Protein 9HY4 (pdb70)

Solvent-accessible surface area: 23303 Å² total; per-residue (Å²): 108,105,99,19,0,56,27,0,9,55,0,0,87,22,0,45,179,7,32,0,70,52,0,0,131,18,0,1,85,32,0,87,78,20,0,109,170,54,56,12,122,68,0,48,120,52,0,85,86,17,74,180,106,66,67,113,39,18,0,36,1,1,2,0,1,3,24,46,98,72,76,169,87,23,49,2,0,0,0,0,8,13,57,124,141,44,0,2,60,0,14,26,88,46,181,94,31,123,8,55,45,99,9,111,54,1,118,171,18,35,110,136,17,42,115,94,3,23,96,9,1,92,43,5,25,85,15,1,62,54,0,10,175,45,0,37,56,64,44,138,51,87,76,46,14,3,4,0,0,0,0,14,1,0,0,36,2,35,136,104,75,146,57,95,89,4,9,0,55,2,0,6,15,11,111,96,2,4,29,13,43,141,72,6,113,63,6,73,24,54,48,82,3,0,50,79,0,70,114,74,1,92,155,54,26,1,10,117,55,1,54,71,17,0,86,18,61,0,16,112,54,0,58,116,1,27,172,70,81,36,3,1,109,16,114,12,36,1,105,78,104,19,0,64,22,0,10,98,0,0,62,23,0,32,125,22,38,0,47,32,0,0,104,15,0,0,72,30,0,91,81,26,1,93,172,74,40,24,91,136,0,93,160,86,2,102,120,18,61,122,88,26,115,135,142,62,118,36,20,0,32,2,1,2,0,1,2,25,71,72,90,173,87,28,59,2,0,0,0,0,12,13,55,126,146,44,0,2,53,1,12,26,94,54,182,104,29,91,3,84,36,122,12,116,53,0,134,112,19,34,117,142,15,19,119,98,2,24,106,10,1,91,43,6,22,82,16,0,75,49,0,10,127,50,0,41,46,49,58,134,57,71,77,57,8,1,5,0,0,0,0,12,0,1,0,35,3,43,103,102,65,139,58,89,53,1,45,0,55,3,0,0,2,12,55,98,1,3,29,4,45,115,73,10,152,70,7,77,17,56,43,28,3,0,45,56,0,73,124,78,0,86,151,57,20,1,10,124,54,0,65,67,9,0,83,20,61,0,14,112,60,0,62,117,1,13,151,40,35,127,134,37,4,1,102,17,106,15,28,2

Secondary structure (DSSP, 8-state):
-HHHHHHHHHHHHHHHHHT-HHHHHHHHHHHHHHHHHHT-HHHHHHHHHHHHH---EEEEEEEEEEE-TT-SS-EEEEEEEETTEEEEEEETTSSS---EE-SGGGGGS-HHHHHHHHHHHHHHHHHHHHHHHHHHHHHT--TTS-EEEEEEEEEEE-TTS-EEEEEEEEEETTEEEEEE-TTSS-EEE-SHHHHHHHHHHHHTTHHHHHHHHHHTHHHHHHHHHHHH-/------S--/-HHHHHHHHHHHHHHHHHT-HHHHHHHHHHHHHHHHHH--HHHHHHHHHHHHHHHT---EEEEEEEEEEE----PPEEEEEEEETTEEEEEEETTSSS---EE-SGGGTTS-HHHHHHHHHHHHHHHHHHHHHHHHHHHHTT--TTS-EEEEEEEEEEE-TTS-EEEEEEEEEETTEEEEEE-TTSS-EEE-SHHHHHHHHHHHHTTHHHHHHHHIIIIIHHHHHHHHHHHH-/------S--

Foldseek 3Di:
DVLLLLLLLLQLVLCVVLQHVPVSVVSLVVSCVVCVVVVDVVSNVSSVVSVVVVLKKKKKKKWKWKDALVPPATKIKIFIDIRSHTFWIFTPPDPDTWIDTPDPLPVPDDDVVGVVRRVVRVVVSVVQRVVQVVVCVLVVHDRNGMKMKMWMWAFMAHPVLHTDATWIWMDISSHTAKIQDRVLQAMDGDDDSSVVVRVVCNVVVVSVVRVCCRRPVRSVVSVVVVVSD/DDDDDDDDD/DLVLLLLLLLQLVLCVVLQHLVSNVVSLVVSCVVCVVVVDVVSNVSSVVSVVVSVPDLKKKKKKKKKWKQAAPHQTKIKIFMDIPSHTAWIFIPPDPDTWIDGPDPLPVPDDPVVGVVVRVVSVVVSVVVRVVQVVVCVLVVHDSNGMKMKMWMWIFMAHDVLATPFTWIFMAISSHGAKIQDRVLQAMDGDDVSSVVVRVVCNVVVVSVVRVCCRRPPRSVVSVVVCVSVVD/DDDDDDDDD

Sequence (480 aa):
DREDVERLLRSVEWAIKAGDPYSARILVELAREDAEKIGDERLRREVEELLRELGPHSMKYIETAISRPGLEEPRYISVGYVDNKEFVRFDSDAENPRYEPRAPWMEQEGPEYWERETQKAKGQEQWFRVSLRNLLGYYNQSAGGSHTLQQMSGCDLDENWRLVRGYLQFAYEGRDYIALNEDLKTWTAADMAAQITRRKWEQSGAAEHYKAYLEGECVEWLHRYLKNGKAVYNFATMDREDVERLLRSVEWAIKAGDPYSARILVELAREDAEKIGDERLRREVEELLRELEELGPHSMKYIETAISRPGEEPRYISVGYVDNKEFVRFDSDAENPRYEPRAPWMEQEGPEYWERETQKAKGQEQWFRVSLRNLLGYYNQSAGGSHTLQQMSGCDLDENWRLVRGYLQFAYEGRDYIALNEDLKTWTAADMAAQITRRKWEQSGAAEHYKAYLEGECVEWLHRYLKNGNAKAVYNFATM

Nearest PDB structures (foldseek):
  3ch1-assembly3_G  TM=9.894E-01  e=4.599E-32  Mus musculus
  2zok-assembly6_E  TM=9.976E-01  e=3.629E-31  Mus musculus
  6l9m-assembly3_G  TM=9.758E-01  e=2.535E-29  Homo sapiens
  2bvo-assembly1_A  TM=9.938E-01  e=3.897E-25  Homo sapiens
  2hjl-assembly1_A  TM=9.939E-01  e=9.216E-25  Homo sapiens

GO terms:
  GO:0098553 lumenal side of endoplasmic reticulum membrane (C, TAS)
  GO:0030670 phagocytic vesicle membrane (C, TAS)

Radius of gyration: 26.22 Å; Cα contacts (8 Å, |Δi|>4): 864; chains: 4; bounding box: 47×79×68 Å

Organism: Mus musculus (NCBI:txid10090)

B-factor: mean 27.24, std 11.0, range [8.08, 76.85]

Structure (mmCIF, N/CA/C/O backbone):
data_9HY4
#
_entry.id   9HY4
#
_cell.length_a   65.954
_cell.length_b   93.237
_cell.length_c   75.856
_cell.angle_alpha   90.000
_cell.angle_beta   94.080
_cell.angle_gamma   90.000
#
_symmetry.space_group_name_H-M   'C 1 2 1'
#
loop_
_entity.id
_entity.type
_entity.pdbx_description
1 polymer 'H-2 class I histocompatibility antigen, D-B alpha chain'
2 polymer LYS-ALA-VAL-TYR-ASN-PHE-ALA-THR-MET
3 water water
#
loop_
_atom_site.group_PDB
_atom_site.id
_atom_site.type_symbol
_atom_site.label_atom_id
_atom_site.label_alt_id
_atom_site.label_comp_id
_atom_site.label_asym_id
_atom_site.label_entity_id
_atom_site.label_seq_id
_atom_site.pdbx_PDB_ins_code
_atom_site.Cartn_x
_atom_site.Cartn_y
_atom_site.Cartn_z
_atom_site.occupancy
_atom_site.B_iso_or_equiv
_atom_site.auth_seq_id
_atom_site.auth_comp_id
_atom_site.auth_asym_id
_atom_site.auth_atom_id
_atom_site.pdbx_PDB_model_num
ATOM 1 N N . ASP A 1 3 ? 16.90913 -25.65448 31.14430 1.000 31.13703 3 ASP A N 1
ATOM 2 C CA . ASP A 1 3 ? 17.46405 -26.25451 29.93570 1.000 36.65194 3 ASP A CA 1
ATOM 3 C C . ASP A 1 3 ? 18.12035 -25.18480 29.06154 1.000 33.96192 3 ASP A C 1
ATOM 4 O O . ASP A 1 3 ? 18.29167 -24.04576 29.49523 1.000 26.71015 3 ASP A O 1
ATOM 9 N N . ARG A 1 4 ? 18.51627 -25.57005 27.84350 1.000 37.84181 4 ARG A N 1
ATOM 10 C CA . ARG A 1 4 ? 19.11924 -24.61179 26.92065 1.000 34.41070 4 ARG A CA 1
ATOM 11 C C . ARG A 1 4 ? 18.15657 -23.48594 26.58098 1.000 31.94619 4 ARG A C 1
ATOM 12 O O . ARG A 1 4 ? 18.58202 -22.34346 26.38956 1.000 33.15829 4 ARG A O 1
ATOM 20 N N . GLU A 1 5 ? 16.86381 -23.79718 26.47045 1.000 33.35361 5 GLU A N 1
ATOM 21 C CA . GLU A 1 5 ? 15.87898 -22.78358 26.11185 1.000 36.96174 5 GLU A CA 1
ATOM 22 C C . GLU A 1 5 ? 15.77739 -21.71137 27.19548 1.000 34.96275 5 GLU A C 1
ATOM 23 O O . GLU A 1 5 ? 15.64317 -20.52020 26.88575 1.000 33.64342 5 GLU A O 1
ATOM 29 N N . ASP A 1 6 ? 15.87526 -22.10892 28.47040 1.000 30.36123 6 ASP A N 1
ATOM 30 C CA . ASP A 1 6 ? 15.91873 -21.12114 29.54454 1.000 29.09783 6 ASP A CA 1
ATOM 31 C C . ASP A 1 6 ? 17.11609 -20.19984 29.39100 1.000 29.69406 6 ASP A C 1
ATOM 32 O O . ASP A 1 6 ? 16.99251 -18.98900 29.55967 1.000 23.00378 6 ASP A O 1
ATOM 37 N N . VAL A 1 7 ? 18.28499 -20.76492 29.08179 1.000 27.78275 7 VAL A N 1
ATOM 38 C CA . VAL A 1 7 ? 19.51099 -19.97930 29.00420 1.000 24.33154 7 VAL A CA 1
ATOM 39 C C . VAL A 1 7 ? 19.46507 -19.03158 27.82124 1.000 25.79122 7 VAL A C 1
ATOM 40 O O . VAL A 1 7 ? 19.93552 -17.89134 27.90663 1.000 28.10386 7 VAL A O 1
ATOM 44 N N . GLU A 1 8 ? 18.89160 -19.47410 26.70433 1.000 26.17519 8 GLU A N 1
ATOM 45 C CA . GLU A 1 8 ? 18.77317 -18.58048 25.56074 1.000 32.51217 8 GLU A CA 1
ATOM 46 C C . GLU A 1 8 ? 17.86576 -17.39498 25.87875 1.000 28.29657 8 GLU A C 1
ATOM 47 O O . GLU A 1 8 ? 18.15961 -16.26539 25.47440 1.000 25.01300 8 GLU A O 1
ATOM 53 N N . ARG A 1 9 ? 16.78509 -17.62085 26.63290 1.000 25.44355 9 ARG A N 1
ATOM 54 C CA . ARG A 1 9 ? 15.95825 -16.49975 27.07660 1.000 29.23883 9 ARG A CA 1
ATOM 55 C C . ARG A 1 9 ? 16.76690 -15.54121 27.94213 1.000 30.04862 9 ARG A C 1
ATOM 56 O O . ARG A 1 9 ? 16.63332 -14.30745 27.82696 1.000 26.66411 9 ARG A O 1
ATOM 64 N N . LEU A 1 10 ? 17.61315 -16.08596 28.81934 1.000 24.40930 10 LEU A N 1
ATOM 65 C CA . LEU A 1 10 ? 18.43905 -15.21443 29.64325 1.000 22.09207 10 LEU A CA 1
ATOM 66 C C . LEU A 1 10 ? 19.45055 -14.45925 28.78893 1.000 25.87918 10 LEU A C 1
ATOM 67 O O . LEU A 1 10 ? 19.72594 -13.27987 29.04116 1.000 25.99152 10 LEU A O 1
ATOM 72 N N . LEU A 1 11 ? 20.00257 -15.11863 27.76769 1.000 25.40341 11 LEU A N 1
ATOM 73 C CA . LEU A 1 11 ? 20.97517 -14.47220 26.89501 1.000 30.41230 11 LEU A CA 1
ATOM 74 C C . LEU A 1 11 ? 20.33291 -13.36420 26.06517 1.000 28.57317 11 LEU A C 1
ATOM 75 O O . LEU A 1 11 ? 20.95215 -12.31690 25.83690 1.000 24.72542 11 LEU A O 1
ATOM 80 N N . ARG A 1 12 ? 19.09473 -13.57775 25.60678 1.000 27.39191 12 ARG A N 1
ATOM 81 C CA . ARG A 1 12 ? 18.37092 -12.53690 24.87304 1.000 27.65995 12 ARG A CA 1
ATOM 82 C C . ARG A 1 12 ? 18.14970 -11.29988 25.73680 1.000 23.00662 12 ARG A C 1
ATOM 83 O O . ARG A 1 12 ? 18.17517 -10.16761 25.23818 1.000 23.03559 12 ARG A O 1
ATOM 91 N N . SER A 1 13 ? 17.91091 -11.50189 27.02960 1.000 23.89716 13 SER A N 1
ATOM 92 C CA . SER A 1 13 ? 17.65780 -10.38790 27.93193 1.000 18.66761 13 SER A CA 1
ATOM 93 C C . SER A 1 13 ? 18.93376 -9.61663 28.21924 1.000 22.81830 13 SER A C 1
ATOM 94 O O . SER A 1 13 ? 18.88790 -8.40463 28.45993 1.000 22.15312 13 SER A O 1
ATOM 97 N N . VAL A 1 14 ? 20.07151 -10.30787 28.22106 1.000 28.02010 14 VAL A N 1
ATOM 98 C CA . VAL A 1 14 ? 21.35576 -9.62967 28.33961 1.000 25.05330 14 VAL A CA 1
ATOM 99 C C . VAL A 1 14 ? 21.53784 -8.64903 27.18773 1.000 25.24480 14 VAL A C 1
ATOM 100 O O . VAL A 1 14 ? 21.81927 -7.46204 27.39898 1.000 25.01352 14 VAL A O 1
ATOM 104 N N . GLU A 1 15 ? 21.35743 -9.12592 25.95026 1.000 22.98509 15 GLU A N 1
ATOM 105 C CA . GLU A 1 15 ? 21.49055 -8.24292 24.79935 1.000 23.50563 15 GLU A CA 1
ATOM 106 C C . GLU A 1 15 ? 20.53881 -7.05682 24.90017 1.000 26.33233 15 GLU A C 1
ATOM 107 O O . GLU A 1 15 ? 20.92505 -5.92122 24.60298 1.000 24.27850 15 GLU A O 1
ATOM 113 N N . TRP A 1 16 ? 19.29219 -7.29232 25.32366 1.000 22.49029 16 TRP A N 1
ATOM 114 C CA . TRP A 1 16 ? 18.36792 -6.17271 25.47974 1.000 24.70221 16 TRP A CA 1
ATOM 115 C C . TRP A 1 16 ? 18.87986 -5.20265 26.53700 1.000 25.28672 16 TRP A C 1
ATOM 116 O O . TRP A 1 16 ? 18.95765 -3.99423 26.29412 1.000 23.63370 16 TRP A O 1
ATOM 127 N N . ALA A 1 17 ? 19.26819 -5.72820 27.70574 1.000 23.21255 17 ALA A N 1
ATOM 128 C CA . ALA A 1 17 ? 19.81519 -4.89586 28.77235 1.000 20.48878 17 ALA A CA 1
ATOM 129 C C . ALA A 1 17 ? 21.04216 -4.12787 28.30812 1.000 26.63312 17 ALA A C 1
ATOM 130 O O . ALA A 1 17 ? 21.21902 -2.95742 28.66909 1.000 23.20938 17 ALA A O 1
ATOM 132 N N . ILE A 1 18 ? 21.91276 -4.77111 27.52429 1.000 24.98339 18 ILE A N 1
ATOM 133 C CA . ILE A 1 18 ? 23.09459 -4.07579 27.02367 1.000 28.23419 18 ILE A CA 1
ATOM 134 C C . ILE A 1 18 ? 22.67576 -2.96154 26.07423 1.000 30.74353 18 ILE A C 1
ATOM 135 O O . ILE A 1 18 ? 23.12958 -1.81921 26.19388 1.000 29.60505 18 ILE A O 1
ATOM 140 N N . LYS A 1 19 ? 21.76629 -3.27226 25.14645 1.000 30.97706 19 LYS A N 1
ATOM 141 C CA . LYS A 1 19 ? 21.33559 -2.29878 24.14924 1.000 31.41462 19 LYS A CA 1
ATOM 142 C C . LYS A 1 19 ? 20.55082 -1.14201 24.76804 1.000 34.02358 19 LYS A C 1
ATOM 143 O O . LYS A 1 19 ? 20.60663 -0.01711 24.25852 1.000 30.43824 19 LYS A O 1
ATOM 149 N N . ALA A 1 20 ? 19.84023 -1.38131 25.86978 1.000 31.69386 20 ALA A N 1
ATOM 150 C CA . ALA A 1 20 ? 19.10718 -0.31186 26.53190 1.000 27.47726 20 ALA A CA 1
ATOM 151 C C . ALA A 1 20 ? 19.98133 0.53205 27.44513 1.000 30.20463 20 ALA A C 1
ATOM 152 O O . ALA A 1 20 ? 19.53408 1.59885 27.88049 1.000 26.73682 20 ALA A O 1
ATOM 154 N N . GLY A 1 21 ? 21.19199 0.07774 27.76599 1.000 28.94193 21 GLY A N 1
ATOM 155 C CA . GLY A 1 21 ? 22.13046 0.89040 28.51999 1.000 28.95543 21 GLY A CA 1
ATOM 156 C C . GLY A 1 21 ? 22.16821 0.64097 30.01527 1.000 28.79282 21 GLY A C 1
ATOM 157 O O . GLY A 1 21 ? 22.38436 1.58168 30.78566 1.000 23.72543 21 GLY A O 1
ATOM 158 N N . ASP A 1 22 ? 21.98807 -0.61198 30.45187 1.000 22.82723 22 ASP A N 1
ATOM 159 C CA . ASP A 1 22 ? 21.99345 -0.94825 31.87869 1.000 21.54666 22 ASP A CA 1
ATOM 160 C C . ASP A 1 22 ? 22.91551 -2.13474 32.12361 1.000 20.61771 22 ASP A C 1
ATOM 161 O O . ASP A 1 22 ? 22.48931 -3.29701 32.04486 1.000 23.92347 22 ASP A O 1
ATOM 166 N N . PRO A 1 23 ? 24.18541 -1.88830 32.43336 1.000 20.39204 23 PRO A N 1
ATOM 167 C CA . PRO A 1 23 ? 25.08332 -3.00997 32.73671 1.000 23.94001 23 PRO A CA 1
ATOM 168 C C . PRO A 1 23 ? 24.79686 -3.64746 34.08131 1.000 24.05657 23 PRO A C 1
ATOM 169 O O . PRO A 1 23 ? 25.25751 -4.76935 34.32064 1.000 23.21159 23 PRO A O 1
ATOM 173 N N . TYR A 1 24 ? 24.05982 -2.97278 34.97376 1.000 21.33225 24 TYR A N 1
ATOM 174 C CA . TYR A 1 24 ? 23.79167 -3.56927 36.27982 1.000 23.69969 24 TYR A CA 1
ATOM 175 C C . TYR A 1 24 ? 22.91368 -4.81128 36.13978 1.000 20.54025 24 TYR A C 1
ATOM 176 O O . TYR A 1 24 ? 23.21850 -5.86643 36.70767 1.000 22.46952 24 TYR A O 1
ATOM 185 N N . SER A 1 25 ? 21.82477 -4.69993 35.37558 1.000 21.99926 25 SER A N 1
ATOM 186 C CA . SER A 1 25 ? 20.94783 -5.84269 35.14501 1.000 23.90110 25 SER A CA 1
ATOM 187 C C . SER A 1 25 ? 21.52433 -6.78400 34.09523 1.000 24.68792 25 SER A C 1
ATOM 188 O O . SER A 1 25 ? 21.29136 -7.99248 34.16535 1.000 23.48999 25 SER A O 1
ATOM 191 N N . ALA A 1 26 ? 22.27488 -6.25861 33.12192 1.000 23.08350 26 ALA A N 1
ATOM 192 C CA . ALA A 1 26 ? 22.94376 -7.14059 32.17188 1.000 26.02191 26 ALA A CA 1
ATOM 193 C C . ALA A 1 26 ? 23.88102 -8.09834 32.88728 1.000 29.57189 26 ALA A C 1
ATOM 194 O O . ALA A 1 26 ? 23.97091 -9.27161 32.51247 1.000 24.09591 26 ALA A O 1
ATOM 196 N N . ARG A 1 27 ? 24.54827 -7.62800 33.93912 1.000 26.35668 27 ARG A N 1
ATOM 197 C CA . ARG A 1 27 ? 25.52206 -8.45373 34.63653 1.000 27.60897 27 ARG A CA 1
ATOM 198 C C . ARG A 1 27 ? 24.85637 -9.49969 35.52250 1.000 31.59398 27 ARG A C 1
ATOM 199 O O . ARG A 1 27 ? 25.32827 -10.64203 35.58573 1.000 30.75473 27 ARG A O 1
ATOM 207 N N . ILE A 1 28 ? 23.76780 -9.14324 36.21079 1.000 24.22127 28 ILE A N 1
ATOM 208 C CA . ILE A 1 28 ? 23.05834 -10.13702 37.01436 1.000 25.58607 28 ILE A CA 1
ATOM 209 C C . ILE A 1 28 ? 22.52804 -11.24252 36.11531 1.000 23.48475 28 ILE A C 1
ATOM 210 O O . ILE A 1 28 ? 22.62111 -12.42731 36.44491 1.000 24.53002 28 ILE A O 1
ATOM 215 N N . LEU A 1 29 ? 22.01033 -10.86377 34.94336 1.000 24.72087 29 LEU A N 1
ATOM 216 C CA . LEU A 1 29 ? 21.42249 -11.82229 34.01109 1.000 26.65213 29 LEU A CA 1
ATOM 217 C C . LEU A 1 29 ? 22.47475 -12.77538 33.45609 1.000 27.98146 29 LEU A C 1
ATOM 218 O O . LEU A 1 29 ? 22.24025 -13.99336 33.35533 1.000 23.18565 29 LEU A O 1
ATOM 223 N N . VAL A 1 30 ? 23.64081 -12.24336 33.08342 1.000 24.38006 30 VAL A N 1
ATOM 224 C CA . VAL A 1 30 ? 24.62553 -13.11126 32.45452 1.000 28.63486 30 VAL A CA 1
ATOM 225 C C . VAL A 1 30 ? 25.24210 -14.04212 33.49018 1.000 29.96416 30 VAL A C 1
ATOM 226 O O . VAL A 1 30 ? 25.66480 -15.15563 33.15845 1.000 26.57387 30 VAL A O 1
ATOM 230 N N . GLU A 1 31 ? 25.28216 -13.61972 34.75798 1.000 29.62443 31 GLU A N 1
ATOM 231 C CA . GLU A 1 31 ? 25.75728 -14.50616 35.81441 1.000 24.35119 31 GLU A CA 1
ATOM 232 C C . GLU A 1 31 ? 24.77330 -15.64795 36.04923 1.000 27.35519 31 GLU A C 1
ATOM 233 O O . GLU A 1 31 ? 25.19032 -16.78119 36.31895 1.000 26.06642 31 GLU A O 1
ATOM 239 N N . LEU A 1 32 ? 23.46741 -15.38240 35.89976 1.000 22.53202 32 LEU A N 1
ATOM 240 C CA . LEU A 1 32 ? 22.47704 -16.45567 35.94635 1.000 27.27800 32 LEU A CA 1
ATOM 241 C C . LEU A 1 32 ? 22.68112 -17.42594 34.79284 1.000 26.32289 32 LEU A C 1
ATOM 242 O O . LEU A 1 32 ? 22.72244 -18.64816 34.98723 1.000 26.84987 32 LEU A O 1
ATOM 247 N N . ALA A 1 33 ? 22.82161 -16.88589 33.57830 1.000 20.65068 33 ALA A N 1
ATOM 248 C CA . ALA A 1 33 ? 22.98603 -17.72542 32.40138 1.000 26.85899 33 ALA A CA 1
ATOM 249 C C . ALA A 1 33 ? 24.27018 -18.53892 32.49031 1.000 30.53384 33 ALA A C 1
ATOM 250 O O . ALA A 1 33 ? 24.34611 -19.64611 31.95743 1.000 27.34342 33 ALA A O 1
ATOM 252 N N . ARG A 1 34 ? 25.28498 -18.01712 33.17750 1.000 29.13000 34 ARG A N 1
ATOM 253 C CA . ARG A 1 34 ? 26.57459 -18.69064 33.18129 1.000 34.66816 34 ARG A CA 1
ATOM 254 C C . ARG A 1 34 ? 26.54073 -19.89652 34.13413 1.000 36.48406 34 ARG A C 1
ATOM 255 O O . ARG A 1 34 ? 27.01146 -20.98484 33.77757 1.000 30.90916 34 ARG A O 1
ATOM 263 N N . GLU A 1 35 ? 25.88127 -19.75166 35.30446 1.000 35.19640 35 GLU A N 1
ATOM 264 C CA . GLU A 1 35 ? 25.67940 -20.89669 36.20501 1.000 34.76858 35 GLU A CA 1
ATOM 265 C C . GLU A 1 35 ? 24.88985 -21.99728 35.51803 1.000 35.13486 35 GLU A C 1
ATOM 266 O O . GLU A 1 35 ? 25.24427 -23.18048 35.61923 1.000 36.55808 35 GLU A O 1
ATOM 272 N N . ASP A 1 36 ? 23.82487 -21.62235 34.80580 1.000 27.48064 36 ASP A N 1
ATOM 273 C CA . ASP A 1 36 ? 22.97216 -22.60682 34.14998 1.000 35.57530 36 ASP A CA 1
ATOM 274 C C . ASP A 1 36 ? 23.73625 -23.35235 33.06260 1.000 36.85339 36 ASP A C 1
ATOM 275 O O . ASP A 1 36 ? 23.64625 -24.58120 32.95868 1.000 32.96115 36 ASP A O 1
ATOM 280 N N . ALA A 1 37 ? 24.51813 -22.61837 32.26094 1.000 34.18395 37 ALA A N 1
ATOM 281 C CA . ALA A 1 37 ? 25.26606 -23.22618 31.16055 1.000 35.09356 37 ALA A CA 1
ATOM 282 C C . ALA A 1 37 ? 26.29860 -24.23013 31.65414 1.000 36.62227 37 ALA A C 1
ATOM 283 O O . ALA A 1 37 ? 26.57192 -25.22468 30.97093 1.000 38.59886 37 ALA A O 1
ATOM 285 N N . GLU A 1 38 ? 26.89429 -23.97632 32.81931 1.000 35.56569 38 GLU A N 1
ATOM 286 C CA . GLU A 1 38 ? 27.95699 -24.82695 33.34086 1.000 42.25936 38 GLU A CA 1
ATOM 287 C C . GLU A 1 38 ? 27.42670 -26.11538 33.95005 1.000 40.81105 38 GLU A C 1
ATOM 288 O O . GLU A 1 38 ? 28.17366 -27.09686 34.04523 1.000 45.86025 38 GLU A O 1
ATOM 294 N N . LYS A 1 39 ? 26.15574 -26.13775 34.35208 1.000 40.41555 39 LYS A N 1
ATOM 295 C CA . LYS A 1 39 ? 25.53479 -27.38683 34.77839 1.000 40.99718 39 LYS A CA 1
ATOM 296 C C . LYS A 1 39 ? 25.06444 -28.19761 33.57806 1.000 42.83334 39 LYS A C 1
ATOM 297 O O . LYS A 1 39 ? 25.16169 -29.43067 33.57729 1.000 40.81162 39 LYS A O 1
ATOM 303 N N . ILE A 1 40 ? 24.56574 -27.509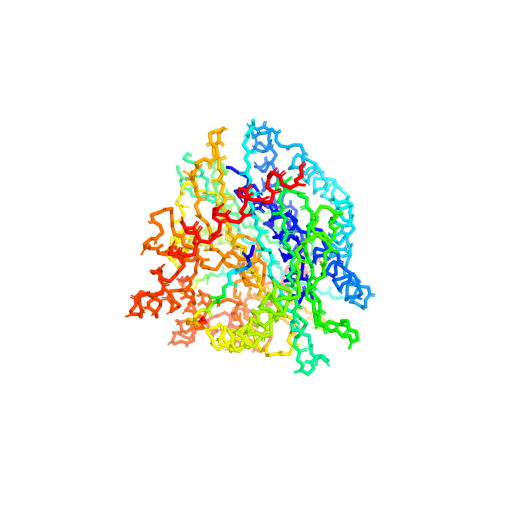11 32.54922 1.000 44.27159 40 ILE A N 1
ATOM 304 C CA . ILE A 1 40 ? 24.06466 -28.17172 31.34722 1.000 44.54872 40 ILE A CA 1
ATOM 305 C C . ILE A 1 40 ? 25.21384 -28.79565 30.56161 1.000 45.98907 40 ILE A C 1
ATOM 306 O O . ILE A 1 40 ? 25.18589 -29.98539 30.22403 1.000 47.73776 40 ILE A O 1
ATOM 311 N N . GLY A 1 41 ? 26.23840 -28.00231 30.25740 1.000 45.17516 41 GLY A N 1
ATOM 312 C CA . GLY A 1 41 ? 27.36474 -28.48010 29.48260 1.000 49.29973 41 GLY A CA 1
ATOM 313 C C . GLY A 1 41 ? 27.16766 -28.34184 27.98461 1.000 56.48617 41 GLY A C 1
ATOM 314 O O . GLY A 1 41 ? 27.45016 -29.27566 27.23148 1.000 61.51523 41 GLY A O 1
ATOM 315 N N . ASP A 1 42 ? 26.65917 -27.19545 27.54117 1.000 55.88311 42 ASP A N 1
ATOM 316 C CA . ASP A 1 42 ? 26.49280 -26.88689 26.12594 1.000 58.65103 42 ASP A CA 1
ATOM 317 C C . ASP A 1 42 ? 27.62705 -25.94745 25.73685 1.000 62.58035 42 ASP A C 1
ATOM 318 O O . ASP A 1 42 ? 27.77093 -24.87473 26.33113 1.000 64.57922 42 ASP A O 1
ATOM 323 N N . GLU A 1 43 ? 28.43651 -26.34587 24.75245 1.000 64.23700 43 GLU A N 1
ATOM 324 C CA . GLU A 1 43 ? 29.62033 -25.54827 24.44410 1.000 68.34153 43 GLU A CA 1
ATOM 325 C C . GLU A 1 43 ? 29.26286 -24.26049 23.70461 1.000 63.52906 43 GLU A C 1
ATOM 326 O O . GLU A 1 43 ? 29.84509 -23.20933 23.99420 1.000 65.67682 43 GLU A O 1
ATOM 332 N N . ARG A 1 44 ? 28.28803 -24.29349 22.78208 1.000 64.62463 44 ARG A N 1
ATOM 333 C CA . ARG A 1 44 ? 27.95469 -23.05124 22.07974 1.000 66.48287 44 ARG A CA 1
ATOM 334 C C . ARG A 1 44 ? 27.33866 -22.03579 23.03630 1.000 62.18739 44 ARG A C 1
ATOM 335 O O . ARG A 1 44 ? 27.69159 -20.85121 22.99927 1.000 60.22756 44 ARG A O 1
ATOM 343 N N . LEU A 1 45 ? 26.45884 -22.49491 23.93153 1.000 62.73924 45 LEU A N 1
ATOM 344 C CA . LEU A 1 45 ? 25.87097 -21.61811 24.94291 1.000 61.61167 45 LEU A CA 1
ATOM 345 C C . LEU A 1 45 ? 26.93818 -21.06489 25.87629 1.000 60.44984 45 LEU A C 1
ATOM 346 O O . LEU A 1 45 ? 26.99039 -19.85682 26.13828 1.000 57.86232 45 LEU A O 1
ATOM 351 N N . ARG A 1 46 ? 27.79228 -21.94745 26.39652 1.000 58.61198 46 ARG A N 1
ATOM 352 C CA . ARG A 1 46 ? 28.89217 -21.51892 27.25171 1.000 58.24719 46 ARG A CA 1
ATOM 353 C C . ARG A 1 46 ? 29.72625 -20.45042 26.56077 1.000 55.53000 46 ARG A C 1
ATOM 354 O O . ARG A 1 46 ? 30.16693 -19.48236 27.19172 1.000 56.97889 46 ARG A O 1
ATOM 362 N N . ARG A 1 47 ? 29.91275 -20.59621 25.24977 1.000 57.88384 47 ARG A N 1
ATOM 363 C CA . ARG A 1 47 ? 30.69342 -19.63395 24.48598 1.000 63.79553 47 ARG A CA 1
ATOM 364 C C . ARG A 1 47 ? 29.93783 -18.31851 24.33104 1.000 60.06564 47 ARG A C 1
ATOM 365 O O . ARG A 1 47 ? 30.53269 -17.23640 24.42928 1.000 59.96795 47 ARG A O 1
ATOM 373 N N . GLU A 1 48 ? 28.62052 -18.39608 24.11752 1.000 59.69102 48 GLU A N 1
ATOM 374 C CA . GLU A 1 48 ? 27.80540 -17.19328 23.98115 1.000 58.58867 48 GLU A CA 1
ATOM 375 C C . GLU A 1 48 ? 27.76798 -16.39248 25.27680 1.000 54.46351 48 GLU A C 1
ATOM 376 O O . GLU A 1 48 ? 27.65569 -15.16197 25.23756 1.000 55.44502 48 GLU A O 1
ATOM 382 N N . VAL A 1 49 ? 27.87548 -17.06434 26.42672 1.000 51.94541 49 VAL A N 1
ATOM 383 C CA . VAL A 1 49 ? 27.95568 -16.35665 27.70295 1.000 54.90043 49 VAL A CA 1
ATOM 384 C C . VAL A 1 49 ? 29.24796 -15.55400 27.79100 1.000 50.84314 49 VAL A C 1
ATOM 385 O O . VAL A 1 49 ? 29.24757 -14.39642 28.22597 1.000 45.41522 49 VAL A O 1
ATOM 389 N N . GLU A 1 50 ? 30.36405 -16.15602 27.37024 1.000 55.04763 50 GLU A N 1
ATOM 390 C CA . GLU A 1 50 ? 31.66192 -15.49572 27.45112 1.000 51.11773 50 GLU A CA 1
ATOM 391 C C . GLU A 1 50 ? 31.70651 -14.24098 26.58930 1.000 55.02401 50 GLU A C 1
ATOM 392 O O . GLU A 1 50 ? 32.25576 -13.21291 27.00325 1.000 49.87959 50 GLU A O 1
ATOM 398 N N . GLU A 1 51 ? 31.13622 -14.30584 25.38531 1.000 56.96774 51 GLU A N 1
ATOM 399 C CA . GLU A 1 51 ? 31.19512 -13.16496 24.47626 1.000 55.34088 51 GLU A CA 1
ATOM 400 C C . GLU A 1 51 ? 30.36609 -11.99155 24.99276 1.000 53.47680 51 GLU A C 1
ATOM 401 O O . GLU A 1 51 ? 30.79954 -10.83536 24.90252 1.000 47.94596 51 GLU A O 1
ATOM 407 N N . LEU A 1 52 ? 29.17228 -12.26409 25.53673 1.000 51.85637 52 LEU A N 1
ATOM 408 C CA . LEU A 1 52 ? 28.40934 -11.20361 26.19805 1.000 48.86051 52 LEU A CA 1
ATOM 409 C C . LEU A 1 52 ? 29.13005 -10.72055 27.45243 1.000 46.89859 52 LEU A C 1
ATOM 410 O O . LEU A 1 52 ? 29.10689 -9.52523 27.77481 1.000 44.69195 52 LEU A O 1
ATOM 415 N N . LEU A 1 53 ? 29.77004 -11.64363 28.17597 1.000 52.31979 53 LEU A N 1
ATOM 416 C CA . LEU A 1 53 ? 30.64534 -11.25531 29.27658 1.000 53.52669 53 LEU A CA 1
ATOM 417 C C . LEU A 1 53 ? 31.77117 -10.35714 28.77873 1.000 50.28573 53 LEU A C 1
ATOM 418 O O . LEU A 1 53 ? 32.19143 -9.42477 29.47710 1.000 47.57742 53 LEU A O 1
ATOM 423 N N . ARG A 1 54 ? 32.26541 -10.61965 27.56573 1.000 46.21717 54 ARG A N 1
ATOM 424 C CA . ARG A 1 54 ? 33.29938 -9.76845 26.98349 1.000 57.39782 54 ARG A CA 1
ATOM 425 C C . ARG A 1 54 ? 32.75847 -8.37596 26.67478 1.000 53.33609 54 ARG A C 1
ATOM 426 O O . ARG A 1 54 ? 33.41490 -7.36679 26.96076 1.000 45.94767 54 ARG A O 1
ATOM 434 N N . GLU A 1 55 ? 31.56320 -8.30675 26.07673 1.000 54.34446 55 GLU A N 1
ATOM 435 C CA . GLU A 1 55 ? 30.96212 -7.01783 25.74069 1.000 49.40163 55 GLU A CA 1
ATOM 436 C C . GLU A 1 55 ? 30.85010 -6.11939 26.96455 1.000 47.81894 55 GLU A C 1
ATOM 437 O O . GLU A 1 55 ? 31.08542 -4.90918 26.88262 1.000 54.02053 55 GLU A O 1
ATOM 443 N N . LEU A 1 56 ? 30.49022 -6.68792 28.10589 1.000 46.96034 56 LEU A N 1
ATOM 444 C CA . LEU A 1 56 ? 30.56838 -5.95111 29.35582 1.000 49.16588 56 LEU A CA 1
ATOM 445 C C . LEU A 1 56 ? 32.02673 -5.90403 29.80582 1.000 49.49132 56 LEU A C 1
ATOM 446 O O . LEU A 1 56 ? 32.35381 -5.32148 30.83943 1.000 55.65325 56 LEU A O 1
ATOM 451 N N . GLY A 1 77 ? 25.23034 19.69394 23.44971 1.000 47.68084 77 GLY A N 1
ATOM 452 C CA . GLY A 1 77 ? 24.98602 18.30722 23.09219 1.000 42.97316 77 GLY A CA 1
ATOM 453 C C . GLY A 1 77 ? 23.57853 17.84342 23.41880 1.000 45.07527 77 GLY A C 1
ATOM 454 O O . GLY A 1 77 ? 22.81312 18.58757 24.03430 1.000 47.96609 77 GLY A O 1
ATOM 455 N N . PRO A 1 78 ? 23.23519 16.61882 23.01235 1.000 52.99013 78 PRO A N 1
ATOM 456 C CA . PRO A 1 78 ? 21.90860 16.06889 23.30970 1.000 44.86159 78 PRO A CA 1
ATOM 457 C C . PRO A 1 78 ? 21.90929 15.29692 24.61899 1.000 38.97857 78 PRO A C 1
ATOM 458 O O . PRO A 1 78 ? 22.90590 14.69087 25.01787 1.000 37.72162 78 PRO A O 1
ATOM 462 N N . HIS A 1 79 ? 20.76542 15.33859 25.29652 1.000 34.54283 79 HIS A N 1
ATOM 463 C CA . HIS A 1 79 ? 20.63081 14.80034 26.64195 1.000 32.52095 79 HIS A CA 1
ATOM 464 C C . HIS A 1 79 ? 19.51109 13.76268 26.68968 1.000 31.28821 79 HIS A C 1
ATOM 465 O O . HIS A 1 79 ? 18.70182 13.63862 25.76841 1.000 32.81076 79 HIS A O 1
ATOM 472 N N . SER A 1 80 ? 19.46521 13.01429 27.78635 1.000 27.16224 80 SER A N 1
ATOM 473 C CA . SER A 1 80 ? 18.49208 11.93488 27.87955 1.000 29.16972 80 SER A CA 1
ATOM 474 C C . SER A 1 80 ? 18.38657 11.46335 29.31806 1.000 27.86747 80 SER A C 1
ATOM 475 O O . SER A 1 80 ? 19.35412 11.53157 30.08503 1.000 26.42699 80 SER A O 1
ATOM 478 N N . MET A 1 81 ? 17.19738 10.98232 29.66934 1.000 25.75568 81 MET A N 1
ATOM 479 C CA . MET A 1 81 ? 16.99697 10.24246 30.90083 1.000 21.93461 81 MET A CA 1
ATOM 480 C C . MET A 1 81 ? 16.22580 8.97492 30.56282 1.000 24.58470 81 MET A C 1
ATOM 481 O O . MET A 1 81 ? 15.28759 9.00976 29.76155 1.000 20.54246 81 MET A O 1
ATOM 486 N N . LYS A 1 82 ? 16.65998 7.84968 31.13343 1.000 27.95827 82 LYS A N 1
ATOM 487 C CA . LYS A 1 82 ? 15.95095 6.58706 30.97635 1.000 24.27253 82 LYS A CA 1
ATOM 488 C C . LYS A 1 82 ? 15.97611 5.82414 32.29153 1.000 20.68455 82 LYS A C 1
ATOM 489 O O . LYS A 1 82 ? 16.92798 5.91331 33.06270 1.000 22.37049 82 LYS A O 1
ATOM 495 N N . TYR A 1 83 ? 14.90406 5.08195 32.54857 1.000 23.00771 83 TYR A N 1
ATOM 496 C CA . TYR A 1 83 ? 14.84042 4.14648 33.66129 1.000 16.75199 83 TYR A CA 1
ATOM 497 C C . TYR A 1 83 ? 14.64909 2.75389 33.06822 1.000 20.41620 83 TYR A C 1
ATOM 498 O O . TYR A 1 83 ? 13.68280 2.52871 32.33796 1.000 18.36831 83 TYR A O 1
ATOM 507 N N . ILE A 1 84 ? 15.56119 1.82618 33.36217 1.000 19.98069 84 ILE A N 1
ATOM 508 C CA . ILE A 1 84 ? 15.45994 0.45564 32.86843 1.000 15.86680 84 ILE A CA 1
ATOM 509 C C . ILE A 1 84 ? 15.04336 -0.41737 34.04404 1.000 20.98658 84 ILE A C 1
ATOM 510 O O . ILE A 1 84 ? 15.68678 -0.40093 35.10104 1.000 21.76362 84 ILE A O 1
ATOM 515 N N . GLU A 1 85 ? 13.94936 -1.16295 33.86928 1.000 17.66920 85 GLU A N 1
ATOM 516 C CA . GLU A 1 85 ? 13.36909 -1.96937 34.92887 1.000 16.11423 85 GLU A CA 1
ATOM 517 C C . GLU A 1 85 ? 13.33255 -3.43166 34.48893 1.000 13.37883 85 GLU A C 1
ATOM 518 O O . GLU A 1 85 ? 13.08083 -3.72293 33.31857 1.000 16.46405 85 GLU A O 1
ATOM 524 N N . THR A 1 86 ? 13.62258 -4.33665 35.41982 1.000 13.06397 86 THR A N 1
ATOM 525 C CA . THR A 1 86 ? 13.81105 -5.76149 35.12465 1.000 14.20229 86 THR A CA 1
ATOM 526 C C . THR A 1 86 ? 13.14357 -6.59002 36.20074 1.000 13.18127 86 THR A C 1
ATOM 527 O O . THR A 1 86 ? 13.36329 -6.35530 37.39234 1.000 18.21591 86 THR A O 1
ATOM 531 N N . ALA A 1 87 ? 12.39829 -7.60320 35.78617 1.000 12.29189 87 ALA A N 1
ATOM 532 C CA . ALA A 1 87 ? 11.86493 -8.57927 36.72149 1.000 15.06078 87 ALA A CA 1
ATOM 533 C C . ALA A 1 87 ? 12.24368 -9.96458 36.21155 1.000 13.80382 87 ALA A C 1
ATOM 534 O O . ALA A 1 87 ? 12.08598 -10.23507 35.02073 1.000 11.89004 87 ALA A O 1
ATOM 536 N N . ILE A 1 88 ? 12.78851 -10.80485 37.09884 1.000 12.33654 88 ILE A N 1
ATOM 537 C CA . ILE A 1 88 ? 13.39222 -12.09204 36.74796 1.000 17.69697 88 ILE A CA 1
ATOM 538 C C . ILE A 1 88 ? 12.71812 -13.16415 37.58342 1.000 14.13657 88 ILE A C 1
ATOM 539 O O . ILE A 1 88 ? 12.82853 -13.14513 38.81370 1.000 15.52334 88 ILE A O 1
ATOM 544 N N . SER A 1 89 ? 12.05431 -14.10740 36.92764 1.000 20.72670 89 SER A N 1
ATOM 545 C CA . SER A 1 89 ? 11.43913 -15.23812 37.61057 1.000 23.35772 89 SER A CA 1
ATOM 546 C C . SER A 1 89 ? 12.27877 -16.49296 37.40407 1.000 31.14800 89 SER A C 1
ATOM 547 O O . SER A 1 89 ? 12.56222 -16.87155 36.26074 1.000 29.27899 89 SER A O 1
ATOM 550 N N . ARG A 1 90 ? 12.64573 -17.15132 38.50262 1.000 39.28592 90 ARG A N 1
ATOM 551 C CA . ARG A 1 90 ? 13.35173 -18.42562 38.45001 1.000 40.87765 90 ARG A CA 1
ATOM 552 C C . ARG A 1 90 ? 12.60612 -19.48292 39.25797 1.000 38.72458 90 ARG A C 1
ATOM 553 O O . ARG A 1 90 ? 11.90213 -19.15129 40.21890 1.000 31.80000 90 ARG A O 1
ATOM 561 N N . PRO A 1 91 ? 12.74337 -20.76679 38.89190 1.000 45.94000 91 PRO A N 1
ATOM 562 C CA . PRO A 1 91 ? 11.91675 -21.82046 39.52840 1.000 43.14068 91 PRO A CA 1
ATOM 563 C C . PRO A 1 91 ? 12.11459 -21.97498 41.03307 1.000 41.38000 91 PRO A C 1
ATOM 564 O O . PRO A 1 91 ? 11.29429 -22.64434 41.67532 1.000 36.93427 91 PRO A O 1
ATOM 568 N N . GLY A 1 92 ? 13.16829 -21.40476 41.60998 1.000 47.05000 92 GLY A N 1
ATOM 569 C CA . GLY A 1 92 ? 13.36334 -21.47684 43.04415 1.000 47.49000 92 GLY A CA 1
ATOM 570 C C . GLY A 1 92 ? 12.95484 -20.18228 43.70791 1.000 52.33000 92 GLY A C 1
ATOM 571 O O . GLY A 1 92 ? 12.84851 -20.09435 44.93543 1.000 58.56000 92 GLY A O 1
ATOM 572 N N . LEU A 1 93 ? 12.72745 -19.16495 42.88370 1.000 47.82172 93 LEU A N 1
ATOM 573 C CA . LEU A 1 93 ? 12.24224 -17.87480 43.35197 1.000 51.15494 93 LEU A CA 1
ATOM 574 C C . LEU A 1 93 ? 10.74213 -17.99592 43.59406 1.000 51.78072 93 LEU A C 1
ATOM 575 O O . LEU A 1 93 ? 9.96268 -18.11174 42.64038 1.000 50.17874 93 LEU A O 1
ATOM 580 N N . GLU A 1 94 ? 10.33307 -18.01161 44.86811 1.000 49.25871 94 GLU A N 1
ATOM 581 C CA . GLU A 1 94 ? 8.90825 -17.89734 45.16107 1.000 50.60345 94 GLU A CA 1
ATOM 582 C C . GLU A 1 94 ? 8.34168 -16.62137 44.53931 1.000 43.96946 94 GLU A C 1
ATOM 583 O O . GLU A 1 94 ? 7.20228 -16.61259 44.05775 1.000 43.83558 94 GLU A O 1
ATOM 589 N N . GLU A 1 95 ? 9.13072 -15.53191 44.54124 1.000 42.69345 95 GLU A N 1
ATOM 590 C CA . GLU A 1 95 ? 8.80134 -14.25782 43.90784 1.000 26.11979 95 GLU A CA 1
ATOM 591 C C . GLU A 1 95 ? 9.98343 -13.72581 43.10520 1.000 28.93354 95 GLU A C 1
ATOM 592 O O . GLU A 1 95 ? 11.13808 -13.87673 43.51049 1.000 25.53366 95 GLU A O 1
ATOM 598 N N . PRO A 1 96 ? 9.72489 -13.08632 41.97151 1.000 24.00331 96 PRO A N 1
ATOM 599 C CA . PRO A 1 96 ? 10.82153 -12.61201 41.12571 1.000 22.08533 96 PRO A CA 1
ATOM 600 C C . PRO A 1 96 ? 11.64634 -11.49859 41.77494 1.000 20.90232 96 PRO A C 1
ATOM 601 O O . PRO A 1 96 ? 11.21429 -10.79924 42.69519 1.000 18.36906 96 PRO A O 1
ATOM 605 N N . ARG A 1 97 ? 12.86992 -11.35111 41.28362 1.000 20.41842 97 ARG A N 1
ATOM 606 C CA . ARG A 1 97 ? 13.66626 -10.16656 41.61158 1.000 18.60752 97 ARG A CA 1
ATOM 607 C C . ARG A 1 97 ? 13.23283 -8.99785 40.74083 1.000 17.43173 97 ARG A C 1
ATOM 608 O O . ARG A 1 97 ? 12.99564 -9.16328 39.54573 1.000 17.81963 97 ARG A O 1
ATOM 616 N N . TYR A 1 98 ? 13.15824 -7.80543 41.32705 1.000 21.91810 98 TYR A N 1
ATOM 617 C CA . TYR A 1 98 ? 12.80804 -6.60108 40.58391 1.000 15.55118 98 TYR A CA 1
ATOM 618 C C . TYR A 1 98 ? 13.92885 -5.57554 40.73885 1.000 16.48172 98 TYR A C 1
ATOM 619 O O . TYR A 1 98 ? 14.29468 -5.21702 41.86595 1.000 15.41648 98 TYR A O 1
ATOM 628 N N . ILE A 1 99 ? 14.44148 -5.09702 39.60713 1.000 13.72597 99 ILE A N 1
ATOM 629 C CA . ILE A 1 99 ? 15.53783 -4.13166 39.53306 1.000 15.75221 99 ILE A CA 1
ATOM 630 C C . ILE A 1 99 ? 15.09894 -2.90528 38.73451 1.000 16.30183 99 ILE A C 1
ATOM 631 O O . ILE A 1 99 ? 14.42577 -3.02831 37.70866 1.000 14.63014 99 ILE A O 1
ATOM 636 N N . SER A 1 100 ? 15.50913 -1.71855 39.19573 1.000 16.92631 100 SER A N 1
ATOM 637 C CA . SER A 1 100 ? 15.28289 -0.47251 38.47594 1.000 18.23419 100 SER A CA 1
ATOM 638 C C . SER A 1 100 ? 16.54144 0.37557 38.58765 1.000 14.92160 100 SER A C 1
ATOM 639 O O . SER A 1 100 ? 17.04275 0.60122 39.69141 1.000 15.66712 100 SER A O 1
ATOM 642 N N . VAL A 1 101 ? 17.06723 0.81325 37.44810 1.000 19.28866 101 VAL A N 1
ATOM 643 C CA . VAL A 1 101 ? 18.24844 1.67345 37.41561 1.000 21.34127 101 VAL A CA 1
ATOM 644 C C . VAL A 1 101 ? 17.96102 2.84740 36.49160 1.000 22.15901 101 VAL A C 1
ATOM 645 O O . VAL A 1 101 ? 17.55795 2.65037 35.33864 1.000 22.14098 101 VAL A O 1
ATOM 649 N N . GLY A 1 102 ? 18.16966 4.06483 36.99541 1.000 19.50278 102 GLY A N 1
ATOM 650 C CA . GLY A 1 102 ? 17.98427 5.27101 36.21244 1.000 22.20439 102 GLY A CA 1
ATOM 651 C C . GLY A 1 102 ? 19.30187 5.86770 35.75012 1.000 22.06379 102 GLY A C 1
ATOM 652 O O . GLY A 1 102 ? 20.31517 5.78600 36.43524 1.000 21.01447 102 GLY A O 1
ATOM 653 N N . TYR A 1 103 ? 19.27236 6.45642 34.56280 1.000 25.24276 103 TYR A N 1
ATOM 654 C CA . TYR A 1 103 ? 20.45792 6.99197 33.91321 1.000 27.13125 103 TYR A CA 1
ATOM 655 C C . TYR A 1 103 ? 20.16545 8.38311 33.37954 1.000 24.02347 103 TYR A C 1
ATOM 656 O O . TYR A 1 103 ? 19.10673 8.61529 32.79677 1.000 27.88556 103 TYR A O 1
ATOM 665 N N . VAL A 1 104 ? 21.10551 9.30182 33.58054 1.000 28.51253 104 VAL A N 1
ATOM 666 C CA . VAL A 1 104 ? 21.06845 10.63337 32.96952 1.000 25.32087 104 VAL A CA 1
ATOM 667 C C . VAL A 1 104 ? 22.29251 10.75833 32.07589 1.000 26.34800 104 VAL A C 1
ATOM 668 O O . VAL A 1 104 ? 23.42534 10.64131 32.55810 1.000 32.06151 104 VAL A O 1
ATOM 672 N N . ASP A 1 105 ? 22.06985 10.97017 30.77774 1.000 31.41699 105 ASP A N 1
ATOM 673 C CA . ASP A 1 105 ? 23.15266 11.03496 29.78524 1.000 33.46056 105 ASP A CA 1
ATOM 674 C C . ASP A 1 105 ? 24.06840 9.81141 29.87472 1.000 39.49721 105 ASP A C 1
ATOM 675 O O . ASP A 1 105 ? 25.29800 9.92079 29.90255 1.000 40.81308 105 ASP A O 1
ATOM 680 N N . ASN A 1 106 ? 23.44295 8.63304 29.92048 1.000 32.83519 106 ASN A N 1
ATOM 681 C CA . ASN A 1 106 ? 24.09689 7.32403 29.98448 1.000 37.76331 106 ASN A CA 1
ATOM 682 C C . ASN A 1 106 ? 24.87995 7.09301 31.27370 1.000 34.22548 106 ASN A C 1
ATOM 683 O O . ASN A 1 106 ? 25.74077 6.21097 31.31888 1.000 35.39176 106 ASN A O 1
ATOM 688 N N . LYS A 1 107 ? 24.59268 7.81979 32.35092 1.000 31.09307 107 LYS A N 1
ATOM 689 C CA . LYS A 1 107 ? 25.29986 7.61710 33.61143 1.000 30.29988 107 LYS A CA 1
ATOM 690 C C . LYS A 1 107 ? 24.32205 7.31559 34.74016 1.000 28.17506 107 LYS A C 1
ATOM 691 O O . LYS A 1 107 ? 23.35935 8.06004 34.95411 1.000 26.12447 107 LYS A O 1
ATOM 697 N N . GLU A 1 108 ? 24.59390 6.23644 35.46988 1.000 27.83009 108 GLU A N 1
ATOM 698 C CA . GLU A 1 108 ? 23.74297 5.80077 36.57535 1.000 28.93319 108 GLU A CA 1
ATOM 699 C C . GLU A 1 108 ? 23.62519 6.87683 37.65016 1.000 29.45647 108 GLU A C 1
ATOM 700 O O . GLU A 1 108 ? 24.63659 7.42943 38.09433 1.000 25.93233 108 GLU A O 1
ATOM 706 N N . PHE A 1 109 ? 22.38723 7.16053 38.09059 1.000 24.21366 109 PHE A N 1
ATOM 707 C CA . PHE A 1 109 ? 22.18082 8.11348 39.17932 1.000 24.45932 109 PHE A CA 1
ATOM 708 C C . PHE A 1 109 ? 21.29059 7.62581 40.31648 1.000 27.00929 109 PHE A C 1
ATOM 709 O O . PHE A 1 109 ? 21.41693 8.16161 41.42658 1.000 28.10234 109 PHE A O 1
ATOM 717 N N . VAL A 1 110 ? 20.42564 6.62460 40.10446 1.000 24.81044 110 VAL A N 1
ATOM 718 C CA . VAL A 1 110 ? 19.58662 6.05315 41.15647 1.000 25.07270 110 VAL A CA 1
ATOM 719 C C . VAL A 1 110 ? 19.44601 4.55729 40.90770 1.000 20.02382 110 VAL A C 1
ATOM 720 O O . VAL A 1 110 ? 19.53406 4.09665 39.76683 1.000 21.30131 110 VAL A O 1
ATOM 724 N N . ARG A 1 111 ? 19.21255 3.79962 41.97855 1.000 20.49996 111 ARG A N 1
ATOM 725 C CA . ARG A 1 111 ? 19.12932 2.34348 41.83788 1.000 25.39542 111 ARG A CA 1
ATOM 726 C C . ARG A 1 111 ? 18.28925 1.72535 42.95347 1.000 19.58059 111 ARG A C 1
ATOM 727 O O . ARG A 1 111 ? 18.40948 2.10294 44.12282 1.000 22.03641 111 ARG A O 1
ATOM 735 N N . PHE A 1 112 ? 17.45311 0.75482 42.57423 1.000 16.68963 112 PHE A N 1
ATOM 736 C CA . PHE A 1 112 ? 16.63344 -0.03420 43.47657 1.000 16.55232 112 PHE A CA 1
ATOM 737 C C . PHE A 1 112 ? 16.84037 -1.51198 43.13322 1.000 15.23750 112 PHE A C 1
ATOM 738 O O . PHE A 1 112 ? 16.85106 -1.86537 41.95484 1.000 12.26706 112 PHE A O 1
ATOM 746 N N . ASP A 1 113 ? 17.00710 -2.36134 44.15335 1.000 16.93957 113 ASP A N 1
ATOM 747 C CA . ASP A 1 113 ? 17.11590 -3.81733 43.97575 1.000 20.75896 113 ASP A CA 1
ATOM 748 C C . ASP A 1 113 ? 16.29796 -4.51334 45.04976 1.000 20.72380 113 ASP A C 1
ATOM 749 O O . ASP A 1 113 ? 16.57008 -4.35963 46.24765 1.000 23.00690 113 ASP A O 1
ATOM 754 N N . SER A 1 114 ? 15.32982 -5.32028 44.61845 1.000 20.91102 114 SER A N 1
ATOM 755 C CA . SER A 1 114 ? 14.50983 -6.05418 45.57181 1.000 18.65534 114 SER A CA 1
ATOM 756 C C . SER A 1 114 ? 15.33445 -7.00500 46.43972 1.000 24.76118 114 SER A C 1
ATOM 757 O O . SER A 1 114 ? 14.85905 -7.43598 47.49832 1.000 22.43269 114 SER A O 1
ATOM 760 N N . ASP A 1 115 ? 16.57738 -7.29393 46.05366 1.000 21.88834 115 ASP A N 1
ATOM 761 C CA . ASP A 1 115 ? 17.39526 -8.21757 46.83149 1.000 29.17873 115 ASP A CA 1
ATOM 762 C C . ASP A 1 115 ? 18.08779 -7.59138 48.03931 1.000 26.83862 115 ASP A C 1
ATOM 763 O O . ASP A 1 115 ? 18.58707 -8.33625 48.88814 1.000 29.22524 115 ASP A O 1
ATOM 768 N N . ALA A 1 116 ? 18.15253 -6.26678 48.13527 1.000 27.22100 116 ALA A N 1
ATOM 769 C CA . ALA A 1 116 ? 18.82113 -5.63366 49.26688 1.000 30.18321 116 ALA A CA 1
ATOM 770 C C . ALA A 1 116 ? 18.09831 -5.96052 50.57063 1.000 29.31759 116 ALA A C 1
ATOM 771 O O . ALA A 1 116 ? 16.89516 -6.22771 50.58670 1.000 35.75270 116 ALA A O 1
ATOM 773 N N . GLU A 1 117 ? 18.84663 -5.95967 51.68043 1.000 34.97933 117 GLU A N 1
ATOM 774 C CA . GLU A 1 117 ? 18.20571 -6.21883 52.96919 1.000 40.70036 117 GLU A CA 1
ATOM 775 C C . GLU A 1 117 ? 17.11768 -5.20213 53.25758 1.000 38.01589 117 GLU A C 1
ATOM 776 O O . GLU A 1 117 ? 16.08017 -5.54907 53.83601 1.000 46.61637 117 GLU A O 1
ATOM 782 N N . ASN A 1 118 ? 17.32140 -3.95306 52.84313 1.000 43.19560 118 ASN A N 1
ATOM 783 C CA . ASN A 1 118 ? 16.28957 -2.92292 52.91183 1.000 37.18542 118 ASN A CA 1
ATOM 784 C C . ASN A 1 118 ? 16.14815 -2.30413 51.52661 1.000 38.68474 118 ASN A C 1
ATOM 785 O O . ASN A 1 118 ? 16.82875 -1.31963 51.19408 1.000 31.90060 118 ASN A O 1
ATOM 790 N N . PRO A 1 119 ? 15.26898 -2.86373 50.68983 1.000 31.34570 119 PRO A N 1
ATOM 791 C CA . PRO A 1 119 ? 15.08649 -2.32414 49.32886 1.000 30.99923 119 PRO A CA 1
ATOM 792 C C . PRO A 1 119 ? 14.54767 -0.89998 49.36336 1.000 22.12528 119 PRO A C 1
ATOM 793 O O . PRO A 1 119 ? 13.51719 -0.63121 49.97768 1.000 29.51431 119 PRO A O 1
ATOM 797 N N . ARG A 1 120 ? 15.25695 0.00554 48.69975 1.000 20.97348 120 ARG A N 1
ATOM 798 C CA . ARG A 1 120 ? 14.82153 1.37678 48.49180 1.000 25.59956 120 ARG A CA 1
ATOM 799 C C . ARG A 1 120 ? 15.67405 1.98642 47.38945 1.000 25.73897 120 ARG A C 1
ATOM 800 O O . ARG A 1 120 ? 16.79049 1.52012 47.11981 1.000 21.08322 120 ARG A O 1
ATOM 808 N N . TYR A 1 121 ? 15.13572 3.01180 46.73713 1.000 17.88648 121 TYR A N 1
ATOM 809 C CA . TYR A 1 121 ? 15.96567 3.75563 45.81366 1.000 21.13155 121 TYR A CA 1
ATOM 810 C C . TYR A 1 121 ? 17.08529 4.42946 46.58889 1.000 23.38806 121 TYR A C 1
ATOM 811 O O . TYR A 1 121 ? 16.89941 4.86469 47.72814 1.000 26.71482 121 TYR A O 1
ATOM 820 N N . GLU A 1 122 ? 18.26696 4.47662 45.98107 1.000 26.89055 122 GLU A N 1
ATOM 821 C CA . GLU A 1 122 ? 19.43568 5.05870 46.62558 1.000 29.36829 122 GLU A CA 1
ATOM 822 C C . GLU A 1 122 ? 20.19867 5.84894 45.57425 1.000 27.32227 122 GLU A C 1
ATOM 823 O O . GLU A 1 122 ? 20.23114 5.44336 44.40384 1.000 24.71795 122 GLU A O 1
ATOM 829 N N . PRO A 1 123 ? 20.79361 6.98894 45.93876 1.000 30.20210 123 PRO A N 1
ATOM 830 C CA . PRO A 1 123 ? 21.53475 7.76267 44.93572 1.000 27.63489 123 PRO A CA 1
ATOM 831 C C . PRO A 1 123 ? 22.80737 7.03295 44.53432 1.000 26.68544 123 PRO A C 1
ATOM 832 O O . PRO A 1 123 ? 23.47153 6.41126 45.36293 1.000 25.41972 123 PRO A O 1
ATOM 836 N N . ARG A 1 124 ? 23.13357 7.09967 43.24442 1.000 24.03486 124 ARG A N 1
ATOM 837 C CA . ARG A 1 124 ? 24.38273 6.54897 42.74298 1.000 26.57785 124 ARG A CA 1
ATOM 838 C C . ARG A 1 124 ? 25.34998 7.61834 42.25865 1.000 28.73952 124 ARG A C 1
ATOM 839 O O . ARG A 1 124 ? 26.51122 7.30002 41.98325 1.000 23.93966 124 ARG A O 1
ATOM 847 N N . ALA A 1 125 ? 24.90843 8.87444 42.16394 1.000 28.00372 125 ALA A N 1
ATOM 848 C CA . ALA A 1 125 ? 25.76233 9.98378 41.79125 1.000 23.82754 125 ALA A CA 1
ATOM 849 C C . ALA A 1 125 ? 25.85119 10.98781 42.93577 1.000 34.20961 125 ALA A C 1
ATOM 850 O O . ALA A 1 125 ? 24.89395 11.15130 43.70201 1.000 33.36298 125 ALA A O 1
ATOM 852 N N . PRO A 1 126 ? 26.99229 11.67464 43.08066 1.000 35.24681 126 PRO A N 1
ATOM 853 C CA . PRO A 1 126 ? 27.11687 12.64443 44.18153 1.000 36.00905 126 PRO A CA 1
ATOM 854 C C . PRO A 1 126 ? 26.13185 13.79271 44.07969 1.000 35.80689 126 PRO A C 1
ATOM 855 O O . PRO A 1 126 ? 25.62581 14.25897 45.10644 1.000 33.28900 126 PRO A O 1
ATOM 859 N N . TRP A 1 127 ? 25.83506 14.25869 42.86581 1.000 32.66796 127 TRP A N 1
ATOM 860 C CA . TRP A 1 127 ? 24.92448 15.38432 42.72097 1.000 33.23446 127 TRP A CA 1
ATOM 861 C C . TRP A 1 127 ? 23.49797 15.04717 43.14199 1.000 37.02722 127 TRP A C 1
ATOM 862 O O . TRP A 1 127 ? 22.71480 15.96930 43.40581 1.000 33.42103 127 TRP A O 1
ATOM 873 N N . MET A 1 128 ? 23.14935 13.75395 43.24468 1.000 35.44818 128 MET A N 1
ATOM 874 C CA . MET A 1 128 ? 21.80802 13.36364 43.66482 1.000 34.49740 128 MET A CA 1
ATOM 875 C C . MET A 1 128 ? 21.59323 13.42746 45.17389 1.000 34.03572 128 MET A C 1
ATOM 876 O O . MET A 1 128 ? 20.44537 13.35533 45.62361 1.000 32.02308 128 MET A O 1
ATOM 881 N N . GLU A 1 129 ? 22.64371 13.58640 45.96547 1.000 33.88313 129 GLU A N 1
ATOM 882 C CA . GLU A 1 129 ? 22.50421 13.52204 47.41331 1.000 29.92077 129 GLU A CA 1
ATOM 883 C C . GLU A 1 129 ? 21.91678 14.79786 48.03777 1.000 36.28154 129 GLU A C 1
ATOM 884 O O . GLU A 1 129 ? 21.85775 14.88410 49.26671 1.000 36.86000 129 GLU A O 1
ATOM 890 N N . GLN A 1 130 ? 21.45189 15.77175 47.25270 1.000 28.93800 130 GLN A N 1
ATOM 891 C CA . GLN A 1 130 ? 20.75733 16.91973 47.82693 1.000 34.83523 130 GLN A CA 1
ATOM 892 C C . GLN A 1 130 ? 19.24057 16.87609 47.65026 1.000 35.29376 130 GLN A C 1
ATOM 893 O O . GLN A 1 130 ? 18.55954 17.81776 48.06293 1.000 34.33681 130 GLN A O 1
ATOM 899 N N . GLU A 1 131 ? 18.68562 15.81717 47.06638 1.000 34.10366 131 GLU A N 1
ATOM 900 C CA . GLU A 1 131 ? 17.24647 15.61688 47.16093 1.000 31.82121 131 GLU A CA 1
ATOM 901 C C . GLU A 1 131 ? 16.92302 15.01163 48.51775 1.000 30.38456 131 GLU A C 1
ATOM 902 O O . GLU A 1 131 ? 17.62177 14.11275 48.99799 1.000 35.34318 131 GLU A O 1
ATOM 908 N N . GLY A 1 132 ? 15.86160 15.51349 49.13339 1.000 27.29306 132 GLY A N 1
ATOM 909 C CA . GLY A 1 132 ? 15.58151 15.22755 50.51475 1.000 28.63748 132 GLY A CA 1
ATOM 910 C C . GLY A 1 132 ? 14.63769 14.06257 50.70746 1.000 29.32710 132 GLY A C 1
ATOM 911 O O . GLY A 1 132 ? 14.31204 13.32378 49.77345 1.000 28.49023 132 GLY A O 1
ATOM 912 N N . PRO A 1 133 ? 14.16236 13.90063 51.94268 1.000 29.89921 133 PRO A N 1
ATOM 913 C CA . PRO A 1 133 ? 13.47278 12.64908 52.30714 1.000 32.31300 133 PRO A CA 1
ATOM 914 C C . PRO A 1 133 ? 12.22681 12.34920 51.48493 1.000 35.47941 133 PRO A C 1
ATOM 915 O O . PRO A 1 133 ? 12.07487 11.21107 51.01314 1.000 31.74549 133 PRO A O 1
ATOM 919 N N . GLU A 1 134 ? 11.33645 13.33457 51.28807 1.000 26.22925 134 GLU A N 1
ATOM 920 C CA . GLU A 1 134 ? 10.10082 13.09502 50.54374 1.000 32.86319 134 GLU A CA 1
ATOM 921 C C . GLU A 1 134 ? 10.36886 12.59527 49.13183 1.000 29.09383 134 GLU A C 1
ATOM 922 O O . GLU A 1 134 ? 9.57089 11.82901 48.58409 1.000 26.06002 134 GLU A O 1
ATOM 928 N N . TYR A 1 135 ? 11.46244 13.04102 48.51801 1.000 25.70679 135 TYR A N 1
ATOM 929 C CA . TYR A 1 135 ? 11.80020 12.56251 47.18754 1.000 27.45130 135 TYR A CA 1
ATOM 930 C C . TYR A 1 135 ? 12.04914 11.06275 47.20581 1.000 26.18790 135 TYR A C 1
ATOM 931 O O . TYR A 1 135 ? 11.57224 10.33495 46.33039 1.000 19.27692 135 TYR A O 1
ATOM 940 N N . TRP A 1 136 ? 12.78121 10.58691 48.21159 1.000 27.66805 136 TRP A N 1
ATOM 941 C CA . TRP A 1 136 ? 13.22223 9.19794 48.21831 1.000 26.17444 136 TRP A CA 1
ATOM 942 C C . TRP A 1 136 ? 12.09723 8.25832 48.61505 1.000 22.93713 136 TRP A C 1
ATOM 943 O O . TRP A 1 136 ? 11.98349 7.16584 48.05151 1.000 28.38307 136 TRP A O 1
ATOM 954 N N . GLU A 1 137 ? 11.24677 8.66084 49.56265 1.000 26.11422 137 GLU A N 1
ATOM 955 C CA . GLU A 1 137 ? 10.13086 7.79591 49.94075 1.000 30.39353 137 GLU A CA 1
ATOM 956 C C . GLU A 1 137 ? 9.15798 7.60055 48.78047 1.000 26.85202 137 GLU A C 1
ATOM 957 O O . GLU A 1 137 ? 8.62904 6.49751 48.57933 1.000 22.31199 137 GLU A O 1
ATOM 963 N N . ARG A 1 138 ? 8.89150 8.66337 48.01195 1.000 28.23295 138 ARG A N 1
ATOM 964 C CA . ARG A 1 138 ? 7.95141 8.52975 46.90232 1.000 26.36929 138 ARG A CA 1
ATOM 965 C C . ARG A 1 138 ? 8.54509 7.71404 45.75651 1.000 19.78629 138 ARG A C 1
ATOM 966 O O . ARG A 1 138 ? 7.84547 6.88950 45.15499 1.000 17.20498 138 ARG A O 1
ATOM 974 N N . GLU A 1 139 ? 9.82136 7.93744 45.42357 1.000 16.95740 139 GLU A N 1
ATOM 975 C CA . GLU A 1 139 ? 10.47104 7.08199 44.43336 1.000 20.93681 139 GLU A CA 1
ATOM 976 C C . GLU A 1 139 ? 10.42503 5.62027 44.86796 1.000 18.07520 139 GLU A C 1
ATOM 977 O O . GLU A 1 139 ? 10.16504 4.73432 44.04612 1.000 19.55940 139 GLU A O 1
ATOM 983 N N . THR A 1 140 ? 10.65755 5.35475 46.16063 1.000 17.09322 140 THR A N 1
ATOM 984 C CA . THR A 1 140 ? 10.60608 3.98640 46.67413 1.000 18.42239 140 THR A CA 1
ATOM 985 C C . THR A 1 140 ? 9.18833 3.42672 46.64200 1.000 17.70069 140 THR A C 1
ATOM 986 O O . THR A 1 140 ? 8.98386 2.23424 46.38455 1.000 17.40396 140 THR A O 1
ATOM 990 N N . GLN A 1 141 ? 8.19964 4.26368 46.94240 1.000 20.29859 141 GLN A N 1
ATOM 991 C CA . GLN A 1 141 ? 6.81092 3.85103 46.79001 1.000 17.23243 141 GLN A CA 1
ATOM 992 C C . GLN A 1 141 ? 6.52056 3.42345 45.36016 1.000 16.89928 141 GLN A C 1
ATOM 993 O O . GLN A 1 141 ? 5.80153 2.44079 45.12585 1.000 17.46717 141 GLN A O 1
ATOM 999 N N . LYS A 1 142 ? 7.03976 4.17212 44.39003 1.000 15.41086 142 LYS A N 1
ATOM 1000 C CA . LYS A 1 142 ? 6.81335 3.82016 42.99612 1.000 18.47689 142 LYS A CA 1
ATOM 1001 C C . LYS A 1 142 ? 7.41857 2.46406 42.68242 1.000 19.03103 142 LYS A C 1
ATOM 1002 O O . LYS A 1 142 ? 6.77876 1.62900 42.03571 1.000 18.86592 142 LYS A O 1
ATOM 1008 N N . ALA A 1 143 ? 8.63231 2.20777 43.18610 1.000 22.32052 143 ALA A N 1
ATOM 1009 C CA . ALA A 1 143 ? 9.29740 0.92412 42.95196 1.000 17.01932 143 ALA A CA 1
ATOM 1010 C C . ALA A 1 143 ? 8.53523 -0.24462 43.57308 1.000 19.92711 143 ALA A C 1
ATOM 1011 O O . ALA A 1 143 ? 8.48216 -1.34234 42.99322 1.000 20.90554 143 ALA A O 1
ATOM 1013 N N . LYS A 1 144 ? 7.97790 -0.05732 44.76840 1.000 17.39814 144 LYS A N 1
ATOM 1014 C CA . LYS A 1 144 ? 7.22136 -1.15386 45.37093 1.000 18.67679 144 LYS A CA 1
ATOM 1015 C C . LYS A 1 144 ? 5.95630 -1.46209 44.58057 1.000 19.18540 144 LYS A C 1
ATOM 1016 O O . LYS A 1 144 ? 5.54763 -2.62689 44.51153 1.000 19.05041 144 LYS A O 1
ATOM 1022 N N . GLY A 1 145 ? 5.31773 -0.44025 43.98642 1.000 16.52651 145 GLY A N 1
ATOM 1023 C CA . GLY A 1 145 ? 4.17953 -0.69817 43.11384 1.000 18.50673 145 GLY A CA 1
ATOM 1024 C C . GLY A 1 145 ? 4.59281 -1.34552 41.80285 1.000 19.37886 145 GLY A C 1
ATOM 1025 O O . GLY A 1 145 ? 3.90097 -2.23673 41.29086 1.000 14.13550 145 GLY A O 1
ATOM 1026 N N . GLN A 1 146 ? 5.73585 -0.92011 41.25345 1.000 15.90160 146 GLN A N 1
ATOM 1027 C CA . GLN A 1 146 ? 6.24537 -1.50501 40.01718 1.000 14.80644 146 GLN A CA 1
ATOM 1028 C C . GLN A 1 146 ? 6.55597 -2.98346 40.20139 1.000 16.09771 146 GLN A C 1
ATOM 1029 O O . GLN A 1 146 ? 6.34532 -3.78525 39.28438 1.000 13.17503 146 GLN A O 1
ATOM 1035 N N . GLU A 1 147 ? 7.09736 -3.34444 41.36739 1.000 13.97304 147 GLU A N 1
ATOM 1036 C CA . GLU A 1 147 ? 7.39483 -4.74323 41.65628 1.000 20.60516 147 GLU A CA 1
ATOM 1037 C C . GLU A 1 147 ? 6.14383 -5.59000 41.51018 1.000 18.19521 147 GLU A C 1
ATOM 1038 O O . GLU A 1 147 ? 6.15985 -6.63424 40.85512 1.000 16.13449 147 GLU A O 1
ATOM 1044 N N . GLN A 1 148 ? 5.03313 -5.11579 42.06496 1.000 14.36173 148 GLN A N 1
ATOM 1045 C CA . GLN A 1 148 ? 3.79881 -5.88120 42.01186 1.000 18.31843 148 GLN A CA 1
ATOM 1046 C C . GLN A 1 148 ? 3.19008 -5.86233 40.61888 1.000 16.64737 148 GLN A C 1
ATOM 1047 O O . GLN A 1 148 ? 2.54566 -6.83174 40.20340 1.000 15.37513 148 GLN A O 1
ATOM 1053 N N . TRP A 1 149 ? 3.39216 -4.77963 39.88249 1.000 14.68518 149 TRP A N 1
ATOM 1054 C CA . TRP A 1 149 ? 2.93377 -4.72152 38.50085 1.000 15.43367 149 TRP A CA 1
ATOM 1055 C C . TRP A 1 149 ? 3.68305 -5.73047 37.63579 1.000 14.11769 149 TRP A C 1
ATOM 1056 O O . TRP A 1 149 ? 3.08508 -6.38246 36.77504 1.000 17.93388 149 TRP A O 1
ATOM 1067 N N . PHE A 1 150 ? 4.99428 -5.87017 37.85074 1.000 15.60729 150 PHE A N 1
ATOM 1068 C CA . PHE A 1 150 ? 5.78269 -6.78975 37.03897 1.000 14.17487 150 PHE A CA 1
ATOM 1069 C C . PHE A 1 150 ? 5.42677 -8.23652 37.34337 1.000 15.85919 150 PHE A C 1
ATOM 1070 O O . PHE A 1 150 ? 5.38339 -9.08028 36.43123 1.000 13.13412 150 PHE A O 1
ATOM 1078 N N . ARG A 1 151 ? 5.13793 -8.54292 38.60556 1.000 14.26658 151 ARG A N 1
ATOM 1079 C CA . ARG A 1 151 ? 4.80426 -9.92712 38.93041 1.000 16.46930 151 ARG A CA 1
ATOM 1080 C C . ARG A 1 151 ? 3.43272 -10.32278 38.37986 1.000 17.10070 151 ARG A C 1
ATOM 1081 O O . ARG A 1 151 ? 3.24727 -11.45843 37.91967 1.000 14.29380 151 ARG A O 1
ATOM 1089 N N . VAL A 1 152 ? 2.46968 -9.40292 38.39065 1.000 12.25946 152 VAL A N 1
ATOM 1090 C CA . VAL A 1 152 ? 1.16230 -9.65668 37.78551 1.000 11.29191 152 VAL A CA 1
ATOM 1091 C C . VAL A 1 152 ? 1.28421 -9.81782 36.27551 1.000 15.62345 152 VAL A C 1
ATOM 1092 O O . VAL A 1 152 ? 0.65303 -10.69817 35.66975 1.000 12.24512 152 VAL A O 1
ATOM 1096 N N . SER A 1 153 ? 2.07215 -8.95210 35.63746 1.000 12.90199 153 SER A N 1
ATOM 1097 C CA . SER A 1 153 ? 2.17513 -8.98697 34.18270 1.000 12.40137 153 SER A CA 1
ATOM 1098 C C . SER A 1 153 ? 2.92747 -10.23378 33.73018 1.000 16.10718 153 SER A C 1
ATOM 1099 O O . SER A 1 153 ? 2.62552 -10.79345 32.67164 1.000 17.71496 153 SER A O 1
ATOM 1102 N N . LEU A 1 154 ? 3.90416 -10.68099 34.52645 1.000 14.12624 154 LEU A N 1
ATOM 1103 C CA . LEU A 1 154 ? 4.59568 -11.93676 34.23280 1.000 16.34328 154 LEU A CA 1
ATOM 1104 C C . LEU A 1 154 ? 3.61479 -13.11072 34.22974 1.000 16.18427 154 LEU A C 1
ATOM 1105 O O . LEU A 1 154 ? 3.65935 -13.97643 33.34239 1.000 20.13097 154 LEU A O 1
ATOM 1110 N N . ARG A 1 155 ? 2.72264 -13.15097 35.22408 1.000 16.22335 155 ARG A N 1
ATOM 1111 C CA . ARG A 1 155 ? 1.70507 -14.20336 35.28913 1.000 20.55087 155 ARG A CA 1
ATOM 1112 C C . ARG A 1 155 ? 0.74401 -14.12326 34.10546 1.000 23.11517 155 ARG A C 1
ATOM 1113 O O . ARG A 1 155 ? 0.28003 -15.15256 33.59359 1.000 20.41228 155 ARG A O 1
ATOM 1121 N N . ASN A 1 156 ? 0.45278 -12.91084 33.64205 1.000 19.30353 156 ASN A N 1
ATOM 1122 C CA . ASN A 1 156 ? -0.41543 -12.73426 32.47963 1.000 24.39028 156 ASN A CA 1
ATOM 1123 C C . ASN A 1 156 ? 0.24460 -13.27173 31.21487 1.000 19.23761 156 ASN A C 1
ATOM 1124 O O . ASN A 1 156 ? -0.37513 -14.02566 30.45036 1.000 17.55284 156 ASN A O 1
ATOM 1129 N N . LEU A 1 157 ? 1.50313 -12.87689 30.97294 1.000 13.62246 157 LEU A N 1
ATOM 1130 C CA . LEU A 1 157 ? 2.20942 -13.29736 29.76519 1.000 19.67751 157 LEU A CA 1
ATOM 1131 C C . LEU A 1 157 ? 2.27538 -14.81848 29.67093 1.000 22.25235 157 LEU A C 1
ATOM 1132 O O . LEU A 1 157 ? 2.14989 -15.39012 28.57803 1.000 21.05831 157 LEU A O 1
ATOM 1137 N N . LEU A 1 158 ? 2.44947 -15.48821 30.81313 1.000 17.72841 158 LEU A N 1
ATOM 1138 C CA . LEU A 1 158 ? 2.54057 -16.94640 30.80934 1.000 25.60811 158 LEU A CA 1
ATOM 1139 C C . LEU A 1 158 ? 1.29885 -17.56246 30.18069 1.000 22.66351 158 LEU A C 1
ATOM 1140 O O . LEU A 1 158 ? 1.40033 -18.50808 29.39185 1.000 25.81671 158 LEU A O 1
ATOM 1145 N N . GLY A 1 159 ? 0.12716 -16.99062 30.47117 1.000 19.84631 159 GLY A N 1
ATOM 1146 C CA . GLY A 1 159 ? -1.10543 -17.48574 29.87860 1.000 20.97291 159 GLY A CA 1
ATOM 1147 C C . GLY A 1 159 ? -1.19462 -17.18113 28.39762 1.000 27.06011 159 GLY A C 1
ATOM 1148 O O . GLY A 1 159 ? -1.61238 -18.02988 27.60146 1.000 22.87716 159 GLY A O 1
ATOM 1149 N N . TYR A 1 160 ? -0.78701 -15.96682 28.00855 1.000 26.87491 160 TYR A N 1
ATOM 1150 C CA . TYR A 1 160 ? -0.83936 -15.56156 26.60454 1.000 26.38747 160 TYR A CA 1
ATOM 1151 C C . TYR A 1 160 ? -0.10758 -16.56572 25.71602 1.000 28.03531 160 TYR A C 1
ATOM 1152 O O . TYR A 1 160 ? -0.64610 -17.02152 24.69762 1.000 26.69124 160 TYR A O 1
ATOM 1161 N N . TYR A 1 161 ? 1.11181 -16.93733 26.10179 1.000 28.48523 161 TYR A N 1
ATOM 1162 C CA . TYR A 1 161 ? 1.95711 -17.81466 25.30129 1.000 26.53581 161 TYR A CA 1
ATOM 1163 C C . TYR A 1 161 ? 1.72688 -19.28806 25.57994 1.000 30.52029 161 TYR A C 1
ATOM 1164 O O . TYR A 1 161 ? 2.25909 -20.12360 24.84075 1.000 38.12428 161 TYR A O 1
ATOM 1173 N N . ASN A 1 162 ? 0.97789 -19.62294 26.62964 1.000 30.70040 162 ASN A N 1
ATOM 1174 C CA . ASN A 1 162 ? 0.80392 -21.00483 27.07100 1.000 35.12156 162 ASN A CA 1
ATOM 1175 C C . ASN A 1 162 ? 2.16018 -21.68359 27.26391 1.000 39.94544 162 ASN A C 1
ATOM 1176 O O . ASN A 1 162 ? 2.43091 -22.76858 26.73815 1.000 33.55119 162 ASN A O 1
ATOM 1181 N N . GLN A 1 163 ? 3.02747 -21.02206 28.02679 1.000 32.71813 163 GLN A N 1
ATOM 1182 C CA . GLN A 1 163 ? 4.31188 -21.59387 28.39800 1.000 36.54803 163 GLN A CA 1
ATOM 1183 C C . GLN A 1 163 ? 4.29482 -22.04875 29.85843 1.000 35.80991 163 GLN A C 1
ATOM 1184 O O . GLN A 1 163 ? 3.41080 -21.69228 30.64147 1.000 36.80647 163 GLN A O 1
ATOM 1190 N N . SER A 1 164 ? 5.25668 -22.89799 30.19846 1.000 29.99099 164 SER A N 1
ATOM 1191 C CA . SER A 1 164 ? 5.29759 -23.50567 31.52034 1.000 32.15328 164 SER A CA 1
ATOM 1192 C C . SER A 1 164 ? 6.00787 -22.60401 32.52585 1.000 32.58216 164 SER A C 1
ATOM 1193 O O . SER A 1 164 ? 7.04583 -22.00437 32.22690 1.000 34.88381 164 SER A O 1
ATOM 1196 N N . ALA A 1 165 ? 5.42403 -22.49854 33.72490 1.000 30.54449 165 ALA A N 1
ATOM 1197 C CA . ALA A 1 165 ? 5.93673 -21.60688 34.75778 1.000 29.37542 165 ALA A CA 1
ATOM 1198 C C . ALA A 1 165 ? 7.31114 -22.00110 35.26850 1.000 34.07353 165 ALA A C 1
ATOM 1199 O O . ALA A 1 165 ? 7.98847 -21.16298 35.87671 1.000 30.66552 165 ALA A O 1
ATOM 1201 N N . GLY A 1 166 ? 7.73088 -23.25086 35.05979 1.000 27.91897 166 GLY A N 1
ATOM 1202 C CA . GLY A 1 166 ? 8.96147 -23.71714 35.67519 1.000 30.51270 166 GLY A CA 1
ATOM 1203 C C . GLY A 1 166 ? 10.21506 -23.10943 35.08458 1.000 29.74814 166 GLY A C 1
ATOM 1204 O O . GLY A 1 166 ? 11.25682 -23.05631 35.74861 1.000 32.37023 166 GLY A O 1
ATOM 1205 N N . GLY A 1 167 ? 10.14838 -22.65752 33.83973 1.000 27.36490 167 GLY A N 1
ATOM 1206 C CA . GLY A 1 167 ? 11.33268 -22.14192 33.19910 1.000 29.28794 167 GLY A CA 1
ATOM 1207 C C . GLY A 1 167 ? 11.76952 -20.81355 33.80176 1.000 29.18370 167 GLY A C 1
ATOM 1208 O O . GLY A 1 167 ? 11.25539 -20.33600 34.81719 1.000 32.37940 167 GLY A O 1
ATOM 1209 N N . SER A 1 168 ? 12.76384 -20.21773 33.15687 1.000 27.43154 168 SER A N 1
ATOM 1210 C CA . SER A 1 168 ? 13.15019 -18.85259 33.47960 1.000 26.11669 168 SER A CA 1
ATOM 1211 C C . SER A 1 168 ? 12.36956 -17.88307 32.60472 1.000 25.52545 168 SER A C 1
ATOM 1212 O O . SER A 1 168 ? 12.05825 -18.17386 31.44448 1.000 18.86972 168 SER A O 1
ATOM 1215 N N . HIS A 1 169 ? 12.03778 -16.72576 33.17616 1.000 17.18375 169 HIS A N 1
ATOM 1216 C CA . HIS A 1 169 ? 11.30690 -15.71634 32.42970 1.000 18.28197 169 HIS A CA 1
ATOM 1217 C C . HIS A 1 169 ? 11.78607 -14.34037 32.86086 1.000 15.52042 169 HIS A C 1
ATOM 1218 O O . HIS A 1 169 ? 12.07942 -14.11813 34.04101 1.000 16.44631 169 HIS A O 1
ATOM 1225 N N . THR A 1 170 ? 11.83984 -13.42240 31.90555 1.000 16.28294 170 THR A N 1
ATOM 1226 C CA . THR A 1 170 ? 12.17826 -12.03434 32.20341 1.000 16.10847 170 THR A CA 1
ATOM 1227 C C . THR A 1 170 ? 11.17703 -11.06856 31.58358 1.000 13.74892 170 THR A C 1
ATOM 1228 O O . THR A 1 170 ? 10.72281 -11.23819 30.44924 1.000 16.14646 170 THR A O 1
ATOM 1232 N N . LEU A 1 171 ? 10.93418 -9.98496 32.29717 1.000 14.43623 171 LEU A N 1
ATOM 1233 C CA . LEU A 1 171 ? 10.19361 -8.86629 31.74855 1.000 11.49024 171 LEU A CA 1
ATOM 1234 C C . LEU A 1 171 ? 11.03386 -7.60752 31.95114 1.000 10.03426 171 LEU A C 1
ATOM 1235 O O . LEU A 1 171 ? 11.42383 -7.30340 33.08192 1.000 8.75037 171 LEU A O 1
ATOM 1240 N N . GLN A 1 172 ? 11.29464 -6.87113 30.86399 1.000 14.83688 172 GLN A N 1
ATOM 1241 C CA . GLN A 1 172 ? 12.10166 -5.64950 30.92326 1.000 18.41872 172 GLN A CA 1
ATOM 1242 C C . GLN A 1 172 ? 11.36189 -4.45521 30.33533 1.000 18.45687 172 GLN A C 1
ATOM 1243 O O . GLN A 1 172 ? 10.63384 -4.58620 29.34803 1.000 18.39853 172 GLN A O 1
ATOM 1249 N N . GLN A 1 173 ? 11.60437 -3.27489 30.93306 1.000 17.20811 173 GLN A N 1
ATOM 1250 C CA . GLN A 1 173 ? 10.98041 -2.01072 30.54787 1.000 18.09985 173 GLN A CA 1
ATOM 1251 C C . GLN A 1 173 ? 12.04254 -0.92483 30.45202 1.000 15.75833 173 GLN A C 1
ATOM 1252 O O . GLN A 1 173 ? 12.91070 -0.82217 31.32357 1.000 17.44538 173 GLN A O 1
ATOM 1258 N N . MET A 1 174 ? 11.95633 -0.10652 29.40213 1.000 19.15347 174 MET A N 1
ATOM 1259 C CA . MET A 1 174 ? 12.73523 1.12324 29.28143 1.000 20.79044 174 MET A CA 1
ATOM 1260 C C . MET A 1 174 ? 11.78988 2.29317 29.04268 1.000 19.44690 174 MET A C 1
ATOM 1261 O O . MET A 1 174 ? 10.92180 2.22065 28.16720 1.000 21.31811 174 MET A O 1
ATOM 1266 N N . SER A 1 175 ? 11.96558 3.36969 29.81106 1.000 17.71151 175 SER A N 1
ATOM 1267 C CA . SER A 1 175 ? 11.16860 4.57924 29.63325 1.000 17.70272 175 SER A CA 1
ATOM 1268 C C . SER A 1 175 ? 12.02834 5.80352 29.91023 1.000 19.83060 175 SER A C 1
ATOM 1269 O O . SER A 1 175 ? 13.03597 5.72676 30.61327 1.000 20.97300 175 SER A O 1
ATOM 1272 N N . GLY A 1 176 ? 11.60782 6.93635 29.35344 1.000 16.72023 176 GLY A N 1
ATOM 1273 C CA . GLY A 1 176 ? 12.30423 8.20685 29.53100 1.000 21.24213 176 GLY A CA 1
ATOM 1274 C C . GLY A 1 176 ? 12.16016 9.07840 28.29027 1.000 16.81290 176 GLY A C 1
ATOM 1275 O O . GLY A 1 176 ? 11.19682 8.94558 27.54216 1.000 17.87287 176 GLY A O 1
ATOM 1276 N N . CYS A 1 177 ? 13.14907 9.95638 28.08753 1.000 23.66318 177 CYS A N 1
ATOM 1277 C CA . CYS A 1 177 ? 13.05189 10.99897 27.07180 1.000 27.34281 177 CYS A CA 1
ATOM 1278 C C . CYS A 1 177 ? 14.42285 11.38599 26.53685 1.000 25.48448 177 CYS A C 1
ATOM 1279 O O . CYS A 1 177 ? 15.42585 11.31465 27.24816 1.000 27.98403 177 CYS A O 1
ATOM 1282 N N . ASP A 1 178 ? 14.43959 11.83448 25.28190 1.000 28.23851 178 ASP A N 1
ATOM 1283 C CA . ASP A 1 178 ? 15.59697 12.47349 24.66589 1.000 29.22432 178 ASP A CA 1
ATOM 1284 C C . ASP A 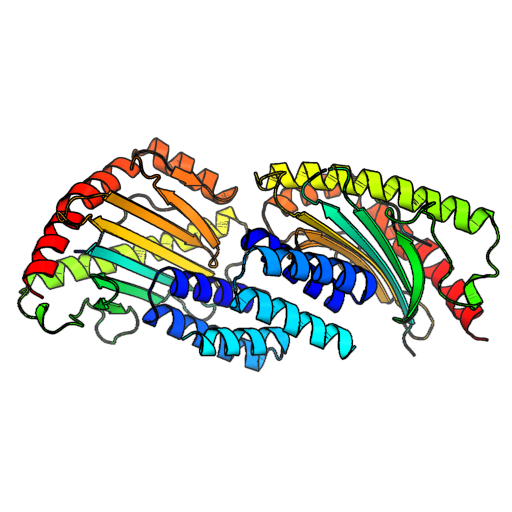1 178 ? 15.31966 13.96147 24.50029 1.000 27.99134 178 ASP A C 1
ATOM 1285 O O . ASP A 1 178 ? 14.18393 14.36557 24.23484 1.000 25.84199 178 ASP A O 1
ATOM 1290 N N . LEU A 1 179 ? 16.36350 14.77131 24.62092 1.000 27.70799 179 LEU A N 1
ATOM 1291 C CA . LEU A 1 179 ? 16.24702 16.21523 24.47325 1.000 32.88422 179 LEU A CA 1
ATOM 1292 C C . LEU A 1 179 ? 17.23078 16.70039 23.42662 1.000 32.40475 179 LEU A C 1
ATOM 1293 O O . LEU A 1 179 ? 18.32445 16.15067 23.29385 1.000 31.42078 179 LEU A O 1
ATOM 1298 N N . ASP A 1 180 ? 16.85682 17.75649 22.71031 1.000 36.95917 180 ASP A N 1
ATOM 1299 C CA . ASP A 1 180 ? 17.74099 18.31611 21.69927 1.000 39.48685 180 ASP A CA 1
ATOM 1300 C C . ASP A 1 180 ? 18.79528 19.18422 22.38513 1.000 45.19783 180 ASP A C 1
ATOM 1301 O O . ASP A 1 180 ? 18.96978 19.16543 23.60891 1.000 41.72812 180 ASP A O 1
ATOM 1306 N N . GLU A 1 181 ? 19.50234 19.97383 21.57503 1.000 44.97946 181 GLU A N 1
ATOM 1307 C CA . GLU A 1 181 ? 20.53293 20.86297 22.09301 1.000 43.26232 181 GLU A CA 1
ATOM 1308 C C . GLU A 1 181 ? 19.93328 21.91429 23.02511 1.000 40.39523 181 GLU A C 1
ATOM 1309 O O . GLU A 1 181 ? 20.57998 22.32264 23.99883 1.000 35.15859 181 GLU A O 1
ATOM 1315 N N . ASN A 1 182 ? 18.67183 22.29351 22.78309 1.000 45.86530 182 ASN A N 1
ATOM 1316 C CA . ASN A 1 182 ? 17.92104 23.29062 23.54497 1.000 46.23837 182 ASN A CA 1
ATOM 1317 C C . ASN A 1 182 ? 17.20401 22.71417 24.76344 1.000 45.87475 182 ASN A C 1
ATOM 1318 O O . ASN A 1 182 ? 16.36638 23.41334 25.35038 1.000 40.86965 182 ASN A O 1
ATOM 1323 N N . TRP A 1 183 ? 17.50721 21.46739 25.14623 1.000 39.54164 183 TRP A N 1
ATOM 1324 C CA . TRP A 1 183 ? 16.88569 20.77906 26.28799 1.000 37.41153 183 TRP A CA 1
ATOM 1325 C C . TRP A 1 183 ? 15.38374 20.56482 26.07948 1.0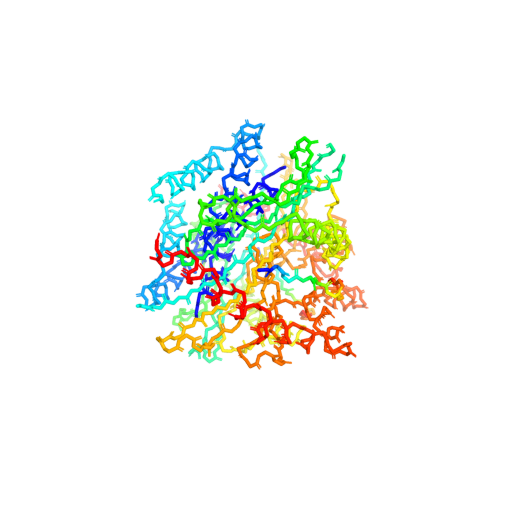00 34.37472 183 TRP A C 1
ATOM 1326 O O . TRP A 1 183 ? 14.62892 20.37148 27.03558 1.000 31.37822 183 TRP A O 1
ATOM 1337 N N . ARG A 1 184 ? 14.94290 20.56503 24.82643 1.000 37.48377 184 ARG A N 1
ATOM 1338 C CA . ARG A 1 184 ? 13.54308 20.39041 24.45829 1.000 40.55919 184 ARG A CA 1
ATOM 1339 C C . ARG A 1 184 ? 13.27749 18.93950 24.07011 1.000 38.06987 184 ARG A C 1
ATOM 1340 O O . ARG A 1 184 ? 14.16865 18.25147 23.57050 1.000 37.78930 184 ARG A O 1
ATOM 1348 N N . LEU A 1 185 ? 12.03485 18.48911 24.25932 1.000 35.64691 185 LEU A N 1
ATOM 1349 C CA . LEU A 1 185 ? 11.70167 17.09559 23.97059 1.000 34.91732 185 LEU A CA 1
ATOM 1350 C C . LEU A 1 185 ? 11.83064 16.80474 22.48138 1.000 37.21383 185 LEU A C 1
ATOM 1351 O O . LEU A 1 185 ? 11.33716 17.56504 21.63931 1.000 38.76089 185 LEU A O 1
ATOM 1356 N N . VAL A 1 186 ? 12.54019 15.72273 22.16074 1.000 36.03136 186 VAL A N 1
ATOM 1357 C CA . VAL A 1 186 ? 12.54618 15.17995 20.81641 1.000 28.66515 186 VAL A CA 1
ATOM 1358 C C . VAL A 1 186 ? 11.80115 13.85739 20.73881 1.000 30.28593 186 VAL A C 1
ATOM 1359 O O . VAL A 1 186 ? 11.19405 13.55684 19.70564 1.000 37.21102 186 VAL A O 1
ATOM 1363 N N . ARG A 1 187 ? 11.83270 13.05906 21.79761 1.000 32.45116 187 ARG A N 1
ATOM 1364 C CA . ARG A 1 187 ? 11.26095 11.72332 21.73006 1.000 29.76851 187 ARG A CA 1
ATOM 1365 C C . ARG A 1 187 ? 11.01646 11.21418 23.14005 1.000 26.49460 187 ARG A C 1
ATOM 1366 O O . ARG A 1 187 ? 11.91715 11.23665 23.98130 1.000 26.99055 187 ARG A O 1
ATOM 1374 N N . GLY A 1 188 ? 9.79749 10.74942 23.38432 1.000 26.85490 188 GLY A N 1
ATOM 1375 C CA . GLY A 1 188 ? 9.46917 10.01396 24.58753 1.000 26.33882 188 GLY A CA 1
ATOM 1376 C C . GLY A 1 188 ? 9.37052 8.54887 24.21783 1.000 26.60375 188 GLY A C 1
ATOM 1377 O O . GLY A 1 188 ? 9.00619 8.20953 23.08812 1.000 27.77591 188 GLY A O 1
ATOM 1378 N N . TYR A 1 189 ? 9.71802 7.67648 25.16156 1.000 28.87950 189 TYR A N 1
ATOM 1379 C CA . TYR A 1 189 ? 9.73822 6.24887 24.86354 1.000 22.00453 189 TYR A CA 1
ATOM 1380 C C . TYR A 1 189 ? 9.26920 5.42225 26.05563 1.000 24.09722 189 TYR A C 1
ATOM 1381 O O . TYR A 1 189 ? 9.41035 5.81074 27.22053 1.000 23.83524 189 TYR A O 1
ATOM 1390 N N . LEU A 1 190 ? 8.66636 4.28277 25.73124 1.000 19.43367 190 LEU A N 1
ATOM 1391 C CA . LEU A 1 190 ? 8.09054 3.39585 26.72297 1.000 18.86634 190 LEU A CA 1
ATOM 1392 C C . LEU A 1 190 ? 7.82068 2.09482 25.98924 1.000 21.49972 190 LEU A C 1
ATOM 1393 O O . LEU A 1 190 ? 6.84427 1.97550 25.24119 1.000 19.13526 190 LEU A O 1
ATOM 1398 N N . GLN A 1 191 ? 8.75007 1.15498 26.13610 1.000 21.84152 191 GLN A N 1
ATOM 1399 C CA . GLN A 1 191 ? 8.77243 -0.08120 25.37334 1.000 22.59372 191 GLN A CA 1
ATOM 1400 C C . GLN A 1 191 ? 9.11629 -1.22039 26.32019 1.000 18.36356 191 GLN A C 1
ATOM 1401 O O . GLN A 1 191 ? 9.81369 -1.02706 27.32346 1.000 17.79058 191 GLN A O 1
ATOM 1407 N N . PHE A 1 192 ? 8.59547 -2.40650 26.01052 1.000 20.64688 192 PHE A N 1
ATOM 1408 C CA . PHE A 1 192 ? 8.73556 -3.55637 26.88860 1.000 16.49925 192 PHE A CA 1
ATOM 1409 C C . PHE A 1 192 ? 9.34804 -4.72655 26.13482 1.000 18.87238 192 PHE A C 1
ATOM 1410 O O . PHE A 1 192 ? 9.13566 -4.89189 24.93383 1.000 15.86930 192 PHE A O 1
ATOM 1418 N N . ALA A 1 193 ? 10.09210 -5.54804 26.86458 1.000 13.38761 193 ALA A N 1
ATOM 1419 C CA . ALA A 1 193 ? 10.62694 -6.79369 26.33928 1.000 22.66424 193 ALA A CA 1
ATOM 1420 C C . ALA A 1 193 ? 10.17057 -7.94949 27.22609 1.000 17.89343 193 ALA A C 1
ATOM 1421 O O . ALA A 1 193 ? 10.04299 -7.79888 28.45148 1.000 16.29818 193 ALA A O 1
ATOM 1423 N N . TYR A 1 194 ? 9.88980 -9.08957 26.59886 1.000 18.36336 194 TYR A N 1
ATOM 1424 C CA . TYR A 1 194 ? 9.57117 -10.31849 27.31852 1.000 16.66087 194 TYR A CA 1
ATOM 1425 C C . TYR A 1 194 ? 10.43592 -11.43231 26.74810 1.000 19.45257 194 TYR A C 1
ATOM 1426 O O . TYR A 1 194 ? 10.52575 -11.58644 25.52467 1.000 17.36074 194 TYR A O 1
ATOM 1435 N N . GLU A 1 195 ? 11.08500 -12.18868 27.63589 1.000 18.50923 195 GLU A N 1
ATOM 1436 C CA . GLU A 1 195 ? 12.12667 -13.13395 27.24222 1.000 21.82922 195 GLU A CA 1
ATOM 1437 C C . GLU A 1 195 ? 13.22478 -12.45229 26.43137 1.000 23.50971 195 GLU A C 1
ATOM 1438 O O . GLU A 1 195 ? 13.79302 -13.03904 25.51367 1.000 20.34214 195 GLU A O 1
ATOM 1444 N N . GLY A 1 196 ? 13.50936 -11.18361 26.72436 1.000 23.69452 196 GLY A N 1
ATOM 1445 C CA . GLY A 1 196 ? 14.50493 -10.46337 25.96086 1.000 21.13734 196 GLY A CA 1
ATOM 1446 C C . GLY A 1 196 ? 14.11091 -10.07601 24.54929 1.000 23.74135 196 GLY A C 1
ATOM 1447 O O . GLY A 1 196 ? 14.95326 -9.52634 23.82766 1.000 27.81993 196 GLY A O 1
ATOM 1448 N N . ARG A 1 197 ? 12.87041 -10.32549 24.12379 1.000 20.01944 197 ARG A N 1
ATOM 1449 C CA . ARG A 1 197 ? 12.40413 -9.94865 22.79400 1.000 18.76737 197 ARG A CA 1
ATOM 1450 C C . ARG A 1 197 ? 11.41095 -8.79188 22.89195 1.000 24.85666 197 ARG A C 1
ATOM 1451 O O . ARG A 1 197 ? 10.65700 -8.68407 23.86143 1.000 18.89290 197 ARG A O 1
ATOM 1459 N N . ASP A 1 198 ? 11.42221 -7.92422 21.87458 1.000 28.84101 198 ASP A N 1
ATOM 1460 C CA . ASP A 1 198 ? 10.49058 -6.80507 21.81824 1.000 25.35872 198 ASP A CA 1
ATOM 1461 C C . ASP A 1 198 ? 9.06192 -7.29680 21.93418 1.000 22.70161 198 ASP A C 1
ATOM 1462 O O . ASP A 1 198 ? 8.65320 -8.22118 21.23061 1.000 16.64871 198 ASP A O 1
ATOM 1467 N N . TYR A 1 199 ? 8.28010 -6.63511 22.78614 1.000 22.12878 199 TYR A N 1
ATOM 1468 C CA . TYR A 1 199 ? 6.90407 -7.05508 23.03362 1.000 20.52199 199 TYR A CA 1
ATOM 1469 C C . TYR A 1 199 ? 5.90771 -5.97331 22.62921 1.000 18.61551 199 TYR A C 1
ATOM 1470 O O . TYR A 1 199 ? 5.11037 -6.19384 21.71278 1.000 19.88155 199 TYR A O 1
ATOM 1479 N N . ILE A 1 200 ? 5.90439 -4.82148 23.30095 1.000 18.86287 200 ILE A N 1
ATOM 1480 C CA . ILE A 1 200 ? 5.04989 -3.70324 22.92697 1.000 20.06102 200 ILE A CA 1
ATOM 1481 C C . ILE A 1 200 ? 5.83564 -2.42031 23.16909 1.000 20.30704 200 ILE A C 1
ATOM 1482 O O . ILE A 1 200 ? 6.76560 -2.37188 23.97869 1.000 17.13888 200 ILE A O 1
ATOM 1487 N N . ALA A 1 201 ? 5.46593 -1.37367 22.43020 1.000 23.28412 201 ALA A N 1
ATOM 1488 C CA . ALA A 1 201 ? 6.20550 -0.12445 22.48459 1.000 19.30643 201 ALA A CA 1
ATOM 1489 C C . ALA A 1 201 ? 5.26169 1.01949 22.16185 1.000 22.81002 201 ALA A C 1
ATOM 1490 O O . ALA A 1 201 ? 4.46456 0.91886 21.22965 1.000 22.20300 201 ALA A O 1
ATOM 1492 N N . LEU A 1 202 ? 5.37029 2.09934 22.93819 1.000 20.71718 202 LEU A N 1
ATOM 1493 C CA . LEU A 1 202 ? 4.61188 3.31621 22.66708 1.000 22.04004 202 LEU A CA 1
ATOM 1494 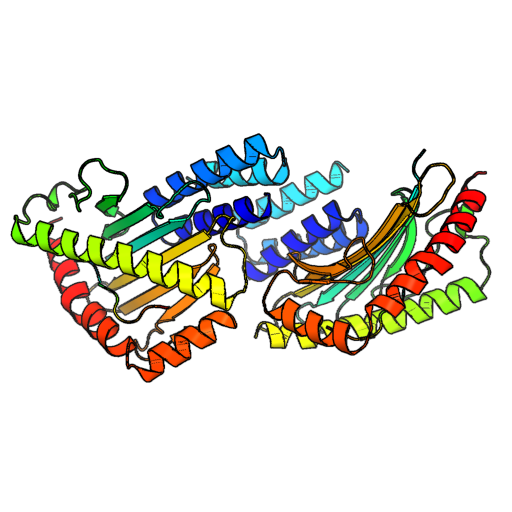C C . LEU A 1 202 ? 5.19703 4.02443 21.44919 1.000 19.81732 202 LEU A C 1
ATOM 1495 O O . LEU A 1 202 ? 6.41591 4.11193 21.30241 1.000 22.57265 202 LEU A O 1
ATOM 1500 N N . ASN A 1 203 ? 4.33884 4.47580 20.54603 1.000 22.13455 203 ASN A N 1
ATOM 1501 C CA . ASN A 1 203 ? 4.84726 5.10229 19.33283 1.000 28.89008 203 ASN A CA 1
ATOM 1502 C C . ASN A 1 203 ? 5.26831 6.54192 19.61089 1.000 26.68253 203 ASN A C 1
ATOM 1503 O O . ASN A 1 203 ? 4.99125 7.11186 20.67259 1.000 24.28479 203 ASN A O 1
ATOM 1508 N N . GLU A 1 204 ? 5.95166 7.13835 18.63350 1.000 29.19350 204 GLU A N 1
ATOM 1509 C CA . GLU A 1 204 ? 6.46881 8.48338 18.85024 1.000 28.25441 204 GLU A CA 1
ATOM 1510 C C . GLU A 1 204 ? 5.34156 9.49556 19.02711 1.000 26.29934 204 GLU A C 1
ATOM 1511 O O . GLU A 1 204 ? 5.52943 10.50749 19.70907 1.000 32.40911 204 GLU A O 1
ATOM 1517 N N . ASP A 1 205 ? 4.15516 9.22845 18.47158 1.000 26.32922 205 ASP A N 1
ATOM 1518 C CA . ASP A 1 205 ? 3.01595 10.10103 18.73687 1.000 27.46677 205 ASP A CA 1
ATOM 1519 C C . ASP A 1 205 ? 2.61782 10.09677 20.20388 1.000 29.11563 205 ASP A C 1
ATOM 1520 O O . ASP A 1 205 ? 1.85692 10.98164 20.62453 1.000 22.61598 205 ASP A O 1
ATOM 1525 N N . LEU A 1 206 ? 3.13997 9.14750 20.98908 1.000 20.79646 206 LEU A N 1
ATOM 1526 C CA . LEU A 1 206 ? 2.72744 8.93207 22.37616 1.000 26.05414 206 LEU A CA 1
ATOM 1527 C C . LEU A 1 206 ? 1.22038 8.70363 22.47610 1.000 21.97628 206 LEU A C 1
ATOM 1528 O O . LEU A 1 206 ? 0.61338 8.94885 23.51485 1.000 23.79796 206 LEU A O 1
ATOM 1533 N N . LYS A 1 207 ? 0.61887 8.22080 21.39129 1.000 22.77323 207 LYS A N 1
ATOM 1534 C CA . LYS A 1 207 ? -0.81266 7.98212 21.28011 1.000 23.86266 207 LYS A CA 1
ATOM 1535 C C . LYS A 1 207 ? -1.17839 6.55515 20.90430 1.000 24.68767 207 LYS A C 1
ATOM 1536 O O . LYS A 1 207 ? -2.29073 6.13012 21.22061 1.000 30.64359 207 LYS A O 1
ATOM 1542 N N . THR A 1 208 ? -0.30590 5.82439 20.20162 1.000 25.69547 208 THR A N 1
ATOM 1543 C CA . THR A 1 208 ? -0.60794 4.47775 19.71492 1.000 27.84213 208 THR A CA 1
ATOM 1544 C C . THR A 1 208 ? 0.54095 3.53403 20.04624 1.000 26.68823 208 THR A C 1
ATOM 1545 O O . THR A 1 208 ? 1.64729 3.96283 20.38328 1.000 26.63716 208 THR A O 1
ATOM 1549 N N . TRP A 1 209 ? 0.26384 2.23284 19.93392 1.000 27.28373 209 TRP A N 1
ATOM 1550 C CA . TRP A 1 209 ? 1.18341 1.18221 20.33972 1.000 26.15856 209 TRP A CA 1
ATOM 1551 C C . TRP A 1 209 ? 1.58381 0.32562 19.14730 1.000 27.76255 209 TRP A C 1
ATOM 1552 O O . TRP A 1 209 ? 0.76323 0.03358 18.27499 1.000 29.12590 209 TRP A O 1
ATOM 1563 N N . THR A 1 210 ? 2.84502 -0.09317 19.13097 1.000 28.16099 210 THR A N 1
ATOM 1564 C CA . THR A 1 210 ? 3.32902 -1.11760 18.21573 1.000 26.74886 210 THR A CA 1
ATOM 1565 C C . THR A 1 210 ? 3.43526 -2.44466 18.96205 1.000 27.28018 210 THR A C 1
ATOM 1566 O O . THR A 1 210 ? 4.09231 -2.52778 20.00105 1.000 23.38610 210 THR A O 1
ATOM 1570 N N . ALA A 1 211 ? 2.79053 -3.47636 18.43257 1.000 23.89757 211 ALA A N 1
ATOM 1571 C CA . ALA A 1 211 ? 2.74005 -4.78307 19.07048 1.000 24.79924 211 ALA A CA 1
ATOM 1572 C C . ALA A 1 211 ? 3.56550 -5.74140 18.22367 1.000 24.27813 211 ALA A C 1
ATOM 1573 O O . ALA A 1 211 ? 3.30538 -5.89949 17.02521 1.000 28.06989 211 ALA A O 1
ATOM 1575 N N . ALA A 1 212 ? 4.55628 -6.36765 18.84196 1.000 19.46886 212 ALA A N 1
ATOM 1576 C CA . ALA A 1 212 ? 5.56686 -7.09995 18.09267 1.000 23.25134 212 ALA A CA 1
ATOM 1577 C C . ALA A 1 212 ? 5.21251 -8.55830 17.83260 1.000 27.64221 212 ALA A C 1
ATOM 1578 O O . ALA A 1 212 ? 5.89306 -9.19957 17.02008 1.000 33.06735 212 ALA A O 1
ATOM 1580 N N . ASP A 1 213 ? 4.17946 -9.10346 18.47358 1.000 25.72925 213 ASP A N 1
ATOM 1581 C CA . ASP A 1 213 ? 3.80986 -10.50008 18.23520 1.000 27.71064 213 ASP A CA 1
ATOM 1582 C C . ASP A 1 213 ? 2.33007 -10.66943 18.55225 1.000 26.71209 213 ASP A C 1
ATOM 1583 O O . ASP A 1 213 ? 1.61738 -9.69599 18.82513 1.000 26.71675 213 ASP A O 1
ATOM 1588 N N . MET A 1 214 ? 1.86728 -11.92280 18.54632 1.000 27.58372 214 MET A N 1
ATOM 1589 C CA . MET A 1 214 ? 0.43518 -12.16428 18.68091 1.000 22.41884 214 MET A CA 1
ATOM 1590 C C . MET A 1 214 ? -0.04753 -11.93019 20.10709 1.000 26.08341 214 MET A C 1
ATOM 1591 O O . MET A 1 214 ? -1.14324 -11.39546 20.31596 1.000 28.86011 214 MET A O 1
ATOM 1596 N N . ALA A 1 215 ? 0.73787 -12.34617 21.09951 1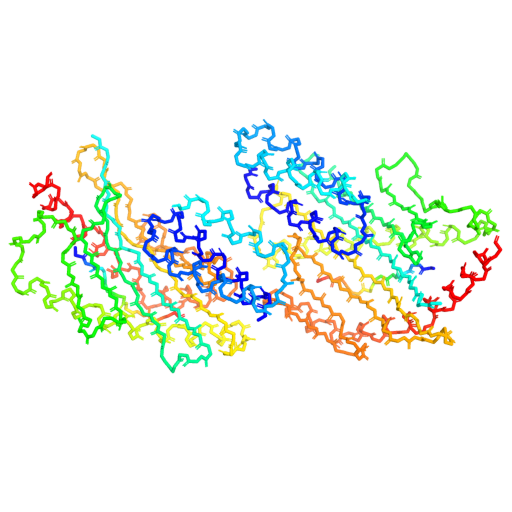.000 25.92094 215 ALA A N 1
ATOM 1597 C CA . ALA A 1 215 ? 0.38135 -12.07130 22.48879 1.000 24.38985 215 ALA A CA 1
ATOM 1598 C C . ALA A 1 215 ? 0.24581 -10.57683 22.72918 1.000 21.60516 215 ALA A C 1
ATOM 1599 O O . ALA A 1 215 ? -0.74645 -10.11435 23.30463 1.000 26.14597 215 ALA A O 1
ATOM 1601 N N . ALA A 1 216 ? 1.23866 -9.80171 22.27368 1.000 25.26513 216 ALA A N 1
ATOM 1602 C CA . ALA A 1 216 ? 1.24658 -8.35490 22.47124 1.000 23.24301 216 ALA A CA 1
ATOM 1603 C C . ALA A 1 216 ? 0.03514 -7.67808 21.84855 1.000 24.30926 216 ALA A C 1
ATOM 1604 O O . ALA A 1 216 ? -0.32540 -6.57462 22.25844 1.000 22.18219 216 ALA A O 1
ATOM 1606 N N . GLN A 1 217 ? -0.59818 -8.32001 20.86970 1.000 27.60582 217 GLN A N 1
ATOM 1607 C CA . GLN A 1 217 ? -1.83197 -7.79770 20.30665 1.000 27.48350 217 GLN A CA 1
ATOM 1608 C C . GLN A 1 217 ? -2.97173 -7.82498 21.32445 1.000 26.95170 217 GLN A C 1
ATOM 1609 O O . GLN A 1 217 ? -3.86319 -6.96789 21.27777 1.000 24.67535 217 GLN A O 1
ATOM 1615 N N . ILE A 1 218 ? -2.95434 -8.78442 22.25383 1.000 24.01603 218 ILE A N 1
ATOM 1616 C CA . ILE A 1 218 ? -3.91867 -8.78467 23.35337 1.000 23.13213 218 ILE A CA 1
ATOM 1617 C C . ILE A 1 218 ? -3.67434 -7.58898 24.25764 1.000 22.41407 218 ILE A C 1
ATOM 1618 O O . ILE A 1 218 ? -4.61052 -6.90626 24.69565 1.000 18.23801 218 ILE A O 1
ATOM 1623 N N . THR A 1 219 ? -2.40345 -7.34750 24.58244 1.000 22.18037 219 THR A N 1
ATOM 1624 C CA . THR A 1 219 ? -2.03943 -6.20122 25.40117 1.000 19.76123 219 THR A CA 1
ATOM 1625 C C . THR A 1 219 ? -2.44648 -4.89240 24.73606 1.000 20.16319 219 THR A C 1
ATOM 1626 O O . THR A 1 219 ? -3.00357 -4.00597 25.39484 1.000 22.22882 219 THR A O 1
ATOM 1630 N N . ARG A 1 220 ? -2.18393 -4.75754 23.43054 1.000 19.32393 220 ARG A N 1
ATOM 1631 C CA . ARG A 1 220 ? -2.46796 -3.50498 22.73515 1.000 21.49535 220 ARG A CA 1
ATOM 1632 C C . ARG A 1 220 ? -3.95225 -3.17306 22.79228 1.000 22.45181 220 ARG A C 1
ATOM 1633 O O . ARG A 1 220 ? -4.33569 -2.05743 23.16577 1.000 18.32097 220 ARG A O 1
ATOM 1641 N N . ARG A 1 221 ? -4.79644 -4.13447 22.41130 1.000 17.01494 221 ARG A N 1
ATOM 1642 C CA . ARG A 1 221 ? -6.24533 -3.99773 22.53633 1.000 21.17006 221 ARG A CA 1
ATOM 1643 C C . ARG A 1 221 ? -6.63913 -3.49408 23.91952 1.000 18.70802 221 ARG A C 1
ATOM 1644 O O . ARG A 1 221 ? -7.36645 -2.50272 24.06133 1.000 22.57143 221 ARG A O 1
ATOM 1652 N N . LYS A 1 222 ? -6.19403 -4.20118 24.95742 1.000 18.19590 222 LYS A N 1
ATOM 1653 C CA . LYS A 1 222 ? -6.46623 -3.78832 26.33082 1.000 19.60074 222 LYS A CA 1
ATOM 1654 C C . LYS A 1 222 ? -6.07350 -2.32552 26.56885 1.000 18.95037 222 LYS A C 1
ATOM 1655 O O . LYS A 1 222 ? -6.85927 -1.51676 27.07791 1.000 17.07633 222 LYS A O 1
ATOM 1661 N N . TRP A 1 223 ? -4.84041 -1.97791 26.22109 1.000 19.38263 223 TRP A N 1
ATOM 1662 C CA . TRP A 1 223 ? -4.33363 -0.65337 26.56632 1.000 15.75216 223 TRP A CA 1
ATOM 1663 C C . TRP A 1 223 ? -4.99133 0.43395 25.72572 1.000 18.14924 223 TRP A C 1
ATOM 1664 O O . TRP A 1 223 ? -5.20804 1.54613 26.21993 1.000 15.16081 223 TRP A O 1
ATOM 1675 N N . GLU A 1 224 ? -5.34240 0.13213 24.47124 1.000 18.39567 224 GLU A N 1
ATOM 1676 C CA . GLU A 1 224 ? -6.10449 1.09573 23.68089 1.000 20.74070 224 GLU A CA 1
ATOM 1677 C C . GLU A 1 224 ? -7.47540 1.33847 24.29654 1.000 21.27457 224 GLU A C 1
ATOM 1678 O O . GLU A 1 224 ? -7.92643 2.48622 24.39400 1.000 17.22350 224 GLU A O 1
ATOM 1684 N N . GLN A 1 225 ? -8.12729 0.26836 24.77372 1.000 17.10822 225 GLN A N 1
ATOM 1685 C CA . GLN A 1 225 ? -9.49791 0.36798 25.27178 1.000 17.79827 225 GLN A CA 1
ATOM 1686 C C . GLN A 1 225 ? -9.58589 1.15150 26.57361 1.000 15.39106 225 GLN A C 1
ATOM 1687 O O . GLN A 1 225 ? -10.59143 1.83576 26.80843 1.000 17.54223 225 GLN A O 1
ATOM 1693 N N . SER A 1 226 ? -8.56626 1.07075 27.42501 1.000 13.55923 226 SER A N 1
ATOM 1694 C CA . SER A 1 226 ? -8.56498 1.78242 28.69958 1.000 17.91153 226 SER A CA 1
ATOM 1695 C C . SER A 1 226 ? -7.78995 3.10248 28.64829 1.000 13.50207 226 SER A C 1
ATOM 1696 O O . SER A 1 226 ? -7.55144 3.70274 29.69792 1.000 17.60959 226 SER A O 1
ATOM 1699 N N . GLY A 1 227 ? -7.39269 3.55994 27.46459 1.000 18.18640 227 GLY A N 1
ATOM 1700 C CA . GLY A 1 227 ? -6.70227 4.84691 27.34819 1.000 20.57067 227 GLY A CA 1
ATOM 1701 C C . GLY A 1 227 ? -5.36520 4.92180 28.05686 1.000 21.54526 227 GLY A C 1
ATOM 1702 O O . GLY A 1 227 ? -5.00226 5.98487 28.56800 1.000 20.91019 227 GLY A O 1
ATOM 1703 N N . ALA A 1 228 ? -4.61554 3.81521 28.09689 1.000 20.61964 228 ALA A N 1
ATOM 1704 C CA . ALA A 1 228 ? -3.38423 3.75816 28.88465 1.000 22.13546 228 ALA A CA 1
ATOM 1705 C C . ALA A 1 228 ? -2.30384 4.68835 28.34783 1.000 24.10609 228 ALA A C 1
ATOM 1706 O O . ALA A 1 228 ? -1.46881 5.17393 29.12026 1.000 20.58173 228 ALA A O 1
ATOM 1708 N N . ALA A 1 229 ? -2.29802 4.94479 27.03838 1.000 23.31776 229 ALA A N 1
ATOM 1709 C CA . ALA A 1 229 ? -1.28302 5.81501 26.46333 1.000 23.20599 229 ALA A CA 1
ATOM 1710 C C . ALA A 1 229 ? -1.30567 7.20137 27.10294 1.000 24.23772 229 ALA A C 1
ATOM 1711 O O . ALA A 1 229 ? -0.24879 7.80053 27.31887 1.000 21.78075 229 ALA A O 1
ATOM 1713 N N . GLU A 1 230 ? -2.49906 7.71162 27.43858 1.000 23.49412 230 GLU A N 1
ATOM 1714 C CA . GLU A 1 230 ? -2.61960 9.07660 27.94776 1.000 24.20949 230 GLU A CA 1
ATOM 1715 C C . GLU A 1 230 ? -1.82620 9.26770 29.23277 1.000 24.54464 230 GLU A C 1
ATOM 1716 O O . GLU A 1 230 ? -1.17353 10.30707 29.42665 1.000 23.28330 230 GLU A O 1
ATOM 1722 N N . HIS A 1 231 ? -1.88076 8.28039 30.12618 1.000 24.74777 231 HIS A N 1
ATOM 1723 C CA . HIS A 1 231 ? -1.14347 8.35614 31.38335 1.000 24.48043 231 HIS A CA 1
ATOM 1724 C C . HIS A 1 231 ? 0.35555 8.47065 31.13422 1.000 21.86842 231 HIS A C 1
ATOM 1725 O O . HIS A 1 231 ? 1.03635 9.32255 31.72347 1.000 21.15859 231 HIS A O 1
ATOM 1732 N N . TYR A 1 232 ? 0.88406 7.63388 30.23936 1.000 16.68599 232 TYR A N 1
ATOM 1733 C CA . TYR A 1 232 ? 2.30789 7.69100 29.92034 1.000 17.98599 232 TYR A CA 1
ATOM 1734 C C . TYR A 1 232 ? 2.68005 8.97942 29.18049 1.000 19.94450 232 TYR A C 1
ATOM 1735 O O . TYR A 1 232 ? 3.76506 9.52315 29.38700 1.000 12.60484 232 TYR A O 1
ATOM 1744 N N . LYS A 1 233 ? 1.81082 9.47455 28.30044 1.000 23.24198 233 LYS A N 1
ATOM 1745 C CA . LYS A 1 233 ? 2.12017 10.73539 27.63185 1.000 20.27527 233 LYS A CA 1
ATOM 1746 C C . LYS A 1 233 ? 2.31564 11.85128 28.65576 1.000 20.40051 233 LYS A C 1
ATOM 1747 O O . LYS A 1 233 ? 3.31117 12.59010 28.61298 1.000 21.43863 233 LYS A O 1
ATOM 1753 N N . ALA A 1 234 ? 1.39911 11.95165 29.61779 1.000 21.77276 234 ALA A N 1
ATOM 1754 C CA . ALA A 1 234 ? 1.48517 13.00926 30.62189 1.000 24.07603 234 ALA A CA 1
ATOM 1755 C C . ALA A 1 234 ? 2.80875 12.95242 31.37417 1.000 23.89311 234 ALA A C 1
ATOM 1756 O O . ALA A 1 234 ? 3.45557 13.98795 31.59795 1.000 16.71741 234 ALA A O 1
ATOM 1758 N N . TYR A 1 235 ? 3.25770 11.74472 31.73066 1.000 20.06724 235 TYR A N 1
ATOM 1759 C CA . TYR A 1 235 ? 4.53385 11.60499 32.42672 1.000 17.40919 235 TYR A CA 1
ATOM 1760 C C . TYR A 1 235 ? 5.70316 12.02577 31.53759 1.000 20.40560 235 TYR A C 1
ATOM 1761 O O . TYR A 1 235 ? 6.53611 12.85457 31.93752 1.000 22.17887 235 TYR A O 1
ATOM 1770 N N . LEU A 1 236 ? 5.75791 11.49152 30.31201 1.000 15.75324 236 LEU A N 1
ATOM 1771 C CA . LEU A 1 236 ? 6.91375 11.68740 29.44714 1.000 19.14883 236 LEU A CA 1
ATOM 1772 C C . LEU A 1 236 ? 7.08652 13.15901 29.06755 1.000 22.53929 236 LEU A C 1
ATOM 1773 O O . LEU A 1 236 ? 8.21443 13.66229 28.98651 1.000 23.72345 236 LEU A O 1
ATOM 1778 N N . GLU A 1 237 ? 5.98797 13.86384 28.84162 1.000 19.64373 237 GLU A N 1
ATOM 1779 C CA . GLU A 1 237 ? 6.04450 15.26338 28.45546 1.000 26.26872 237 GLU A CA 1
ATOM 1780 C C . GLU A 1 237 ? 6.03193 16.21266 29.65572 1.000 20.36649 237 GLU A C 1
ATOM 1781 O O . GLU A 1 237 ? 6.38281 17.38292 29.50341 1.000 24.96599 237 GLU A O 1
ATOM 1787 N N . GLY A 1 238 ? 5.70266 15.72949 30.84558 1.000 19.30214 238 GLY A N 1
ATOM 1788 C CA . GLY A 1 238 ? 5.68878 16.56398 32.02737 1.000 23.12181 238 GLY A CA 1
ATOM 1789 C C . GLY A 1 238 ? 6.81226 16.29184 33.00319 1.000 23.48506 238 GLY A C 1
ATOM 1790 O O . GLY A 1 238 ? 7.94581 16.75769 32.81816 1.000 22.83144 238 GLY A O 1
ATOM 1791 N N . GLU A 1 239 ? 6.49155 15.53670 34.05960 1.000 21.55269 239 GLU A N 1
ATOM 1792 C CA . GLU A 1 239 ? 7.44730 15.25135 35.12617 1.000 22.21715 239 GLU A CA 1
ATOM 1793 C C . GLU A 1 239 ? 8.78022 14.72394 34.59862 1.000 19.09318 239 GLU A C 1
ATOM 1794 O O . GLU A 1 239 ? 9.83091 14.98161 35.20197 1.000 22.63792 239 GLU A O 1
ATOM 1800 N N . CYS A 1 240 ? 8.77401 14.01414 33.46812 1.000 19.90657 240 CYS A N 1
ATOM 1801 C CA . CYS A 1 240 ? 9.99914 13.35652 33.01116 1.000 19.11614 240 CYS A CA 1
ATOM 1802 C C . CYS A 1 240 ? 11.00801 14.36946 32.48385 1.000 22.92857 240 CYS A C 1
ATOM 1803 O O . CYS A 1 240 ? 12.20029 14.32980 32.83676 1.000 19.45800 240 CYS A O 1
ATOM 1806 N N . VAL A 1 241 ? 10.55318 15.25429 31.59717 1.000 24.18856 241 VAL A N 1
ATOM 1807 C CA . VAL A 1 241 ? 11.40940 16.32665 31.10717 1.000 22.02687 241 VAL A CA 1
ATOM 1808 C C . VAL A 1 241 ? 11.77737 17.25592 32.25675 1.000 23.30172 241 VAL A C 1
ATOM 1809 O O . VAL A 1 241 ? 12.94211 17.64135 32.42272 1.000 27.86402 241 VAL A O 1
ATOM 1813 N N . GLU A 1 242 ? 10.79665 17.57856 33.09867 1.000 20.65730 242 GLU A N 1
ATOM 1814 C CA . GLU A 1 242 ? 10.98409 18.59510 34.12339 1.000 26.64970 242 GLU A CA 1
ATOM 1815 C C . GLU A 1 242 ? 12.06589 18.20859 35.11322 1.000 26.08029 242 GLU A C 1
ATOM 1816 O O . GLU A 1 242 ? 12.87234 19.05571 35.52082 1.000 24.12683 242 GLU A O 1
ATOM 1822 N N . TRP A 1 243 ? 12.12830 16.93413 35.48916 1.000 22.46936 243 TRP A N 1
ATOM 1823 C CA . TRP A 1 243 ? 13.12946 16.51643 36.45490 1.000 21.53848 243 TRP A CA 1
ATOM 1824 C C . TRP A 1 243 ? 14.47268 16.20246 35.81027 1.000 21.22678 243 TRP A C 1
ATOM 1825 O O . TRP A 1 243 ? 15.49522 16.26734 36.49585 1.000 22.60469 243 TRP A O 1
ATOM 1836 N N . LEU A 1 244 ? 14.49958 15.93391 34.50258 1.000 18.95586 244 LEU A N 1
ATOM 1837 C CA . LEU A 1 244 ? 15.77094 15.80936 33.79982 1.000 25.44283 244 LEU A CA 1
ATOM 1838 C C . LEU A 1 244 ? 16.48132 17.15422 33.71966 1.000 24.67029 244 LEU A C 1
ATOM 1839 O O . LEU A 1 244 ? 17.70541 17.22274 33.86869 1.000 24.82091 244 LEU A O 1
ATOM 1844 N N . HIS A 1 245 ? 15.72391 18.22451 33.46350 1.000 22.19642 245 HIS A N 1
ATOM 1845 C CA . HIS A 1 245 ? 16.27276 19.57796 33.49263 1.000 25.92270 245 HIS A CA 1
ATOM 1846 C C . HIS A 1 245 ? 16.96291 19.85752 34.82103 1.000 28.54283 245 HIS A C 1
ATOM 1847 O O . HIS A 1 245 ? 18.07887 20.38199 34.86907 1.000 35.43778 245 HIS A O 1
ATOM 1854 N N . ARG A 1 246 ? 16.29697 19.51642 35.91432 1.000 27.53717 246 ARG A N 1
ATOM 1855 C CA . ARG A 1 246 ? 16.84158 19.77790 37.23751 1.000 29.94472 246 ARG A CA 1
ATOM 1856 C C . ARG A 1 246 ? 18.06062 18.90731 37.51104 1.000 28.64038 246 ARG A C 1
ATOM 1857 O O . ARG A 1 246 ? 19.03124 19.36305 38.12974 1.000 28.37498 246 ARG A O 1
ATOM 1865 N N . TYR A 1 247 ? 18.02429 17.64995 37.05732 1.000 23.85375 247 TYR A N 1
ATOM 1866 C CA . TYR A 1 247 ? 19.19350 16.78193 37.15422 1.000 24.37591 247 TYR A CA 1
ATOM 1867 C C . TYR A 1 247 ? 20.35170 17.32669 36.33144 1.000 21.52179 247 TYR A C 1
ATOM 1868 O O . TYR A 1 247 ? 21.50817 17.26099 36.75743 1.000 23.89655 247 TYR A O 1
ATOM 1877 N N . LEU A 1 248 ? 20.06025 17.84219 35.13515 1.000 24.13782 248 LEU A N 1
ATOM 1878 C CA . LEU A 1 248 ? 21.10470 18.38902 34.27763 1.000 28.95901 248 LEU A CA 1
ATOM 1879 C C . LEU A 1 248 ? 21.77474 19.61378 34.89801 1.000 31.73800 248 LEU A C 1
ATOM 1880 O O . LEU A 1 248 ? 22.98206 19.81332 34.71905 1.000 29.84187 248 LEU A O 1
ATOM 1885 N N . LYS A 1 249 ? 21.02208 20.43742 35.63113 1.000 26.62243 249 LYS A N 1
ATOM 1886 C CA . LYS A 1 249 ? 21.61715 21.59113 36.30177 1.000 31.96807 249 LYS A CA 1
ATOM 1887 C C . LYS A 1 249 ? 22.27081 21.22611 37.62407 1.000 31.95782 249 LYS A C 1
ATOM 1888 O O . LYS A 1 249 ? 23.17477 21.94337 38.06872 1.000 33.15386 249 LYS A O 1
ATOM 1894 N N . ASN A 1 250 ? 21.84761 20.13619 38.26269 1.000 27.31161 250 ASN A N 1
ATOM 1895 C CA . ASN A 1 250 ? 22.51068 19.71469 39.48821 1.000 23.93114 250 ASN A CA 1
ATOM 1896 C C . ASN A 1 250 ? 23.84620 19.01920 39.22380 1.000 32.17324 250 ASN A C 1
ATOM 1897 O O . ASN A 1 250 ? 24.64845 18.87631 40.15398 1.000 27.98462 250 ASN A O 1
ATOM 1902 N N . GLY A 1 251 ? 24.11526 18.60790 37.98647 1.000 31.86848 251 GLY A N 1
ATOM 1903 C CA . GLY A 1 251 ? 25.40125 18.02525 37.63574 1.000 29.05780 251 GLY A CA 1
ATOM 1904 C C . GLY A 1 251 ? 26.12708 18.78005 36.53565 1.000 36.57617 251 GLY A C 1
ATOM 1905 O O . GLY A 1 251 ? 27.13189 18.31069 35.99483 1.000 38.74683 251 GLY A O 1
ATOM 1906 N N . LYS B 2 1 ? 12.92833 11.36205 38.08172 1.000 22.54367 1 LYS B N 1
ATOM 1907 C CA . LYS B 2 1 ? 11.80257 10.74783 38.77570 1.000 18.26285 1 LYS B CA 1
ATOM 1908 C C . LYS B 2 1 ? 11.22227 9.64397 37.89438 1.000 17.58611 1 LYS B C 1
ATOM 1909 O O . LYS B 2 1 ? 11.06767 9.81565 36.68458 1.000 20.08058 1 LYS B O 1
ATOM 1915 N N . ALA B 2 2 ? 10.93086 8.49265 38.49588 1.000 18.05471 2 ALA B N 1
ATOM 1916 C CA . ALA B 2 2 ? 10.55082 7.32574 37.71102 1.000 22.09936 2 ALA B CA 1
ATOM 1917 C C . ALA B 2 2 ? 9.06342 7.33946 37.33968 1.000 22.20581 2 ALA B C 1
ATOM 1918 O O . ALA B 2 2 ? 8.22658 7.98368 37.97685 1.000 16.95867 2 ALA B O 1
ATOM 1920 N N . VAL B 2 3 ? 8.75051 6.58902 36.28106 1.000 19.08973 3 VAL B N 1
ATOM 1921 C CA . VAL B 2 3 ? 7.38053 6.40992 35.84226 1.000 18.23889 3 VAL B CA 1
ATOM 1922 C C . VAL B 2 3 ? 6.70270 5.37021 36.73592 1.000 21.02638 3 VAL B C 1
ATOM 1923 O O . VAL B 2 3 ? 7.35941 4.58470 37.41141 1.000 19.58355 3 VAL B O 1
ATOM 1927 N N . TYR B 2 4 ? 5.36797 5.37953 36.77475 1.000 22.11867 4 TYR B N 1
ATOM 1928 C CA . TYR B 2 4 ? 4.65038 4.28668 37.43271 1.000 23.36579 4 TYR B CA 1
ATOM 1929 C C . TYR B 2 4 ? 3.52546 3.79375 36.52902 1.000 21.02368 4 TYR B C 1
ATOM 1930 O O . TYR B 2 4 ? 2.74408 4.58787 35.99381 1.000 23.30499 4 TYR B O 1
ATOM 1939 N N . ASN B 2 5 ? 3.50180 2.48491 36.30985 1.000 22.29686 5 ASN B N 1
ATOM 1940 C CA . ASN B 2 5 ? 2.61963 1.87637 35.32854 1.000 20.09565 5 ASN B CA 1
ATOM 1941 C C . ASN B 2 5 ? 1.21009 1.70314 35.87736 1.000 18.56350 5 ASN B C 1
ATOM 1942 O O . ASN B 2 5 ? 0.99587 1.52530 37.08138 1.000 16.10030 5 ASN B O 1
ATOM 1947 N N . PHE B 2 6 ? 0.25147 1.69400 34.94694 1.000 21.24434 6 PHE B N 1
ATOM 1948 C CA . PHE B 2 6 ? -1.16776 1.64074 35.24791 1.000 16.60918 6 PHE B CA 1
ATOM 1949 C C . PHE B 2 6 ? -1.64320 0.23847 34.88381 1.000 19.60653 6 PHE B C 1
ATOM 1950 O O . PHE B 2 6 ? -1.38572 -0.70968 35.65314 1.000 18.71965 6 PHE B O 1
ATOM 1958 N N . ALA B 2 7 ? -2.29359 0.03769 33.74244 1.000 19.61913 7 ALA B N 1
ATOM 1959 C CA . ALA B 2 7 ? -2.87279 -1.26140 33.40617 1.000 24.52514 7 ALA B CA 1
ATOM 1960 C C . ALA B 2 7 ? -1.80155 -2.32916 33.22208 1.000 22.29517 7 ALA B C 1
ATOM 1961 O O . ALA B 2 7 ? -0.75408 -2.07081 32.62211 1.000 17.22070 7 ALA B O 1
ATOM 1963 N N . THR B 2 8 ? -2.08325 -3.54725 33.70555 1.000 17.08172 8 THR B N 1
ATOM 1964 C CA . THR B 2 8 ? -1.09711 -4.60477 33.56181 1.000 15.00094 8 THR B CA 1
ATOM 1965 C C . THR B 2 8 ? -1.15199 -5.14483 32.13821 1.000 18.85898 8 THR B C 1
ATOM 1966 O O . THR B 2 8 ? -2.02826 -4.79119 31.34983 1.000 20.60219 8 THR B O 1
ATOM 1970 N N . MET B 2 9 ? -0.19124 -5.99874 31.80358 1.000 15.30314 9 MET B N 1
ATOM 1971 C CA . MET B 2 9 ? -0.10541 -6.48247 30.43945 1.000 17.89962 9 MET B CA 1
ATOM 1972 C C . MET B 2 9 ? -1.24061 -7.45698 30.10989 1.000 16.50592 9 MET B C 1
ATOM 1973 O O . MET B 2 9 ? -1.60476 -7.65754 28.94197 1.000 16.61641 9 MET B O 1
ATOM 1979 N N . ASP C 1 3 ? 20.00555 -5.71718 6.22276 1.000 25.00895 3 ASP C N 1
ATOM 1980 C CA . ASP C 1 3 ? 20.43314 -5.09520 7.46750 1.000 29.78652 3 ASP C CA 1
ATOM 1981 C C . ASP C 1 3 ? 20.97094 -6.12722 8.46614 1.000 26.74768 3 ASP C C 1
ATOM 1982 O O . ASP C 1 3 ? 21.09650 -7.30565 8.13927 1.000 26.23371 3 ASP C O 1
ATOM 1987 N N . ARG C 1 4 ? 21.30261 -5.66837 9.67610 1.000 24.87794 4 ARG C N 1
ATOM 1988 C CA . ARG C 1 4 ? 21.91059 -6.55121 10.66816 1.000 24.88038 4 ARG C CA 1
ATOM 1989 C C . ARG C 1 4 ? 20.99020 -7.70739 11.02975 1.000 25.82426 4 ARG C C 1
ATOM 1990 O O . ARG C 1 4 ? 21.44862 -8.83505 11.24983 1.000 21.76469 4 ARG C O 1
ATOM 1998 N N . GLU C 1 5 ? 19.69657 -7.42023 11.15369 1.000 20.63329 5 GLU C N 1
ATOM 1999 C CA . GLU C 1 5 ? 18.71793 -8.42837 11.52577 1.000 27.19088 5 GLU C CA 1
ATOM 2000 C C . GLU C 1 5 ? 18.67730 -9.56807 10.50031 1.000 28.15353 5 GLU C C 1
ATOM 2001 O O . GLU C 1 5 ? 18.61621 -10.74254 10.87887 1.000 23.59287 5 GLU C O 1
ATOM 2007 N N . ASP C 1 6 ? 18.76499 -9.23869 9.20097 1.000 24.94459 6 ASP C N 1
ATOM 2008 C CA . ASP C 1 6 ? 18.81080 -10.25777 8.15581 1.000 18.44802 6 ASP C CA 1
ATOM 2009 C C . ASP C 1 6 ? 20.01280 -11.17320 8.32105 1.000 26.92168 6 ASP C C 1
ATOM 2010 O O . ASP C 1 6 ? 19.90703 -12.39769 8.13244 1.000 18.60999 6 ASP C O 1
ATOM 2015 N N . VAL C 1 7 ? 21.17764 -10.59759 8.63244 1.000 19.67090 7 VAL C N 1
ATOM 2016 C CA . VAL C 1 7 ? 22.37585 -11.42149 8.75605 1.000 20.80352 7 VAL C CA 1
ATOM 2017 C C . VAL C 1 7 ? 22.27234 -12.34516 9.96577 1.000 21.14577 7 VAL C C 1
ATOM 2018 O O . VAL C 1 7 ? 22.68701 -13.50970 9.89995 1.000 16.75410 7 VAL C O 1
ATOM 2022 N N . GLU C 1 8 ? 21.71068 -11.85253 11.08034 1.000 21.63407 8 GLU C N 1
ATOM 2023 C CA . GLU C 1 8 ? 21.53940 -12.69499 12.26653 1.000 23.94095 8 GLU C CA 1
ATOM 2024 C C . GLU C 1 8 ? 20.67223 -13.91541 11.96270 1.000 25.62327 8 GLU C C 1
ATOM 2025 O O . GLU C 1 8 ? 20.96414 -15.03100 12.41813 1.000 22.61832 8 GLU C O 1
ATOM 2031 N N . ARG C 1 9 ? 19.58769 -13.71877 11.21462 1.000 26.04583 9 ARG C N 1
ATOM 2032 C CA . ARG C 1 9 ? 18.76501 -14.85628 10.81729 1.000 26.00077 9 ARG C CA 1
ATOM 2033 C C . ARG C 1 9 ? 19.57446 -15.86658 10.01624 1.000 25.48132 9 ARG C C 1
ATOM 2034 O O . ARG C 1 9 ? 19.50485 -17.07421 10.28399 1.000 19.42526 9 ARG C O 1
ATOM 2042 N N . LEU C 1 10 ? 20.37706 -15.39545 9.05354 1.000 22.50163 10 LEU C N 1
ATOM 2043 C CA . LEU C 1 10 ? 21.21249 -16.32206 8.28660 1.000 19.35922 10 LEU C CA 1
ATOM 2044 C C . LEU C 1 10 ? 22.15215 -17.10749 9.19624 1.000 21.62922 10 LEU C C 1
ATOM 2045 O O . LEU C 1 10 ? 22.29727 -18.33386 9.04340 1.000 19.15626 10 LEU C O 1
ATOM 2050 N N . LEU C 1 11 ? 22.77783 -16.43203 10.16953 1.000 19.81770 11 LEU C N 1
ATOM 2051 C CA . LEU C 1 11 ? 23.73355 -17.11286 11.04640 1.000 20.97321 11 LEU C CA 1
ATOM 2052 C C . LEU C 1 11 ? 23.04482 -18.12919 11.95510 1.000 21.20861 11 LEU C C 1
ATOM 2053 O O . LEU C 1 11 ? 23.61878 -19.18455 12.24456 1.000 17.70505 11 LEU C O 1
ATOM 2058 N N . ARG C 1 12 ? 21.84914 -17.80204 12.46153 1.000 17.72400 12 ARG C N 1
ATOM 2059 C CA . ARG C 1 12 ? 21.04894 -18.78187 13.19848 1.000 20.57665 12 ARG C CA 1
ATOM 2060 C C . ARG C 1 12 ? 20.77213 -20.00665 12.34114 1.000 18.07044 12 ARG C C 1
ATOM 2061 O O . ARG C 1 12 ? 20.82134 -21.14797 12.82356 1.000 18.63529 12 ARG C O 1
ATOM 2069 N N . SER C 1 13 ? 20.48045 -19.78215 11.06519 1.000 13.11190 13 SER C N 1
ATOM 2070 C CA . SER C 1 13 ? 20.26487 -20.87122 10.12521 1.000 17.23728 13 SER C CA 1
ATOM 2071 C C . SER C 1 13 ? 21.53493 -21.67722 9.89143 1.000 16.94376 13 SER C C 1
ATOM 2072 O O . SER C 1 13 ? 21.46940 -22.89187 9.66094 1.000 18.38417 13 SER C O 1
ATOM 2075 N N . VAL C 1 14 ? 22.69661 -21.02946 9.95096 1.000 16.43640 14 VAL C N 1
ATOM 2076 C CA . VAL C 1 14 ? 23.96152 -21.75345 9.85192 1.000 15.65547 14 VAL C CA 1
ATOM 2077 C C . VAL C 1 14 ? 24.10257 -22.73374 11.01030 1.000 14.61950 14 VAL C C 1
ATOM 2078 O O . VAL C 1 14 ? 24.42932 -23.91800 10.82030 1.000 18.99151 14 VAL C O 1
ATOM 2082 N N . GLU C 1 15 ? 23.86083 -22.25362 12.23036 1.000 14.54032 15 GLU C N 1
ATOM 2083 C CA . GLU C 1 15 ? 23.97750 -23.10306 13.41617 1.000 15.40304 15 GLU C CA 1
ATOM 2084 C C . GLU C 1 15 ? 22.99034 -24.25654 13.39021 1.000 18.46259 15 GLU C C 1
ATOM 2085 O O . GLU C 1 15 ? 23.31795 -25.37198 13.82351 1.000 17.09294 15 GLU C O 1
ATOM 2091 N N . TRP C 1 16 ? 21.75982 -23.99739 12.93849 1.000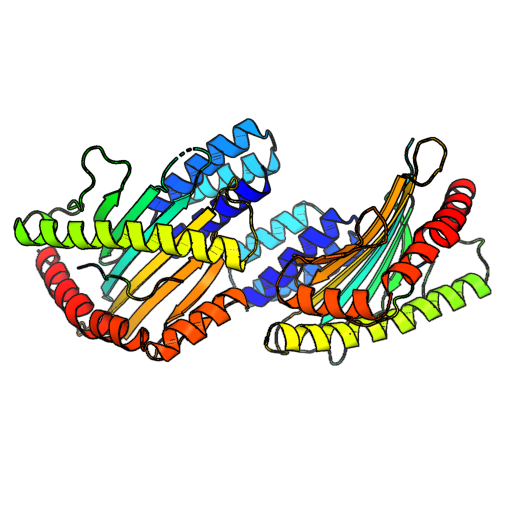 15.10263 16 TRP C N 1
ATOM 2092 C CA . TRP C 1 16 ? 20.78166 -25.07185 12.83129 1.000 17.20361 16 TRP C CA 1
ATOM 2093 C C . TRP C 1 16 ? 21.26209 -26.13738 11.85195 1.000 18.98392 16 TRP C C 1
ATOM 2094 O O . TRP C 1 16 ? 21.21468 -27.33194 12.14846 1.000 22.11026 16 TRP C O 1
ATOM 2105 N N . ALA C 1 17 ? 21.76814 -25.70458 10.69600 1.000 19.66576 17 ALA C N 1
ATOM 2106 C CA . ALA C 1 17 ? 22.31428 -26.60880 9.69168 1.000 19.32746 17 ALA C CA 1
ATOM 2107 C C . ALA C 1 17 ? 23.47448 -27.42909 10.25308 1.000 22.94585 17 ALA C C 1
ATOM 2108 O O . ALA C 1 17 ? 23.53519 -28.65612 10.06623 1.000 23.54157 17 ALA C O 1
ATOM 2110 N N . ILE C 1 18 ? 24.39095 -26.77074 10.96893 1.000 17.24229 18 ILE C N 1
ATOM 2111 C CA . ILE C 1 18 ? 25.48814 -27.47370 11.63319 1.000 27.52931 18 ILE C CA 1
ATOM 2112 C C . ILE C 1 18 ? 24.95663 -28.50284 12.63043 1.000 23.13955 18 ILE C C 1
ATOM 2113 O O . ILE C 1 18 ? 25.39558 -29.65505 12.64273 1.000 23.83108 18 ILE C O 1
ATOM 2118 N N . LYS C 1 19 ? 24.04732 -28.09032 13.51738 1.000 23.06132 19 LYS C N 1
ATOM 2119 C CA . LYS C 1 19 ? 23.52762 -29.02673 14.51127 1.000 28.30090 19 LYS C CA 1
ATOM 2120 C C . LYS C 1 19 ? 22.74326 -30.15902 13.86346 1.000 26.09283 19 LYS C C 1
ATOM 2121 O O . LYS C 1 19 ? 22.73516 -31.28167 14.38645 1.000 26.93067 19 LYS C O 1
ATOM 2127 N N . ALA C 1 20 ? 22.09324 -29.89309 12.72587 1.000 25.31667 20 ALA C N 1
ATOM 2128 C CA . ALA C 1 20 ? 21.36353 -30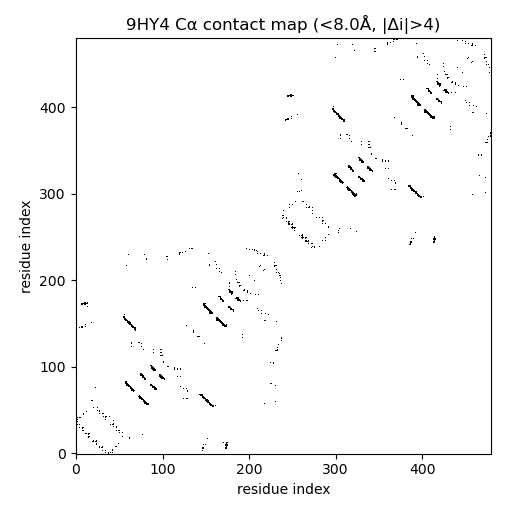.93076 11.99755 1.000 24.63679 20 ALA C CA 1
ATOM 2129 C C . ALA C 1 20 ? 22.28137 -31.87836 11.22900 1.000 20.97108 20 ALA C C 1
ATOM 2130 O O . ALA C 1 20 ? 21.86812 -33.00712 10.90753 1.000 25.40430 20 ALA C O 1
ATOM 2132 N N . GLY C 1 21 ? 23.50138 -31.45561 10.92972 1.000 24.04160 21 GLY C N 1
ATOM 2133 C CA . GLY C 1 21 ? 24.46081 -32.27558 10.22932 1.000 22.50201 21 GLY C CA 1
ATOM 2134 C C . GLY C 1 21 ? 24.55050 -32.06602 8.72892 1.000 24.38315 21 GLY C C 1
ATOM 2135 O O . GLY C 1 21 ? 24.85079 -33.02958 8.00139 1.000 18.26591 21 GLY C O 1
ATOM 2136 N N . ASP C 1 22 ? 24.31017 -30.85020 8.23433 1.000 17.23991 22 ASP C N 1
ATOM 2137 C CA . ASP C 1 22 ? 24.41214 -30.57003 6.80140 1.000 17.50212 22 ASP C CA 1
ATOM 2138 C C . ASP C 1 22 ? 25.41125 -29.45063 6.54157 1.000 18.08212 22 ASP C C 1
ATOM 2139 O O . ASP C 1 22 ? 25.03951 -28.25881 6.51568 1.000 17.33100 22 ASP C O 1
ATOM 2144 N N . PRO C 1 23 ? 26.68457 -29.78728 6.30952 1.000 14.59987 23 PRO C N 1
ATOM 2145 C CA . PRO C 1 23 ? 27.66310 -28.74846 5.95636 1.000 18.00231 23 PRO C CA 1
ATOM 2146 C C . PRO C 1 23 ? 27.36627 -28.05786 4.63657 1.000 19.60895 23 PRO C C 1
ATOM 2147 O O . PRO C 1 23 ? 27.88160 -26.96211 4.41657 1.000 22.23411 23 PRO C O 1
ATOM 2151 N N . TYR C 1 24 ? 26.53274 -28.63789 3.76465 1.000 17.18208 24 TYR C N 1
ATOM 2152 C CA . TYR C 1 24 ? 26.33925 -28.05302 2.44382 1.000 17.82930 24 TYR C CA 1
ATOM 2153 C C . TYR C 1 24 ? 25.40981 -26.84060 2.50363 1.000 21.22551 24 TYR C C 1
ATOM 2154 O O . TYR C 1 24 ? 25.74968 -25.76403 1.99515 1.000 19.74223 24 TYR C O 1
ATOM 2163 N N . SER C 1 25 ? 24.22842 -26.99326 3.10887 1.000 17.62377 25 SER C N 1
ATOM 2164 C CA . SER C 1 25 ? 23.37840 -25.82163 3.31434 1.000 20.22013 25 SER C CA 1
ATOM 2165 C C . SER C 1 25 ? 24.04464 -24.82984 4.25512 1.000 20.88092 25 SER C C 1
ATOM 2166 O O . SER C 1 25 ? 23.91524 -23.61344 4.07213 1.000 22.40697 25 SER C O 1
ATOM 2169 N N . ALA C 1 26 ? 24.79621 -25.33082 5.23834 1.000 19.34792 26 ALA C N 1
ATOM 2170 C CA . ALA C 1 26 ? 25.46568 -24.45310 6.19283 1.000 19.67337 26 ALA C CA 1
ATOM 2171 C C . ALA C 1 26 ? 26.43174 -23.49599 5.49766 1.000 22.66641 26 ALA C C 1
ATOM 2172 O O . ALA C 1 26 ? 26.42942 -22.28763 5.78261 1.000 18.80271 26 ALA C O 1
ATOM 2174 N N . ARG C 1 27 ? 27.26201 -23.99958 4.57159 1.000 18.71974 27 ARG C N 1
ATOM 2175 C CA . ARG C 1 27 ? 28.22213 -23.07965 3.96489 1.000 27.22084 27 ARG C CA 1
ATOM 2176 C C . ARG C 1 27 ? 27.58113 -22.20033 2.89702 1.000 27.12032 27 ARG C C 1
ATOM 2177 O O . ARG C 1 27 ? 28.08639 -21.10479 2.62828 1.000 23.84269 27 ARG C O 1
ATOM 2185 N N . ILE C 1 28 ? 26.48889 -22.65060 2.28353 1.000 23.54710 28 ILE C N 1
ATOM 2186 C CA . ILE C 1 28 ? 25.74912 -21.78401 1.37657 1.000 23.32790 28 ILE C CA 1
ATOM 2187 C C . ILE C 1 28 ? 25.18872 -20.59923 2.15000 1.000 20.62954 28 ILE C C 1
ATOM 2188 O O . ILE C 1 28 ? 25.37022 -19.43813 1.76576 1.000 21.74929 28 ILE C O 1
ATOM 2193 N N . LEU C 1 29 ? 24.56617 -20.87906 3.29733 1.000 20.43455 29 LEU C N 1
ATOM 2194 C CA . LEU C 1 29 ? 23.99907 -19.82142 4.12982 1.000 22.04256 29 LEU C CA 1
ATOM 2195 C C . LEU C 1 29 ? 25.06604 -18.85047 4.61627 1.000 21.64891 29 LEU C C 1
ATOM 2196 O O . LEU C 1 29 ? 24.85352 -17.62837 4.61270 1.000 16.23245 29 LEU C O 1
ATOM 2201 N N . VAL C 1 30 ? 26.20727 -19.37100 5.07306 1.000 19.03431 30 VAL C N 1
ATOM 2202 C CA . VAL C 1 30 ? 27.20780 -18.50079 5.69473 1.000 21.89683 30 VAL C CA 1
ATOM 2203 C C . VAL C 1 30 ? 27.94389 -17.65165 4.65494 1.000 21.91139 30 VAL C C 1
ATOM 2204 O O . VAL C 1 30 ? 28.44260 -16.56496 4.98867 1.000 18.90993 30 VAL C O 1
ATOM 2208 N N . GLU C 1 31 ? 28.01241 -18.11270 3.39979 1.000 23.75139 31 GLU C N 1
ATOM 2209 C CA . GLU C 1 31 ? 28.53033 -17.28291 2.31618 1.000 23.33820 31 GLU C CA 1
ATOM 2210 C C . GLU C 1 31 ? 27.59709 -16.11950 2.01539 1.000 24.52446 31 GLU C C 1
ATOM 2211 O O . GLU C 1 31 ? 28.05706 -15.01409 1.69712 1.000 22.00032 31 GLU C O 1
ATOM 2217 N N . LEU C 1 32 ? 26.27991 -16.34758 2.07736 1.000 22.34398 32 LEU C N 1
ATOM 2218 C CA . LEU C 1 32 ? 25.35821 -15.22466 1.96070 1.000 21.10854 32 LEU C CA 1
ATOM 2219 C C . LEU C 1 32 ? 25.54420 -14.24522 3.11448 1.000 24.34586 32 LEU C C 1
ATOM 2220 O O . LEU C 1 32 ? 25.52635 -13.02235 2.91013 1.000 24.49309 32 LEU C O 1
ATOM 2225 N N . ALA C 1 33 ? 25.75336 -14.76364 4.33195 1.000 19.17737 33 ALA C N 1
ATOM 2226 C CA . ALA C 1 33 ? 25.98689 -13.89178 5.48016 1.000 22.22142 33 ALA C CA 1
ATOM 2227 C C . ALA C 1 33 ? 27.25767 -13.06069 5.30941 1.000 24.66902 33 ALA C C 1
ATOM 2228 O O . ALA C 1 33 ? 27.30083 -11.89758 5.71719 1.000 21.49216 33 ALA C O 1
ATOM 2230 N N . ARG C 1 34 ? 28.30524 -13.64343 4.71716 1.000 22.92014 34 ARG C N 1
ATOM 2231 C CA . ARG C 1 34 ? 29.57397 -12.92869 4.55321 1.000 23.05406 34 ARG C CA 1
ATOM 2232 C C . ARG C 1 34 ? 29.45255 -11.79647 3.53618 1.000 25.93106 34 ARG C C 1
ATOM 2233 O O . ARG C 1 34 ? 29.96493 -10.69225 3.76325 1.000 25.83731 34 ARG C O 1
ATOM 2241 N N . GLU C 1 35 ? 28.78450 -12.05618 2.40746 1.000 25.26498 35 GLU C N 1
ATOM 2242 C CA . GLU C 1 35 ? 28.48608 -11.00164 1.43940 1.000 31.03059 35 GLU C CA 1
ATOM 2243 C C . GLU C 1 35 ? 27.70071 -9.86541 2.08426 1.000 31.02849 35 GLU C C 1
ATOM 2244 O O . GLU C 1 35 ? 28.02855 -8.68623 1.90454 1.000 32.17412 35 GLU C O 1
ATOM 2250 N N . ASP C 1 36 ? 26.64308 -10.20814 2.82328 1.000 28.54916 36 ASP C N 1
ATOM 2251 C CA . ASP C 1 36 ? 25.81122 -9.20172 3.47118 1.000 29.97213 36 ASP C CA 1
ATOM 2252 C C . ASP C 1 36 ? 26.62179 -8.35813 4.44294 1.000 36.13360 36 ASP C C 1
ATOM 2253 O O . ASP C 1 36 ? 26.54942 -7.11915 4.42126 1.000 27.38800 36 ASP C O 1
ATOM 2258 N N . ALA C 1 37 ? 27.39438 -9.01634 5.31221 1.000 25.79795 37 ALA C N 1
ATOM 2259 C CA . ALA C 1 37 ? 28.09170 -8.30568 6.37559 1.000 28.65479 37 ALA C CA 1
ATOM 2260 C C . ALA C 1 37 ? 29.23948 -7.45865 5.84870 1.000 29.30130 37 ALA C C 1
ATOM 2261 O O . ALA C 1 37 ? 29.68653 -6.54875 6.54873 1.000 34.83873 37 ALA C O 1
ATOM 2263 N N . GLU C 1 38 ? 29.72704 -7.73331 4.63688 1.000 29.83119 38 GLU C N 1
ATOM 2264 C CA . GLU C 1 38 ? 30.74177 -6.86504 4.04916 1.000 37.32678 38 GLU C CA 1
ATOM 2265 C C . GLU C 1 38 ? 30.13618 -5.54363 3.57857 1.000 33.02668 38 GLU C C 1
ATOM 2266 O O . GLU C 1 38 ? 30.80968 -4.50962 3.62007 1.000 37.88502 38 GLU C O 1
ATOM 2272 N N . LYS C 1 39 ? 28.86546 -5.55518 3.15209 1.000 35.30982 39 LYS C N 1
ATOM 2273 C CA . LYS C 1 39 ? 28.19134 -4.34934 2.66841 1.000 34.94097 39 LYS C CA 1
ATOM 2274 C C . LYS C 1 39 ? 27.71038 -3.46506 3.80835 1.000 32.05368 39 LYS C C 1
ATOM 2275 O O . LYS C 1 39 ? 27.61298 -2.24595 3.64268 1.000 33.45530 39 LYS C O 1
ATOM 2281 N N . ILE C 1 40 ? 27.38224 -4.06179 4.95069 1.000 29.79016 40 ILE C N 1
ATOM 2282 C CA . ILE C 1 40 ? 26.96015 -3.30829 6.12783 1.000 30.49577 40 ILE C CA 1
ATOM 2283 C C . ILE C 1 40 ? 28.16510 -2.67316 6.81796 1.000 35.86011 40 ILE C C 1
ATOM 2284 O O . ILE C 1 40 ? 28.11924 -1.51041 7.23841 1.000 35.74789 40 ILE C O 1
ATOM 2289 N N . GLY C 1 41 ? 29.26625 -3.41383 6.93035 1.000 37.51421 41 GLY C N 1
ATOM 2290 C CA . GLY C 1 41 ? 30.47462 -2.86497 7.50981 1.000 39.35391 41 GLY C CA 1
ATOM 2291 C C . GLY C 1 41 ? 30.55304 -2.93368 9.01456 1.000 44.25983 41 GLY C C 1
ATOM 2292 O O . GLY C 1 41 ? 31.35300 -2.20828 9.61234 1.000 53.99579 41 GLY C O 1
ATOM 2293 N N . ASP C 1 42 ? 29.74435 -3.77611 9.65009 1.000 45.43056 42 ASP C N 1
ATOM 2294 C CA . ASP C 1 42 ? 29.78203 -3.95492 11.09610 1.000 46.64203 42 ASP C CA 1
ATOM 2295 C C . ASP C 1 42 ? 30.82052 -5.01957 11.42676 1.000 50.95792 42 ASP C C 1
ATOM 2296 O O . ASP C 1 42 ? 30.68931 -6.17347 11.00245 1.000 51.57256 42 ASP C O 1
ATOM 2301 N N . GLU C 1 43 ? 31.84435 -4.63611 12.19476 1.000 56.60989 43 GLU C N 1
ATOM 2302 C CA . GLU C 1 43 ? 32.95844 -5.54879 12.43484 1.000 57.62765 43 GLU C CA 1
ATOM 2303 C C . GLU C 1 43 ? 32.58612 -6.66876 13.40210 1.000 53.63668 43 GLU C C 1
ATOM 2304 O O . GLU C 1 43 ? 33.07532 -7.79431 13.25090 1.000 55.67126 43 GLU C O 1
ATOM 2310 N N . ARG C 1 44 ? 31.74043 -6.39152 14.39911 1.000 49.06530 44 ARG C N 1
ATOM 2311 C CA . ARG C 1 44 ? 31.20412 -7.47151 15.22504 1.000 55.36598 44 ARG C CA 1
ATOM 2312 C C . ARG C 1 44 ? 30.54110 -8.53021 14.35435 1.000 52.73275 44 ARG C C 1
ATOM 2313 O O . ARG C 1 44 ? 30.77669 -9.73649 14.51411 1.000 48.90396 44 ARG C O 1
ATOM 2321 N N . LEU C 1 45 ? 29.69478 -8.08117 13.42516 1.000 49.09899 45 LEU C N 1
ATOM 2322 C CA . LEU C 1 45 ? 29.03485 -8.99403 12.50124 1.000 48.50349 45 LEU C CA 1
ATOM 2323 C C . LEU C 1 45 ? 30.05094 -9.75253 11.66015 1.000 43.06028 45 LEU C C 1
ATOM 2324 O O . LEU C 1 45 ? 29.94818 -10.97180 11.49237 1.000 39.06269 45 LEU C O 1
ATOM 2329 N N . ARG C 1 46 ? 31.03550 -9.03736 11.11031 1.000 45.26107 46 ARG C N 1
ATOM 2330 C CA . ARG C 1 46 ? 32.07886 -9.68913 10.32765 1.000 46.84027 46 ARG C CA 1
ATOM 2331 C C . ARG C 1 46 ? 32.77738 -10.77376 11.13949 1.000 39.80741 46 ARG C C 1
ATOM 2332 O O . ARG C 1 46 ? 33.04731 -11.86397 10.62590 1.000 38.34987 46 ARG C O 1
ATOM 2340 N N . ARG C 1 47 ? 33.04601 -10.50534 12.41970 1.000 41.99382 47 ARG C N 1
ATOM 2341 C CA . ARG C 1 47 ? 33.73010 -11.48538 13.26058 1.000 37.68305 47 ARG C CA 1
ATOM 2342 C C . ARG C 1 47 ? 32.85971 -12.70775 13.52887 1.000 36.79782 47 ARG C C 1
ATOM 2343 O O . ARG C 1 47 ? 33.36281 -13.83932 13.54923 1.000 37.01548 47 ARG C O 1
ATOM 2351 N N . GLU C 1 48 ? 31.55935 -12.50399 13.75662 1.000 36.69871 48 GLU C N 1
ATOM 2352 C CA . GLU C 1 48 ? 30.65900 -13.63922 13.93353 1.000 36.24738 48 GLU C CA 1
ATOM 2353 C C . GLU C 1 48 ? 30.71404 -14.55992 12.72584 1.000 30.90825 48 GLU C C 1
ATOM 2354 O O . GLU C 1 48 ? 30.94828 -15.76368 12.86323 1.000 35.81078 48 GLU C O 1
ATOM 2360 N N . VAL C 1 49 ? 30.53130 -13.99704 11.52845 1.000 27.47532 49 VAL C N 1
ATOM 2361 C CA . VAL C 1 49 ? 30.55484 -14.79045 10.30278 1.000 28.27328 49 VAL C CA 1
ATOM 2362 C C . VAL C 1 49 ? 31.86851 -15.55169 10.17609 1.000 33.77538 49 VAL C C 1
ATOM 2363 O O . VAL C 1 49 ? 31.88245 -16.74110 9.83176 1.000 24.75874 49 VAL C O 1
ATOM 2367 N N . GLU C 1 50 ? 32.99157 -14.88615 10.46390 1.000 34.51720 50 GLU C N 1
ATOM 2368 C CA . GLU C 1 50 ? 34.28614 -15.54608 10.32131 1.000 30.55153 50 GLU C CA 1
ATOM 2369 C C . GLU C 1 50 ? 34.42308 -16.71221 11.29202 1.000 31.19776 50 GLU C C 1
ATOM 2370 O O . GLU C 1 50 ? 34.96728 -17.76502 10.93358 1.000 30.38543 50 GLU C O 1
ATOM 2376 N N . GLU C 1 51 ? 33.91501 -16.56273 12.51830 1.000 28.84343 51 GLU C N 1
ATOM 2377 C CA . GLU C 1 51 ? 34.08014 -17.64927 13.48357 1.000 35.16776 51 GLU C CA 1
ATOM 2378 C C . GLU C 1 51 ? 33.17179 -18.83909 13.16944 1.000 32.85685 51 GLU C C 1
ATOM 2379 O O . GLU C 1 51 ? 33.57147 -19.99328 13.38599 1.000 31.35752 51 GLU C O 1
ATOM 2385 N N . LEU C 1 52 ? 31.95993 -18.59574 12.65001 1.000 25.25030 52 LEU C N 1
ATOM 2386 C CA . LEU C 1 52 ? 31.18749 -19.70564 12.10014 1.000 30.72052 52 LEU C CA 1
ATOM 2387 C C . LEU C 1 52 ? 31.88317 -20.32340 10.89223 1.000 29.18173 52 LEU C C 1
ATOM 2388 O O . LEU C 1 52 ? 31.80095 -21.53472 10.68933 1.000 30.40150 52 LEU C O 1
ATOM 2393 N N . LEU C 1 53 ? 32.58022 -19.51546 10.08562 1.000 33.14515 53 LEU C N 1
ATOM 2394 C CA . LEU C 1 53 ? 33.34138 -20.06930 8.96604 1.000 33.81480 53 LEU C CA 1
ATOM 2395 C C . LEU C 1 53 ? 34.43965 -21.00923 9.45016 1.000 28.98860 53 LEU C C 1
ATOM 2396 O O . LEU C 1 53 ? 34.63406 -22.08835 8.87603 1.000 31.19556 53 LEU C O 1
ATOM 2401 N N . ARG C 1 54 ? 35.17811 -20.61535 10.49493 1.000 36.80926 54 ARG C N 1
ATOM 2402 C CA . ARG C 1 54 ? 36.18518 -21.51064 11.06628 1.000 37.36373 54 ARG C CA 1
ATOM 2403 C C . ARG C 1 54 ? 35.55287 -22.82447 11.48360 1.000 36.10559 54 ARG C C 1
ATOM 2404 O O . ARG C 1 54 ? 36.06135 -23.90501 11.16187 1.000 40.60506 54 ARG C O 1
ATOM 2412 N N . GLU C 1 55 ? 34.43426 -22.74172 12.20981 1.000 33.30276 55 GLU C N 1
ATOM 2413 C CA . GLU C 1 55 ? 33.77625 -23.93621 12.71847 1.000 34.01205 55 GLU C CA 1
ATOM 2414 C C . GLU C 1 55 ? 33.41486 -24.90148 11.59848 1.000 34.66220 55 GLU C C 1
ATOM 2415 O O . GLU C 1 55 ? 33.47395 -26.11961 11.78872 1.000 38.44705 55 GLU C O 1
ATOM 2421 N N . LEU C 1 56 ? 33.03711 -24.38594 10.42915 1.000 31.39040 56 LEU C N 1
ATOM 2422 C CA . LEU C 1 56 ? 32.75487 -25.27118 9.30798 1.000 35.26511 56 LEU C CA 1
ATOM 2423 C C . LEU C 1 56 ? 34.03157 -25.81034 8.67876 1.000 36.63465 56 LEU C C 1
ATOM 2424 O O . LEU C 1 56 ? 34.04608 -26.95148 8.20265 1.000 40.60296 56 LEU C O 1
ATOM 2429 N N . GLU C 1 57 ? 35.09605 -25.00553 8.65811 1.000 36.03320 57 GLU C N 1
ATOM 2430 C CA . GLU C 1 57 ? 36.41021 -25.49926 8.25536 1.000 43.57205 57 GLU C CA 1
ATOM 2431 C C . GLU C 1 57 ? 36.85227 -26.66202 9.14085 1.000 42.36025 57 GLU C C 1
ATOM 2432 O O . GLU C 1 57 ? 37.29591 -27.70654 8.64635 1.000 47.10586 57 GLU C O 1
ATOM 2438 N N . GLU C 1 58 ? 36.71345 -26.50597 10.45840 1.000 43.64127 58 GLU C N 1
ATOM 2439 C CA . GLU C 1 58 ? 37.14628 -27.50387 11.42972 1.000 42.44528 58 GLU C CA 1
ATOM 2440 C C . GLU C 1 58 ? 36.21198 -28.70630 11.51692 1.000 41.04026 58 GLU C C 1
ATOM 2441 O O . GLU C 1 58 ? 36.39726 -29.54331 12.40674 1.000 44.09607 58 GLU C O 1
ATOM 2447 N N . LEU C 1 59 ? 35.21726 -28.80941 10.63862 1.000 44.13333 59 LEU C N 1
ATOM 2448 C CA . LEU C 1 59 ? 34.36238 -29.99107 10.58191 1.000 35.59781 59 LEU C CA 1
ATOM 2449 C C . LEU C 1 59 ? 34.93369 -31.00353 9.60556 1.000 37.43815 59 LEU C C 1
ATOM 2450 O O . LEU C 1 59 ? 35.54261 -31.98963 10.02083 1.000 42.94018 59 LEU C O 1
ATOM 2455 N N . GLY C 1 77 ? 27.63348 -51.17536 14.39995 1.000 36.58222 77 GLY C N 1
ATOM 2456 C CA . GLY C 1 77 ? 27.30993 -49.95183 15.11628 1.000 41.71042 77 GLY C CA 1
ATOM 2457 C C . GLY C 1 77 ? 25.90375 -49.43791 14.84492 1.000 36.35685 77 GLY C C 1
ATOM 2458 O O . GLY C 1 77 ? 25.09431 -50.12353 14.20681 1.000 39.18641 77 GLY C O 1
ATOM 2459 N N . PRO C 1 78 ? 25.61041 -48.23308 15.32880 1.000 40.40823 78 PRO C N 1
ATOM 2460 C CA . PRO C 1 78 ? 24.31443 -47.61017 15.04004 1.000 35.94291 78 PRO C CA 1
ATOM 2461 C C . PRO C 1 78 ? 24.28549 -47.03062 13.63457 1.000 29.91932 78 PRO C C 1
ATOM 2462 O O . PRO C 1 78 ? 25.31877 -46.69891 13.05254 1.000 33.78556 78 PRO C O 1
ATOM 2466 N N . HIS C 1 79 ? 23.07841 -46.94522 13.07713 1.000 27.77597 79 HIS C N 1
ATOM 2467 C CA . HIS C 1 79 ? 22.88890 -46.55220 11.68929 1.000 25.43729 79 HIS C CA 1
ATOM 2468 C C . HIS C 1 79 ? 21.78845 -45.50117 11.60896 1.000 27.29318 79 HIS C C 1
ATOM 2469 O O . HIS C 1 79 ? 20.87535 -45.47712 12.43911 1.000 27.24159 79 HIS C O 1
ATOM 2476 N N . SER C 1 80 ? 21.87188 -44.63532 10.60059 1.000 18.60584 80 SER C N 1
ATOM 2477 C CA . SER C 1 80 ? 20.89904 -43.55080 10.52257 1.000 24.50112 80 SER C CA 1
ATOM 2478 C C . SER C 1 80 ? 20.81057 -43.01925 9.09876 1.000 20.81581 80 SER C C 1
ATOM 2479 O O . SER C 1 80 ? 21.72384 -43.19460 8.28600 1.000 20.46046 80 SER C O 1
ATOM 2482 N N . MET C 1 81 ? 19.67407 -42.38591 8.80295 1.000 18.66486 81 MET C N 1
ATOM 2483 C CA . MET C 1 81 ? 19.44048 -41.75149 7.51396 1.000 15.16606 81 MET C CA 1
ATOM 2484 C C . MET C 1 81 ? 18.71838 -40.43284 7.76619 1.000 16.80584 81 MET C C 1
ATOM 2485 O O . MET C 1 81 ? 17.75560 -40.41224 8.53595 1.000 12.82479 81 MET C O 1
ATOM 2490 N N . LYS C 1 82 ? 19.19973 -39.35253 7.13317 1.000 17.79034 82 LYS C N 1
ATOM 2491 C CA . LYS C 1 82 ? 18.67348 -37.98766 7.25671 1.000 19.46279 82 LYS C CA 1
ATOM 2492 C C . LYS C 1 82 ? 18.58330 -37.29654 5.90097 1.000 16.38348 82 LYS C C 1
ATOM 2493 O O . LYS C 1 82 ? 19.53773 -37.33263 5.12438 1.000 19.13223 82 LYS C O 1
ATOM 2499 N N . TYR C 1 83 ? 17.46419 -36.61104 5.64679 1.000 16.05489 83 TYR C N 1
ATOM 2500 C CA . TYR C 1 83 ? 17.34725 -35.66606 4.53900 1.000 14.41889 83 TYR C CA 1
ATOM 2501 C C . TYR C 1 83 ? 17.11345 -34.28813 5.15385 1.000 17.99747 83 TYR C C 1
ATOM 2502 O O . TYR C 1 83 ? 16.13804 -34.10470 5.88219 1.000 11.65031 83 TYR C O 1
ATOM 2511 N N . ILE C 1 84 ? 18.01203 -33.33962 4.88921 1.000 17.26780 84 ILE C N 1
ATOM 2512 C CA . ILE C 1 84 ? 17.90570 -31.97979 5.42477 1.000 18.45864 84 ILE C CA 1
ATOM 2513 C C . ILE C 1 84 ? 17.58218 -31.05777 4.26168 1.000 16.61774 84 ILE C C 1
ATOM 2514 O O . ILE C 1 84 ? 18.31500 -31.03526 3.26591 1.000 17.36457 84 ILE C O 1
ATOM 2519 N N . GLU C 1 85 ? 16.45956 -30.32762 4.36878 1.000 12.34645 85 GLU C N 1
ATOM 2520 C CA . GLU C 1 85 ? 15.95226 -29.51000 3.27916 1.000 15.42791 85 GLU C CA 1
ATOM 2521 C C . GLU C 1 85 ? 15.91881 -28.04605 3.70866 1.000 13.20965 85 GLU C C 1
ATOM 2522 O O . GLU C 1 85 ? 15.63845 -27.73822 4.86394 1.000 14.54253 85 GLU C O 1
ATOM 2528 N N . THR C 1 86 ? 16.25679 -27.15504 2.78887 1.000 14.27973 86 THR C N 1
ATOM 2529 C CA . THR C 1 86 ? 16.43461 -25.74753 3.12926 1.000 12.49475 86 THR C CA 1
ATOM 2530 C C . THR C 1 86 ? 15.83320 -24.91982 2.01320 1.000 12.81570 86 THR C C 1
ATOM 2531 O O . THR C 1 86 ? 16.06285 -25.20883 0.83526 1.000 13.86890 86 THR C O 1
ATOM 2535 N N . ALA C 1 87 ? 15.05070 -23.91411 2.38589 1.000 12.45542 87 ALA C N 1
ATOM 2536 C CA . ALA C 1 87 ? 14.59115 -22.89416 1.45610 1.000 13.21289 87 ALA C CA 1
ATOM 2537 C C . ALA C 1 87 ? 15.08434 -21.54629 1.97289 1.000 12.11720 87 ALA C C 1
ATOM 2538 O O . ALA C 1 87 ? 15.00821 -21.29230 3.17945 1.000 9.42612 87 ALA C O 1
ATOM 2540 N N . ILE C 1 88 ? 15.63322 -20.71517 1.07964 1.000 16.05718 88 ILE C N 1
ATOM 2541 C CA . ILE C 1 88 ? 16.21695 -19.41870 1.45020 1.000 14.70398 88 ILE C CA 1
ATOM 2542 C C . ILE C 1 88 ? 15.61496 -18.34015 0.55564 1.000 13.62680 88 ILE C C 1
ATOM 2543 O O . ILE C 1 88 ? 15.79326 -18.36772 -0.66720 1.000 14.01726 88 ILE C O 1
ATOM 2548 N N . SER C 1 89 ? 14.91823 -17.39094 1.15258 1.000 15.50845 89 SER C N 1
ATOM 2549 C CA . SER C 1 89 ? 14.32641 -16.29493 0.39710 1.000 21.47456 89 SER C CA 1
ATOM 2550 C C . SER C 1 89 ? 15.26176 -15.09233 0.44804 1.000 22.06270 89 SER C C 1
ATOM 2551 O O . SER C 1 89 ? 15.65448 -14.65637 1.53814 1.000 22.02466 89 SER C O 1
ATOM 2554 N N . ARG C 1 90 ? 15.61001 -14.55939 -0.72155 1.000 24.75029 90 ARG C N 1
ATOM 2555 C CA . ARG C 1 90 ? 16.56825 -13.46759 -0.82459 1.000 31.39046 90 ARG C CA 1
ATOM 2556 C C . ARG C 1 90 ? 15.95895 -12.22030 -1.45914 1.000 29.77672 90 ARG C C 1
ATOM 2557 O O . ARG C 1 90 ? 14.98521 -12.30454 -2.21771 1.000 25.39136 90 ARG C O 1
ATOM 2565 N N . PRO C 1 91 ? 16.52588 -11.04360 -1.18181 1.000 34.37055 91 PRO C N 1
ATOM 2566 C CA . PRO C 1 91 ? 16.22660 -9.86642 -2.00846 1.000 39.15260 91 PRO C CA 1
ATOM 2567 C C . PRO C 1 91 ? 16.27216 -10.22507 -3.48659 1.000 35.87059 91 PRO C C 1
ATOM 2568 O O . PRO C 1 91 ? 17.03943 -11.09581 -3.90687 1.000 37.82022 91 PRO C O 1
ATOM 2572 N N . GLY C 1 92 ? 15.42116 -9.56026 -4.26405 1.000 27.21513 92 GLY C N 1
ATOM 2573 C CA . GLY C 1 92 ? 15.24133 -9.86467 -5.67649 1.000 35.75026 92 GLY C CA 1
ATOM 2574 C C . GLY C 1 92 ? 16.44222 -10.31328 -6.49698 1.000 39.94874 92 GLY C C 1
ATOM 2575 O O . GLY C 1 92 ? 16.79402 -11.49264 -6.51901 1.000 41.58721 92 GLY C O 1
ATOM 2576 N N . GLU C 1 94 ? 13.66756 -14.10439 -8.73860 1.000 39.98014 94 GLU C N 1
ATOM 2577 C CA . GLU C 1 94 ? 13.16340 -13.82302 -7.39927 1.000 38.50196 94 GLU C CA 1
ATOM 2578 C C . GLU C 1 94 ? 13.07264 -15.08768 -6.50617 1.000 30.71378 94 GLU C C 1
ATOM 2579 O O . GLU C 1 94 ? 13.46184 -15.05083 -5.33714 1.000 26.70008 94 GLU C O 1
ATOM 2585 N N . GLU C 1 95 ? 12.54998 -16.18529 -7.07297 1.000 25.66681 95 GLU C N 1
ATOM 2586 C CA . GLU C 1 95 ? 12.01759 -17.30072 -6.28640 1.000 24.69453 95 GLU C CA 1
ATOM 2587 C C . GLU C 1 95 ? 13.06194 -17.86550 -5.31208 1.000 20.00555 95 GLU C C 1
ATOM 2588 O O . GLU C 1 95 ? 14.25177 -17.89301 -5.61510 1.000 20.84807 95 GLU C O 1
ATOM 2594 N N . PRO C 1 96 ? 12.64441 -18.32570 -4.12622 1.000 23.16966 96 PRO C N 1
ATOM 2595 C CA . PRO C 1 96 ? 13.62065 -18.82675 -3.15043 1.000 18.45507 96 PRO C CA 1
ATOM 2596 C C . PRO C 1 96 ? 14.41491 -20.02048 -3.67726 1.000 20.62521 96 PRO C C 1
ATOM 2597 O O . PRO C 1 96 ? 13.96440 -20.76106 -4.55704 1.000 19.26955 96 PRO C O 1
ATOM 2601 N N . ARG C 1 97 ? 15.62007 -20.19402 -3.13127 1.000 17.65614 97 ARG C N 1
ATOM 2602 C CA . ARG C 1 97 ? 16.45894 -21.35067 -3.44574 1.000 15.08977 97 ARG C CA 1
ATOM 2603 C C . ARG C 1 97 ? 16.08443 -22.51164 -2.53039 1.000 16.91667 97 ARG C C 1
ATOM 2604 O O . ARG C 1 97 ? 15.95673 -22.33747 -1.31474 1.000 18.61206 97 ARG C O 1
ATOM 2612 N N . TYR C 1 98 ? 15.89103 -23.69121 -3.10876 1.000 15.05456 98 TYR C N 1
ATOM 2613 C CA . TYR C 1 98 ? 15.51152 -24.85936 -2.33451 1.000 12.06852 98 TYR C CA 1
ATOM 2614 C C . TYR C 1 98 ? 16.61364 -25.88376 -2.48701 1.000 13.54282 98 TYR C C 1
ATOM 2615 O O . TYR C 1 98 ? 17.01972 -26.17972 -3.61509 1.000 14.50099 98 TYR C O 1
ATOM 2624 N N . ILE C 1 99 ? 17.06346 -26.44125 -1.36135 1.000 16.59798 99 ILE C N 1
ATOM 2625 C CA . ILE C 1 99 ? 18.14608 -27.42774 -1.31820 1.000 13.16231 99 ILE C CA 1
ATOM 2626 C C . ILE C 1 99 ? 17.69540 -28.63243 -0.50388 1.000 14.41735 99 ILE C C 1
ATOM 2627 O O . ILE C 1 99 ? 16.96389 -28.48400 0.47780 1.000 16.07341 99 ILE C O 1
ATOM 2632 N N . SER C 1 100 ? 18.13712 -29.82870 -0.90466 1.000 13.03912 100 SER C N 1
ATOM 2633 C CA . SER C 1 100 ? 17.90458 -31.02893 -0.10982 1.000 15.45313 100 SER C CA 1
ATOM 2634 C C . SER C 1 100 ? 19.12332 -31.92860 -0.22750 1.000 10.72424 100 SER C C 1
ATOM 2635 O O . SER C 1 100 ? 19.59573 -32.18716 -1.33941 1.000 9.28388 100 SER C O 1
ATOM 2638 N N . VAL C 1 101 ? 19.62293 -32.39412 0.91589 1.000 12.81970 101 VAL C N 1
ATOM 2639 C CA . VAL C 1 101 ? 20.79973 -33.26612 0.97460 1.000 11.43978 101 VAL C CA 1
ATOM 2640 C C . VAL C 1 101 ? 20.49659 -34.43741 1.89780 1.000 14.23349 101 VAL C C 1
ATOM 2641 O O . VAL C 1 101 ? 20.09318 -34.23577 3.04511 1.000 17.08420 101 VAL C O 1
ATOM 2645 N N . GLY C 1 102 ? 20.74120 -35.65314 1.41798 1.000 18.30611 102 GLY C N 1
ATOM 2646 C CA . GLY C 1 102 ? 20.47190 -36.86160 2.18311 1.000 16.36406 102 GLY C CA 1
ATOM 2647 C C . GLY C 1 102 ? 21.75879 -37.45377 2.73297 1.000 16.76596 102 GLY C C 1
ATOM 2648 O O . GLY C 1 102 ? 22.78201 -37.48176 2.05038 1.000 15.67883 102 GLY C O 1
ATOM 2649 N N . TYR C 1 103 ? 21.69277 -37.91384 3.98088 1.000 16.98505 103 TYR C N 1
ATOM 2650 C CA . TYR C 1 103 ? 22.83660 -38.49602 4.66511 1.000 19.06562 103 TYR C CA 1
ATOM 2651 C C . TYR C 1 103 ? 22.51778 -39.91876 5.12432 1.000 20.50145 103 TYR C C 1
ATOM 2652 O O . TYR C 1 103 ? 21.40561 -40.20283 5.58073 1.000 20.50244 103 TYR C O 1
ATOM 2661 N N . VAL C 1 104 ? 23.48278 -40.82015 4.96034 1.000 17.11859 104 VAL C N 1
ATOM 2662 C CA . VAL C 1 104 ? 23.44979 -42.14402 5.58157 1.000 19.74812 104 VAL C CA 1
ATOM 2663 C C . VAL C 1 104 ? 24.67286 -42.24089 6.47667 1.000 18.62077 104 VAL C C 1
ATOM 2664 O O . VAL C 1 104 ? 25.79788 -42.05627 6.00495 1.000 15.29272 104 VAL C O 1
ATOM 2668 N N . ASP C 1 105 ? 24.44764 -42.50650 7.76810 1.000 20.72172 105 ASP C N 1
ATOM 2669 C CA . ASP C 1 105 ? 25.51721 -42.60909 8.75945 1.000 20.60988 105 ASP C CA 1
ATOM 2670 C C . ASP C 1 105 ? 26.41449 -41.37713 8.71584 1.000 24.65973 105 ASP C C 1
ATOM 2671 O O . ASP C 1 105 ? 27.64406 -41.48266 8.72931 1.000 22.73975 105 ASP C O 1
ATOM 2676 N N . ASN C 1 106 ? 25.77353 -40.19615 8.64734 1.000 25.28918 106 ASN C N 1
ATOM 2677 C CA . ASN C 1 106 ? 26.42182 -38.87931 8.62653 1.000 24.56663 106 ASN C CA 1
ATOM 2678 C C . ASN C 1 106 ? 27.27945 -38.64126 7.38572 1.000 23.23485 106 ASN C C 1
ATOM 2679 O O . ASN C 1 106 ? 28.16236 -37.78785 7.41033 1.000 25.82582 106 ASN C O 1
ATOM 2684 N N . LYS C 1 107 ? 27.03362 -39.34614 6.27835 1.000 21.82397 107 LYS C N 1
ATOM 2685 C CA . LYS C 1 107 ? 27.79196 -39.12269 5.05130 1.000 21.82107 107 LYS C CA 1
ATOM 2686 C C . LYS C 1 107 ? 26.84059 -38.90675 3.88153 1.000 21.90653 107 LYS C C 1
ATOM 2687 O O . LYS C 1 107 ? 25.87714 -39.66234 3.71522 1.000 19.71571 107 LYS C O 1
ATOM 2693 N N . GLU C 1 108 ? 27.13108 -37.88198 3.06865 1.000 22.70859 108 GLU C N 1
ATOM 2694 C CA . GLU C 1 108 ? 26.27769 -37.47661 1.95249 1.000 21.29434 108 GLU C CA 1
ATOM 2695 C C . GLU C 1 108 ? 26.15304 -38.60627 0.92341 1.000 23.87921 108 GLU C C 1
ATOM 2696 O O . GLU C 1 108 ? 27.16779 -39.14414 0.45913 1.000 15.95075 108 GLU C O 1
ATOM 2702 N N . PHE C 1 109 ? 24.89759 -38.99467 0.58849 1.000 15.44219 109 PHE C N 1
ATOM 2703 C CA . PHE C 1 109 ? 24.66840 -39.88889 -0.54233 1.000 16.73416 109 PHE C CA 1
ATOM 2704 C C . PHE C 1 109 ? 23.84564 -39.31684 -1.69587 1.000 19.24357 109 PHE C C 1
ATOM 2705 O O . PHE C 1 109 ? 23.99144 -39.82129 -2.81520 1.000 19.05061 109 PHE C O 1
ATOM 2713 N N . VAL C 1 110 ? 23.01401 -38.27927 -1.48575 1.000 17.92548 110 VAL C N 1
ATOM 2714 C CA . VAL C 1 110 ? 22.23709 -37.66785 -2.56695 1.000 16.60636 110 VAL C CA 1
ATOM 2715 C C . VAL C 1 110 ? 22.09104 -36.16876 -2.29053 1.000 15.33995 110 VAL C C 1
ATOM 2716 O O . VAL C 1 110 ? 22.24349 -35.71177 -1.15400 1.000 13.47914 110 VAL C O 1
ATOM 2720 N N . ARG C 1 111 ? 21.77419 -35.39932 -3.34225 1.000 15.88300 111 ARG C N 1
ATOM 2721 C CA . ARG C 1 111 ? 21.66151 -33.94829 -3.20840 1.000 15.84830 111 ARG C CA 1
ATOM 2722 C C . ARG C 1 111 ? 20.84818 -33.33354 -4.35685 1.000 17.98650 111 ARG C C 1
ATOM 2723 O O . ARG C 1 111 ? 20.97739 -33.74643 -5.51204 1.000 15.96017 111 ARG C O 1
ATOM 2731 N N . PHE C 1 112 ? 20.02839 -32.31222 -4.02599 1.000 16.53773 112 PHE C N 1
ATOM 2732 C CA . PHE C 1 112 ? 19.26102 -31.52416 -4.98921 1.000 16.56026 112 PHE C CA 1
ATOM 2733 C C . PHE C 1 112 ? 19.49038 -30.04590 -4.69244 1.000 14.11972 112 PHE C C 1
ATOM 2734 O O . PHE C 1 112 ? 19.58749 -29.66463 -3.52701 1.000 9.82753 112 PHE C O 1
ATOM 2742 N N . ASP C 1 113 ? 19.56762 -29.21383 -5.73360 1.000 14.61842 113 ASP C N 1
ATOM 2743 C CA . ASP C 1 113 ? 19.80420 -27.77190 -5.53337 1.000 17.93173 113 ASP C CA 1
ATOM 2744 C C . ASP C 1 113 ? 19.16277 -26.99291 -6.67508 1.000 16.53805 113 ASP C C 1
ATOM 2745 O O . ASP C 1 113 ? 19.61451 -27.08802 -7.81943 1.000 18.23744 113 ASP C O 1
ATOM 2750 N N . SER C 1 114 ? 18.13017 -26.19993 -6.36363 1.000 18.95149 114 SER C N 1
ATOM 2751 C CA . SER C 1 114 ? 17.40186 -25.47003 -7.40107 1.000 21.19103 114 SER C CA 1
ATOM 2752 C C . SER C 1 114 ? 18.28130 -24.49978 -8.19710 1.000 19.62372 114 SER C C 1
ATOM 2753 O O . SER C 1 114 ? 17.90519 -24.10774 -9.30929 1.000 16.76621 114 SER C O 1
ATOM 2756 N N . ASP C 1 115 ? 19.44782 -24.13158 -7.68112 1.000 20.19202 115 ASP C N 1
ATOM 2757 C CA . ASP C 1 115 ? 20.31961 -23.21450 -8.40103 1.000 24.77692 115 ASP C CA 1
ATOM 2758 C C . ASP C 1 115 ? 21.17163 -23.90079 -9.46385 1.000 30.84040 115 ASP C C 1
ATOM 2759 O O . ASP C 1 115 ? 21.83459 -23.19966 -10.23348 1.000 27.95761 115 ASP C O 1
ATOM 2764 N N . ALA C 1 116 ? 21.17953 -25.23599 -9.51596 1.000 24.98212 116 ALA C N 1
ATOM 2765 C CA . ALA C 1 116 ? 21.91440 -25.96044 -10.54486 1.000 29.40607 116 ALA C CA 1
ATOM 2766 C C . ALA C 1 116 ? 21.27853 -25.74122 -11.91568 1.000 29.35779 116 ALA C C 1
ATOM 2767 O O . ALA C 1 116 ? 20.12739 -25.31822 -12.03297 1.000 28.62631 116 ALA C O 1
ATOM 2769 N N . GLU C 1 117 ? 22.04495 -26.05223 -12.96502 1.000 29.02514 117 GLU C N 1
ATOM 2770 C CA . GLU C 1 117 ? 21.61323 -25.72888 -14.32585 1.000 36.02360 117 GLU C CA 1
ATOM 2771 C C . GLU C 1 117 ? 20.44150 -26.59476 -14.78926 1.000 31.54528 117 GLU C C 1
ATOM 2772 O O . GLU C 1 117 ? 19.59455 -26.12958 -15.56171 1.000 32.04107 117 GLU C O 1
ATOM 2778 N N . ASN C 1 118 ? 20.38121 -27.85213 -14.35814 1.000 33.47782 118 ASN C N 1
ATOM 2779 C CA . ASN C 1 118 ? 19.19468 -28.69046 -14.52412 1.000 29.45772 118 ASN C CA 1
ATOM 2780 C C . ASN C 1 118 ? 18.97486 -29.35405 -13.17311 1.000 34.72605 118 ASN C C 1
ATOM 2781 O O . ASN C 1 118 ? 19.50109 -30.44812 -12.91625 1.000 33.11875 118 ASN C O 1
ATOM 2786 N N . PRO C 1 119 ? 18.22427 -28.70969 -12.27544 1.000 27.71121 119 PRO C N 1
ATOM 2787 C CA . PRO C 1 119 ? 18.05532 -29.25454 -10.92588 1.000 23.95960 119 PRO C CA 1
ATOM 2788 C C . PRO C 1 119 ? 17.47675 -30.66017 -10.97034 1.000 23.23440 119 PRO C C 1
ATOM 2789 O O . PRO C 1 119 ? 16.52737 -30.93560 -11.70374 1.000 24.29349 119 PRO C O 1
ATOM 2793 N N . ARG C 1 120 ? 18.07571 -31.55056 -10.18639 1.000 24.91519 120 ARG C N 1
ATOM 2794 C CA . ARG C 1 120 ? 17.68562 -32.95485 -10.09847 1.000 24.76834 120 ARG C CA 1
ATOM 2795 C C . ARG C 1 120 ? 18.48922 -33.58567 -8.97523 1.000 19.80895 120 ARG C C 1
ATOM 2796 O O . ARG C 1 120 ? 19.61268 -33.14704 -8.68905 1.000 19.41440 120 ARG C O 1
ATOM 2804 N N . TYR C 1 121 ? 17.91246 -34.61567 -8.34803 1.000 14.89448 121 TYR C N 1
ATOM 2805 C CA . TYR C 1 121 ? 18.63411 -35.34798 -7.32296 1.000 16.21778 121 TYR C CA 1
ATOM 2806 C C . TYR C 1 121 ? 19.77765 -36.09534 -7.98205 1.000 20.70052 121 TYR C C 1
ATOM 2807 O O . TYR C 1 121 ? 19.57122 -36.78373 -8.98634 1.000 20.98058 121 TYR C O 1
ATOM 2816 N N . GLU C 1 122 ? 20.98554 -35.95755 -7.43036 1.000 25.65625 122 GLU C N 1
ATOM 2817 C CA . GLU C 1 122 ? 22.13377 -36.64235 -8.00970 1.000 21.46296 122 GLU C CA 1
ATOM 2818 C C . GLU C 1 122 ? 22.83774 -37.49016 -6.96030 1.000 22.37095 122 GLU C C 1
ATOM 2819 O O . GLU C 1 122 ? 22.88033 -37.12634 -5.77888 1.000 18.08393 122 GLU C O 1
ATOM 2825 N N . PRO C 1 123 ? 23.36567 -38.64848 -7.35775 1.000 24.32152 123 PRO C N 1
ATOM 2826 C CA . PRO C 1 123 ? 24.13176 -39.46688 -6.41042 1.000 23.37967 123 PRO C CA 1
ATOM 2827 C C . PRO C 1 123 ? 25.36422 -38.71358 -5.94921 1.000 21.69964 123 PRO C C 1
ATOM 2828 O O . PRO C 1 123 ? 26.02657 -38.05102 -6.74369 1.000 16.84000 123 PRO C O 1
ATOM 2832 N N . ARG C 1 124 ? 25.67334 -38.82746 -4.65136 1.000 20.25226 124 ARG C N 1
ATOM 2833 C CA . ARG C 1 124 ? 26.90035 -38.27397 -4.10101 1.000 21.39550 124 ARG C CA 1
ATOM 2834 C C . ARG C 1 124 ? 27.84300 -39.33405 -3.53868 1.000 22.10647 124 ARG C C 1
ATOM 2835 O O . ARG C 1 124 ? 28.98754 -39.00797 -3.21676 1.000 22.89934 124 ARG C O 1
ATOM 2843 N N . ALA C 1 125 ? 27.40933 -40.56020 -3.41807 1.000 25.41053 125 ALA C N 1
ATOM 2844 C CA . ALA C 1 125 ? 28.20639 -41.71494 -3.00583 1.000 27.72790 125 ALA C CA 1
ATOM 2845 C C . ALA C 1 125 ? 28.33077 -42.72027 -4.15079 1.000 31.24888 125 ALA C C 1
ATOM 2846 O O . ALA C 1 125 ? 27.43751 -42.81152 -5.00007 1.000 30.62890 125 ALA C O 1
ATOM 2848 N N . PRO C 1 126 ? 29.42824 -43.49133 -4.20399 1.000 31.25458 126 PRO C N 1
ATOM 2849 C CA . PRO C 1 126 ? 29.60240 -44.41880 -5.33835 1.000 37.69510 126 PRO C CA 1
ATOM 2850 C C . PRO C 1 126 ? 28.59662 -45.55643 -5.35611 1.000 31.72704 126 PRO C C 1
ATOM 2851 O O . PRO C 1 126 ? 28.14997 -45.95734 -6.43593 1.000 32.30408 126 PRO C O 1
ATOM 2855 N N . TRP C 1 127 ? 28.21801 -46.08412 -4.19279 1.000 30.05732 127 TRP C N 1
ATOM 2856 C CA . TRP C 1 127 ? 27.24280 -47.16536 -4.15266 1.000 34.43762 127 TRP C CA 1
ATOM 2857 C C . TRP C 1 127 ? 25.84078 -46.73251 -4.57703 1.000 33.73083 127 TRP C C 1
ATOM 2858 O O . TRP C 1 127 ? 24.95070 -47.59039 -4.62670 1.000 36.47452 127 TRP C O 1
ATOM 2869 N N . MET C 1 128 ? 25.62092 -45.44972 -4.88712 1.000 35.18872 128 MET C N 1
ATOM 2870 C CA . MET C 1 128 ? 24.33209 -44.96628 -5.36796 1.000 30.29619 128 MET C CA 1
ATOM 2871 C C . MET C 1 128 ? 24.24419 -44.90122 -6.88841 1.000 29.12750 128 MET C C 1
ATOM 2872 O O . MET C 1 128 ? 23.15246 -44.67386 -7.42169 1.000 27.47205 128 MET C O 1
ATOM 2877 N N . GLU C 1 129 ? 25.35686 -45.07964 -7.60188 1.000 31.17185 129 GLU C N 1
ATOM 2878 C CA . GLU C 1 129 ? 25.33331 -44.96929 -9.05855 1.000 36.32107 129 GLU C CA 1
ATOM 2879 C C . GLU C 1 129 ? 24.72950 -46.19647 -9.74143 1.000 31.98132 129 GLU C C 1
ATOM 2880 O O . GLU C 1 129 ? 24.71009 -46.26256 -10.97505 1.000 33.16379 129 GLU C O 1
ATOM 2886 N N . GLN C 1 130 ? 24.18435 -47.13040 -8.96750 1.000 29.64153 130 GLN C N 1
ATOM 2887 C CA . GLN C 1 130 ? 23.57475 -48.34390 -9.49062 1.000 34.52183 130 GLN C CA 1
ATOM 2888 C C . GLN C 1 130 ? 22.05322 -48.27036 -9.56159 1.000 34.81551 130 GLN C C 1
ATOM 2889 O O . GLN C 1 130 ? 21.43988 -49.06766 -10.28259 1.000 32.34469 130 GLN C O 1
ATOM 2895 N N . GLU C 1 131 ? 21.43319 -47.34586 -8.83448 1.000 26.01698 131 GLU C N 1
ATOM 2896 C CA . GLU C 1 131 ? 19.98996 -47.15522 -8.94473 1.000 30.11229 131 GLU C CA 1
ATOM 2897 C C . GLU C 1 131 ? 19.61443 -46.73041 -10.36299 1.000 28.73007 131 GLU C C 1
ATOM 2898 O O . GLU C 1 131 ? 20.33034 -45.95915 -11.00863 1.000 37.80006 131 GLU C O 1
ATOM 2904 N N . GLY C 1 132 ? 18.48537 -47.23877 -10.85257 1.000 25.86096 132 GLY C N 1
ATOM 2905 C CA . GLY C 1 132 ? 18.10507 -47.01179 -12.22706 1.000 25.99382 132 GLY C CA 1
ATOM 2906 C C . GLY C 1 132 ? 17.41073 -45.67979 -12.43170 1.000 25.56451 132 GLY C C 1
ATOM 2907 O O . GLY C 1 132 ? 17.12342 -44.93161 -11.49035 1.000 25.43614 132 GLY C O 1
ATOM 2908 N N . PRO C 1 133 ? 17.12154 -45.37985 -13.70404 1.000 27.58755 133 PRO C N 1
ATOM 2909 C CA . PRO C 1 133 ? 16.44558 -44.11079 -14.04145 1.000 28.74328 133 PRO C CA 1
ATOM 2910 C C . PRO C 1 133 ? 15.17012 -43.82473 -13.25810 1.000 29.50373 133 PRO C C 1
ATOM 2911 O O . PRO C 1 133 ? 14.98617 -42.70128 -12.76256 1.000 21.57126 133 PRO C O 1
ATOM 2915 N N . GLU C 1 134 ? 14.27824 -44.81443 -13.13657 1.000 23.37559 134 GLU C N 1
ATOM 2916 C CA . GLU C 1 134 ? 13.01117 -44.58597 -12.45153 1.000 29.59505 134 GLU C CA 1
ATOM 2917 C C . GLU C 1 134 ? 13.21927 -44.09620 -11.02423 1.000 27.97408 134 GLU C C 1
ATOM 2918 O O . GLU C 1 134 ? 12.37506 -43.36212 -10.49367 1.000 18.29792 134 GLU C O 1
ATOM 2924 N N . TYR C 1 135 ? 14.32957 -44.49023 -10.39240 1.000 19.92821 135 TYR C N 1
ATOM 2925 C CA . TYR C 1 135 ? 14.61312 -44.04543 -9.03209 1.000 22.93687 135 TYR C CA 1
ATOM 2926 C C . TYR C 1 135 ? 14.77759 -42.52835 -8.98051 1.000 19.89485 135 TYR C C 1
ATOM 2927 O O . TYR C 1 135 ? 14.08974 -41.84001 -8.21951 1.000 19.46857 135 TYR C O 1
ATOM 2936 N N . TRP C 1 136 ? 15.69810 -41.99690 -9.79671 1.000 23.48649 136 TRP C N 1
ATOM 2937 C CA . TRP C 1 136 ? 15.99873 -40.56556 -9.80109 1.000 24.99754 136 TRP C CA 1
ATOM 2938 C C . TRP C 1 136 ? 14.84141 -39.73169 -10.32851 1.000 22.71970 136 TRP C C 1
ATOM 2939 O O . TRP C 1 136 ? 14.64657 -38.59638 -9.87300 1.000 18.75964 136 TRP C O 1
ATOM 2950 N N . GLU C 1 137 ? 14.08306 -40.24546 -11.30096 1.000 21.44443 137 GLU C N 1
ATOM 2951 C CA . GLU C 1 137 ? 13.00390 -39.41828 -11.81969 1.000 25.99627 137 GLU C CA 1
ATOM 2952 C C . GLU C 1 137 ? 11.93969 -39.19472 -10.75612 1.000 21.32915 137 GLU C C 1
ATOM 2953 O O . GLU C 1 137 ? 11.36993 -38.10334 -10.67918 1.000 17.74181 137 GLU C O 1
ATOM 2959 N N . ARG C 1 138 ? 11.69119 -40.18939 -9.89565 1.000 21.54802 138 ARG C N 1
ATOM 2960 C CA . ARG C 1 138 ? 10.69942 -39.98294 -8.84832 1.000 23.06316 138 ARG C CA 1
ATOM 2961 C C . ARG C 1 138 ? 11.25298 -39.16478 -7.67630 1.000 19.74655 138 ARG C C 1
ATOM 2962 O O . ARG C 1 138 ? 10.52632 -38.34181 -7.10386 1.000 13.67373 138 ARG C O 1
ATOM 2970 N N . GLU C 1 139 ? 12.52325 -39.36247 -7.29997 1.000 14.62465 139 GLU C N 1
ATOM 2971 C CA . GLU C 1 139 ? 13.12683 -38.50082 -6.28024 1.000 16.37982 139 GLU C CA 1
ATOM 2972 C C . GLU C 1 139 ? 13.06762 -37.03831 -6.70804 1.000 15.67701 139 GLU C C 1
ATOM 2973 O O . GLU C 1 139 ? 12.75502 -36.15595 -5.90202 1.000 15.06828 139 GLU C O 1
ATOM 2979 N N . THR C 1 140 ? 13.33227 -36.77207 -7.98490 1.000 16.36918 140 THR C N 1
ATOM 2980 C CA . THR C 1 140 ? 13.33122 -35.39821 -8.46743 1.000 17.00146 140 THR C CA 1
ATOM 2981 C C . THR C 1 140 ? 11.92908 -34.81399 -8.47057 1.000 15.69579 140 THR C C 1
ATOM 2982 O O . THR C 1 140 ? 11.74733 -33.62287 -8.18861 1.000 19.39568 140 THR C O 1
ATOM 2986 N N . GLN C 1 141 ? 10.92445 -35.64330 -8.73288 1.000 15.99117 141 GLN C N 1
ATOM 2987 C CA . GLN C 1 141 ? 9.54395 -35.21134 -8.59304 1.000 15.07536 141 GLN C CA 1
ATOM 2988 C C . GLN C 1 141 ? 9.22936 -34.80131 -7.16323 1.000 16.39154 141 GLN C C 1
ATOM 2989 O O . GLN C 1 141 ? 8.50303 -33.82767 -6.94142 1.000 18.68351 141 GLN C O 1
ATOM 2995 N N . LYS C 1 142 ? 9.73120 -35.54060 -6.16963 1.000 12.62211 142 LYS C N 1
ATOM 2996 C CA . LYS C 1 142 ? 9.45955 -35.12614 -4.79385 1.000 14.28485 142 LYS C CA 1
ATOM 2997 C C . LYS C 1 142 ? 10.09637 -33.77518 -4.48934 1.000 15.00906 142 LYS C C 1
ATOM 2998 O O . LYS C 1 142 ? 9.46009 -32.90282 -3.87648 1.000 16.47539 142 LYS C O 1
ATOM 3004 N N . ALA C 1 143 ? 11.34761 -33.58075 -4.91834 1.000 13.67166 143 ALA C N 1
ATOM 3005 C CA . ALA C 1 143 ? 12.03315 -32.30304 -4.69037 1.000 13.50015 143 ALA C CA 1
ATOM 3006 C C . ALA C 1 143 ? 11.30956 -31.14213 -5.35675 1.000 13.64579 143 ALA C C 1
ATOM 3007 O O . ALA C 1 143 ? 11.32578 -30.00658 -4.85115 1.000 14.53142 143 ALA C O 1
ATOM 3009 N N . LYS C 1 144 ? 10.73840 -31.38927 -6.53235 1.000 14.65576 144 LYS C N 1
ATOM 3010 C CA . LYS C 1 144 ? 9.97818 -30.36208 -7.22893 1.000 17.51805 144 LYS C CA 1
ATOM 3011 C C . LYS C 1 144 ? 8.69848 -30.00793 -6.48252 1.000 17.88847 144 LYS C C 1
ATOM 3012 O O . LYS C 1 144 ? 8.34721 -28.82821 -6.38219 1.000 17.81286 144 LYS C O 1
ATOM 3018 N N . GLY C 1 145 ? 7.97153 -31.01909 -5.97689 1.000 15.14145 145 GLY C N 1
ATOM 3019 C CA . GLY C 1 145 ? 6.86216 -30.75573 -5.07041 1.000 13.58440 145 GLY C CA 1
ATOM 3020 C C . GLY C 1 145 ? 7.28418 -30.03671 -3.79446 1.000 16.33952 145 GLY C C 1
ATOM 3021 O O . GLY C 1 145 ? 6.61300 -29.09285 -3.34719 1.000 15.10669 145 GLY C O 1
ATOM 3022 N N . GLN C 1 146 ? 8.40338 -30.46083 -3.19879 1.000 15.84449 146 GLN C N 1
ATOM 3023 C CA . GLN C 1 146 ? 8.85928 -29.87694 -1.93721 1.000 13.58290 146 GLN C CA 1
ATOM 3024 C C . GLN C 1 146 ? 9.16438 -28.40011 -2.10437 1.000 15.62411 146 GLN C C 1
ATOM 3025 O O . GLN C 1 146 ? 8.93790 -27.60921 -1.18549 1.000 14.36410 146 GLN C O 1
ATOM 3031 N N . GLU C 1 147 ? 9.73422 -28.02941 -3.25327 1.000 16.17522 147 GLU C N 1
ATOM 3032 C CA . GLU C 1 147 ? 10.13855 -26.64201 -3.46602 1.000 17.08915 147 GLU C CA 1
ATOM 3033 C C . GLU C 1 147 ? 8.91225 -25.74277 -3.47724 1.000 16.11126 147 GLU C C 1
ATOM 3034 O O . GLU C 1 147 ? 8.92387 -24.66509 -2.88228 1.000 15.61880 147 GLU C O 1
ATOM 3040 N N . GLN C 1 148 ? 7.81836 -26.21944 -4.08166 1.000 17.10023 148 GLN C N 1
ATOM 3041 C CA . GLN C 1 148 ? 6.56793 -25.47211 -4.08060 1.000 15.99955 148 GLN C CA 1
ATOM 3042 C C . GLN C 1 148 ? 5.93458 -25.45191 -2.69218 1.000 16.93991 148 GLN C C 1
ATOM 3043 O O . GLN C 1 148 ? 5.38005 -24.43445 -2.27094 1.000 14.83033 148 GLN C O 1
ATOM 3049 N N . TRP C 1 149 ? 5.98225 -26.57261 -1.97619 1.000 15.43676 149 TRP C N 1
ATOM 3050 C CA . TRP C 1 149 ? 5.55171 -26.60407 -0.58013 1.000 13.90067 149 TRP C CA 1
ATOM 3051 C C . TRP C 1 149 ? 6.34276 -25.61970 0.26749 1.000 15.32896 149 TRP C C 1
ATOM 3052 O O . TRP C 1 149 ? 5.79499 -25.01061 1.19554 1.000 13.14323 149 TRP C O 1
ATOM 3063 N N . PHE C 1 150 ? 7.66016 -25.53480 0.03449 1.000 12.53741 150 PHE C N 1
ATOM 3064 C CA . PHE C 1 150 ? 8.47058 -24.63941 0.84622 1.000 14.40395 150 PHE C CA 1
ATOM 3065 C C . PHE C 1 150 ? 8.16744 -23.18510 0.50854 1.000 11.56626 150 PHE C C 1
ATOM 3066 O O . PHE C 1 150 ? 8.07710 -22.34599 1.40726 1.000 9.68974 150 PHE C O 1
ATOM 3074 N N . ARG C 1 151 ? 7.97495 -22.86753 -0.76966 1.000 11.08101 151 ARG C N 1
ATOM 3075 C CA . ARG C 1 151 ? 7.65502 -21.47397 -1.07848 1.000 16.71012 151 ARG C CA 1
ATOM 3076 C C . ARG C 1 151 ? 6.23756 -21.08891 -0.64774 1.000 17.82044 151 ARG C C 1
ATOM 3077 O O . ARG C 1 151 ? 5.98965 -19.90870 -0.37174 1.000 14.12972 151 ARG C O 1
ATOM 3085 N N . VAL C 1 152 ? 5.29624 -22.04311 -0.55310 1.000 14.85018 152 VAL C N 1
ATOM 3086 C CA . VAL C 1 152 ? 3.98023 -21.70905 0.00444 1.000 11.73727 152 VAL C CA 1
ATOM 3087 C C . VAL C 1 152 ? 4.05836 -21.54424 1.51722 1.000 14.77694 152 VAL C C 1
ATOM 3088 O O . VAL C 1 152 ? 3.47600 -20.60683 2.08983 1.000 13.83472 152 VAL C O 1
ATOM 3092 N N . SER C 1 153 ? 4.79942 -22.42509 2.18804 1.000 8.36571 153 SER C N 1
ATOM 3093 C CA . SER C 1 153 ? 4.92816 -22.32957 3.63532 1.000 10.98378 153 SER C CA 1
ATOM 3094 C C . SER C 1 153 ? 5.67809 -21.06367 4.03897 1.000 15.53052 153 SER C C 1
ATOM 3095 O O . SER C 1 153 ? 5.38766 -20.47509 5.08492 1.000 14.67268 153 SER C O 1
ATOM 3098 N N . LEU C 1 154 ? 6.64719 -20.64079 3.23034 1.000 13.47821 154 LEU C N 1
ATOM 3099 C CA . LEU C 1 154 ? 7.35510 -19.40123 3.53777 1.000 15.77201 154 LEU C CA 1
ATOM 3100 C C . LEU C 1 154 ? 6.39688 -18.20959 3.53946 1.000 15.75032 154 LEU C C 1
ATOM 3101 O O . LEU C 1 154 ? 6.46114 -17.35459 4.43501 1.000 16.86009 154 LEU C O 1
ATOM 3106 N N . ARG C 1 155 ? 5.48284 -18.15002 2.56300 1.000 16.42024 155 ARG C N 1
ATOM 3107 C CA . ARG C 1 155 ? 4.48819 -17.07289 2.54391 1.000 15.95973 155 ARG C CA 1
ATOM 3108 C C . ARG C 1 155 ? 3.56441 -17.11989 3.76674 1.000 19.42713 155 ARG C C 1
ATOM 3109 O O . ARG C 1 155 ? 3.34476 -16.09571 4.42792 1.000 15.08301 155 ARG C O 1
ATOM 3117 N N . ASN C 1 156 ? 3.03044 -18.30294 4.10176 1.000 17.49900 156 ASN C N 1
ATOM 3118 C CA . ASN C 1 156 ? 2.16154 -18.43333 5.27639 1.000 19.78696 156 ASN C CA 1
ATOM 3119 C C . ASN C 1 156 ? 2.83941 -17.89060 6.53257 1.000 20.01102 156 ASN C C 1
ATOM 3120 O O . ASN C 1 156 ? 2.23007 -17.15269 7.32127 1.000 14.50119 156 ASN C O 1
ATOM 3125 N N . LEU C 1 157 ? 4.10920 -18.25391 6.72598 1.000 13.83258 157 LEU C N 1
ATOM 3126 C CA . LEU C 1 157 ? 4.86359 -17.85923 7.91131 1.000 17.03103 157 LEU C CA 1
ATOM 3127 C C . LEU C 1 157 ? 5.10578 -16.34546 7.95837 1.000 16.13438 157 LEU C C 1
ATOM 3128 O O . LEU C 1 157 ? 5.12126 -15.73754 9.03841 1.000 13.46713 157 LEU C O 1
ATOM 3133 N N . LEU C 1 158 ? 5.34314 -15.73199 6.80203 1.000 17.84563 158 LEU C N 1
ATOM 3134 C CA . LEU C 1 158 ? 5.50726 -14.27287 6.73886 1.000 18.99968 158 LEU C CA 1
ATOM 3135 C C . LEU C 1 158 ? 4.30880 -13.55949 7.35965 1.000 22.07564 158 LEU C C 1
ATOM 3136 O O . LEU C 1 158 ? 4.46196 -12.59791 8.12405 1.000 20.92513 158 LEU C O 1
ATOM 3141 N N . GLY C 1 159 ? 3.10328 -14.04174 7.04569 1.000 22.23502 159 GLY C N 1
ATOM 3142 C CA . GLY C 1 159 ? 1.89976 -13.46009 7.61569 1.000 23.02896 159 GLY C CA 1
ATOM 3143 C C . GLY C 1 159 ? 1.73515 -13.79069 9.08495 1.000 24.33170 159 GLY C C 1
ATOM 3144 O O . GLY C 1 159 ? 1.35659 -12.92845 9.88308 1.000 23.94637 159 GLY C O 1
ATOM 3145 N N . TYR C 1 160 ? 2.04045 -15.03726 9.46455 1.000 20.28809 160 TYR C N 1
ATOM 3146 C CA . TYR C 1 160 ? 1.98951 -15.43494 10.86933 1.000 17.91135 160 TYR C CA 1
ATOM 3147 C C . TYR C 1 160 ? 2.79626 -14.48567 11.76083 1.000 22.15689 160 TYR C C 1
ATOM 3148 O O . TYR C 1 160 ? 2.37398 -14.16842 12.88056 1.000 24.20756 160 TYR C O 1
ATOM 3157 N N . TYR C 1 161 ? 3.96767 -14.03925 11.29583 1.000 20.89185 161 TYR C N 1
ATOM 3158 C CA . TYR C 1 161 ? 4.83770 -13.15885 12.07579 1.000 24.15684 161 TYR C CA 1
ATOM 3159 C C . TYR C 1 161 ? 4.77994 -11.69409 11.63914 1.000 26.70768 161 TYR C C 1
ATOM 3160 O O . TYR C 1 161 ? 5.52467 -10.86811 12.18365 1.000 28.03393 161 TYR C O 1
ATOM 3169 N N . ASN C 1 162 ? 3.92644 -11.36422 10.67466 1.000 24.00858 162 ASN C N 1
ATOM 3170 C CA . ASN C 1 162 ? 3.81056 -10.02354 10.08529 1.000 33.32912 162 ASN C CA 1
ATOM 3171 C C . ASN C 1 162 ? 5.18200 -9.37881 9.88401 1.000 31.80339 162 ASN C C 1
ATOM 3172 O O . ASN C 1 162 ? 5.52820 -8.35220 10.47540 1.000 32.14787 162 ASN C O 1
ATOM 3177 N N . GLN C 1 163 ? 5.96720 -10.03635 9.03693 1.000 22.61782 163 GLN C N 1
ATOM 3178 C CA . GLN C 1 163 ? 7.32958 -9.66177 8.70254 1.000 26.37741 163 GLN C CA 1
ATOM 3179 C C . GLN C 1 163 ? 7.36420 -9.05158 7.30976 1.000 25.70820 163 GLN C C 1
ATOM 3180 O O . GLN C 1 163 ? 6.40928 -9.13584 6.53652 1.000 29.65097 163 GLN C O 1
ATOM 3186 N N . SER C 1 164 ? 8.52649 -8.50856 6.97795 1.000 29.57993 164 SER C N 1
ATOM 3187 C CA . SER C 1 164 ? 8.78403 -7.91432 5.67359 1.000 30.19878 164 SER C CA 1
ATOM 3188 C C . SER C 1 164 ? 9.21592 -8.96378 4.65826 1.000 27.56258 164 SER C C 1
ATOM 3189 O O . SER C 1 164 ? 10.07469 -9.80056 4.94979 1.000 31.62605 164 SER C O 1
ATOM 3192 N N . ALA C 1 165 ? 8.65647 -8.88797 3.44223 1.000 27.94218 165 ALA C N 1
ATOM 3193 C CA . ALA C 1 165 ? 9.08433 -9.79668 2.37374 1.000 29.07810 165 ALA C CA 1
ATOM 3194 C C . ALA C 1 165 ? 10.47516 -9.46894 1.84602 1.000 27.23082 165 ALA C C 1
ATOM 3195 O O . ALA C 1 165 ? 11.11676 -10.33626 1.24235 1.000 23.44642 165 ALA C O 1
ATOM 3197 N N . GLY C 1 166 ? 10.95196 -8.23621 2.06218 1.000 27.33344 166 GLY C N 1
ATOM 3198 C CA . GLY C 1 166 ? 12.25797 -7.82908 1.57612 1.000 26.20108 166 GLY C CA 1
ATOM 3199 C C . GLY C 1 166 ? 13.41433 -8.31933 2.41581 1.000 23.72570 166 GLY C C 1
ATOM 3200 O O . GLY C 1 166 ? 14.55668 -8.29966 1.94937 1.000 24.66252 166 GLY C O 1
ATOM 3201 N N . GLY C 1 167 ? 13.14939 -8.74975 3.64267 1.000 21.75715 167 GLY C N 1
ATOM 3202 C CA . GLY C 1 167 ? 14.19835 -9.31080 4.45933 1.000 28.49893 167 GLY C CA 1
ATOM 3203 C C . GLY C 1 167 ? 14.56294 -10.71840 4.00953 1.000 25.82087 167 GLY C C 1
ATOM 3204 O O . GLY C 1 167 ? 13.90597 -11.32220 3.16362 1.000 28.85515 167 GLY C O 1
ATOM 3205 N N . SER C 1 168 ? 15.66186 -11.23760 4.55905 1.000 22.82480 168 SER C N 1
ATOM 3206 C CA . SER C 1 168 ? 16.03608 -12.63250 4.32598 1.000 23.56196 168 SER C CA 1
ATOM 3207 C C . SER C 1 168 ? 15.26502 -13.55542 5.26404 1.000 20.06479 168 SER C C 1
ATOM 3208 O O . SER C 1 168 ? 15.06361 -13.24387 6.44533 1.000 19.16820 168 SER C O 1
ATOM 3211 N N . HIS C 1 169 ? 14.82115 -14.69754 4.73073 1.000 16.27150 169 HIS C N 1
ATOM 3212 C CA . HIS C 1 169 ? 14.02998 -15.63345 5.51465 1.000 14.27480 169 HIS C CA 1
ATOM 3213 C C . HIS C 1 169 ? 14.38839 -17.05521 5.11848 1.000 14.47452 169 HIS C C 1
ATOM 3214 O O . HIS C 1 169 ? 14.60514 -17.34947 3.93877 1.000 12.86690 169 HIS C O 1
ATOM 3221 N N . THR C 1 170 ? 14.43411 -17.93573 6.10247 1.000 17.16197 170 THR C N 1
ATOM 3222 C CA . THR C 1 170 ? 14.84865 -19.29747 5.84226 1.000 13.91752 170 THR C CA 1
ATOM 3223 C C . THR C 1 170 ? 13.87456 -20.27133 6.50544 1.000 15.31063 170 THR C C 1
ATOM 3224 O O . THR C 1 170 ? 13.29826 -19.99048 7.56359 1.000 14.66688 170 THR C O 1
ATOM 3228 N N . LEU C 1 171 ? 13.72729 -21.43967 5.88239 1.000 10.68260 171 LEU C N 1
ATOM 3229 C CA . LEU C 1 171 ? 12.85881 -22.48435 6.40501 1.000 11.35199 171 LEU C CA 1
ATOM 3230 C C . LEU C 1 171 ? 13.57723 -23.81535 6.23345 1.000 12.50159 171 LEU C C 1
ATOM 3231 O O . LEU C 1 171 ? 13.97583 -24.15636 5.12018 1.000 12.04664 171 LEU C O 1
ATOM 3236 N N . GLN C 1 172 ? 13.71860 -24.56584 7.32877 1.000 11.45931 172 GLN C N 1
ATOM 3237 C CA . GLN C 1 172 ? 14.59569 -25.72911 7.36101 1.000 13.71203 172 GLN C CA 1
ATOM 3238 C C . GLN C 1 172 ? 13.84556 -26.92766 7.90770 1.000 14.21985 172 GLN C C 1
ATOM 3239 O O . GLN C 1 172 ? 13.08306 -26.79606 8.86584 1.000 16.83766 172 GLN C O 1
ATOM 3245 N N . GLN C 1 173 ? 14.10975 -28.09070 7.30927 1.000 14.61407 173 GLN C N 1
ATOM 3246 C CA . GLN C 1 173 ? 13.44753 -29.35375 7.63782 1.000 17.09976 173 GLN C CA 1
ATOM 3247 C C . GLN C 1 173 ? 14.48757 -30.45315 7.76192 1.000 16.12581 173 GLN C C 1
ATOM 3248 O O . GLN C 1 173 ? 15.42340 -30.52193 6.96087 1.000 16.33002 173 GLN C O 1
ATOM 3254 N N . MET C 1 174 ? 14.32719 -31.28609 8.79446 1.000 16.80529 174 MET C N 1
ATOM 3255 C CA . MET C 1 174 ? 15.08333 -32.51415 8.94825 1.000 23.08631 174 MET C CA 1
ATOM 3256 C C . MET C 1 174 ? 14.09387 -33.64539 9.19792 1.000 18.43667 174 MET C C 1
ATOM 3257 O O . MET C 1 174 ? 13.18892 -33.50750 10.02766 1.000 20.53022 174 MET C O 1
ATOM 3262 N N . SER C 1 175 ? 14.24771 -34.74006 8.45304 1.000 19.12137 175 SER C N 1
ATOM 3263 C CA . SER C 1 175 ? 13.43647 -35.94182 8.62031 1.000 15.96369 175 SER C CA 1
ATOM 3264 C C . SER C 1 175 ? 14.34993 -37.14701 8.44605 1.000 18.43637 175 SER C C 1
ATOM 3265 O O . SER C 1 175 ? 15.37308 -37.04710 7.76956 1.000 16.43949 175 SER C O 1
ATOM 3268 N N . GLY C 1 176 ? 13.99248 -38.26968 9.07748 1.000 16.41232 176 GLY C N 1
ATOM 3269 C CA . GLY C 1 176 ? 14.78430 -39.49468 8.94727 1.000 16.55327 176 GLY C CA 1
ATOM 3270 C C . GLY C 1 176 ? 14.54656 -40.44684 10.11879 1.000 15.58474 176 GLY C C 1
ATOM 3271 O O . GLY C 1 176 ? 13.55987 -40.33418 10.84084 1.000 20.14743 176 GLY C O 1
ATOM 3272 N N . CYS C 1 177 ? 15.47794 -41.38925 10.27575 1.000 20.35278 177 CYS C N 1
ATOM 3273 C CA . CYS C 1 177 ? 15.35442 -42.43700 11.27604 1.000 22.66441 177 CYS C CA 1
ATOM 3274 C C . CYS C 1 177 ? 16.73129 -42.84248 11.78138 1.000 22.64446 177 CYS C C 1
ATOM 3275 O O . CYS C 1 177 ? 17.72895 -42.72592 11.06880 1.000 20.22294 177 CYS C O 1
ATOM 3278 N N . ASP C 1 178 ? 16.76704 -43.30936 13.02799 1.000 26.48530 178 ASP C N 1
ATOM 3279 C CA . ASP C 1 178 ? 17.90269 -44.02096 13.59225 1.000 24.21124 178 ASP C CA 1
ATOM 3280 C C . ASP C 1 178 ? 17.52659 -45.49030 13.74310 1.000 25.32426 178 ASP C C 1
ATOM 3281 O O . ASP C 1 178 ? 16.36085 -45.82900 13.96238 1.000 22.27214 178 ASP C O 1
ATOM 3286 N N . LEU C 1 179 ? 18.52255 -46.36225 13.62976 1.000 26.21007 179 LEU C N 1
ATOM 3287 C CA . LEU C 1 179 ? 18.31965 -47.79391 13.76628 1.000 25.14389 179 LEU C CA 1
ATOM 3288 C C . LEU C 1 179 ? 19.22834 -48.34258 14.85656 1.000 24.79024 179 LEU C C 1
ATOM 3289 O O . LEU C 1 179 ? 20.33404 -47.83443 15.08272 1.000 24.53692 179 LEU C O 1
ATOM 3294 N N . ASP C 1 180 ? 18.75972 -49.39492 15.52030 1.000 24.16187 180 ASP C N 1
ATOM 3295 C CA . ASP C 1 180 ? 19.56421 -50.08129 16.51873 1.000 27.54524 180 ASP C CA 1
ATOM 3296 C C . ASP C 1 180 ? 20.40946 -51.13487 15.81055 1.000 36.22633 180 ASP C C 1
ATOM 3297 O O . ASP C 1 180 ? 20.55336 -51.12537 14.58484 1.000 35.17244 180 ASP C O 1
ATOM 3302 N N . GLU C 1 181 ? 20.90654 -52.10201 16.56984 1.000 36.24160 181 GLU C N 1
ATOM 3303 C CA . GLU C 1 181 ? 21.89047 -53.00921 16.01083 1.000 35.80684 181 GLU C CA 1
ATOM 3304 C C . GLU C 1 181 ? 21.24435 -54.07930 15.15083 1.000 34.77439 181 GLU C C 1
ATOM 3305 O O . GLU C 1 181 ? 21.80758 -54.48196 14.12730 1.000 37.23263 181 GLU C O 1
ATOM 3311 N N . ASN C 1 182 ? 20.06301 -54.53912 15.52710 1.000 35.11779 182 ASN C N 1
ATOM 3312 C CA . ASN C 1 182 ? 19.32024 -55.41548 14.63981 1.000 37.06805 182 ASN C CA 1
ATOM 3313 C C . ASN C 1 182 ? 18.62492 -54.64507 13.51501 1.000 32.14438 182 ASN C C 1
ATOM 3314 O O . ASN C 1 182 ? 17.73425 -55.19970 12.85998 1.000 29.78399 182 ASN C O 1
ATOM 3319 N N . TRP C 1 183 ? 19.01494 -53.37985 13.29759 1.000 32.11849 183 TRP C N 1
ATOM 3320 C CA . TRP C 1 183 ? 18.57625 -52.54779 12.18101 1.000 27.72834 183 TRP C CA 1
ATOM 3321 C C . TRP C 1 183 ? 17.09925 -52.19891 12.26855 1.000 28.48353 183 TRP C C 1
ATOM 3322 O O . TRP C 1 183 ? 16.46447 -51.87983 11.25163 1.000 26.58763 183 TRP C O 1
ATOM 3333 N N . ARG C 1 184 ? 16.54125 -52.25032 13.47060 1.000 26.56157 184 ARG C N 1
ATOM 3334 C CA . ARG C 1 184 ? 15.16546 -51.85892 13.69813 1.000 25.46671 184 ARG C CA 1
ATOM 3335 C C . ARG C 1 184 ? 15.11110 -50.40081 14.13543 1.000 31.12055 184 ARG C C 1
ATOM 3336 O O . ARG C 1 184 ? 16.05881 -49.87228 14.72771 1.000 26.88767 184 ARG C O 1
ATOM 3344 N N . LEU C 1 185 ? 13.99199 -49.75623 13.80528 1.000 29.93516 185 LEU C N 1
ATOM 3345 C CA . LEU C 1 185 ? 13.78664 -48.34279 14.09988 1.000 25.83570 185 LEU C CA 1
ATOM 3346 C C . LEU C 1 185 ? 13.83740 -48.08938 15.59760 1.000 25.05964 185 LEU C C 1
ATOM 3347 O O . LEU C 1 185 ? 13.11496 -48.72324 16.36899 1.000 33.12732 185 LEU C O 1
ATOM 3352 N N . VAL C 1 186 ? 14.69303 -47.15724 16.00794 1.000 28.08861 186 VAL C N 1
ATOM 3353 C CA . VAL C 1 186 ? 14.69535 -46.66186 17.37413 1.000 31.45849 186 VAL C CA 1
ATOM 3354 C C . VAL C 1 186 ? 14.00069 -45.31374 17.49144 1.000 32.00030 186 VAL C C 1
ATOM 3355 O O . VAL C 1 186 ? 13.39595 -45.02618 18.53149 1.000 28.11690 186 VAL C O 1
ATOM 3359 N N . ARG C 1 187 ? 14.07690 -44.48052 16.45602 1.000 30.17987 187 ARG C N 1
ATOM 3360 C CA . ARG C 1 187 ? 13.54998 -43.13021 16.51368 1.000 27.04228 187 ARG C CA 1
ATOM 3361 C C . ARG C 1 187 ? 13.33787 -42.63286 15.09297 1.000 25.21146 187 ARG C C 1
ATOM 3362 O O . ARG C 1 187 ? 14.26099 -42.70004 14.27774 1.000 22.71099 187 ARG C O 1
ATOM 3370 N N . GLY C 1 188 ? 12.13270 -42.13052 14.81244 1.000 20.84186 188 GLY C N 1
ATOM 3371 C CA . GLY C 1 188 ? 11.86419 -41.35411 13.61214 1.000 21.54655 188 GLY C CA 1
ATOM 3372 C C . GLY C 1 188 ? 11.82292 -39.87068 13.95138 1.000 27.19107 188 GLY C C 1
ATOM 3373 O O . GLY C 1 188 ? 11.52500 -39.49313 15.07903 1.000 27.15688 188 GLY C O 1
ATOM 3374 N N . TYR C 1 189 ? 12.15811 -39.02690 12.97253 1.000 23.08458 189 TYR C N 1
ATOM 3375 C CA . TYR C 1 189 ? 12.27101 -37.58565 13.19164 1.000 25.67395 189 TYR C CA 1
ATOM 3376 C C . TYR C 1 189 ? 11.58624 -36.83038 12.06357 1.000 22.52727 189 TYR C C 1
ATOM 3377 O O . TYR C 1 189 ? 11.58439 -37.26902 10.91340 1.000 22.12245 189 TYR C O 1
ATOM 3386 N N . LEU C 1 190 ? 11.07337 -35.64667 12.38935 1.000 27.12323 190 LEU C N 1
ATOM 3387 C CA . LEU C 1 190 ? 10.52329 -34.73143 11.39924 1.000 21.03952 190 LEU C CA 1
ATOM 3388 C C . LEU C 1 190 ? 10.34767 -33.39940 12.09844 1.000 25.65866 190 LEU C C 1
ATOM 3389 O O . LEU C 1 190 ? 9.37682 -33.22554 12.84073 1.000 26.33894 190 LEU C O 1
ATOM 3394 N N . GLN C 1 191 ? 11.29720 -32.47777 11.91458 1.000 25.49075 191 GLN C N 1
ATOM 3395 C CA . GLN C 1 191 ? 11.30269 -31.21483 12.63747 1.000 21.37373 191 GLN C CA 1
ATOM 3396 C C . GLN C 1 191 ? 11.58283 -30.07988 11.67136 1.000 18.76750 191 GLN C C 1
ATOM 3397 O O . GLN C 1 191 ? 12.26613 -30.26539 10.65620 1.000 18.06466 191 GLN C O 1
ATOM 3403 N N . PHE C 1 192 ? 11.09141 -28.89478 12.04234 1.000 15.52174 192 PHE C N 1
ATOM 3404 C CA . PHE C 1 192 ? 11.15281 -27.69628 11.22476 1.000 18.22537 192 PHE C CA 1
ATOM 3405 C C . PHE C 1 192 ? 11.77201 -26.55408 12.02537 1.000 13.87927 192 PHE C C 1
ATOM 3406 O O . PHE C 1 192 ? 11.60160 -26.44218 13.24296 1.000 12.04859 192 PHE C O 1
ATOM 3414 N N . ALA C 1 193 ? 12.51293 -25.71840 11.33383 1.000 14.01694 193 ALA C N 1
ATOM 3415 C CA . ALA C 1 193 ? 13.01727 -24.48941 11.93241 1.000 13.84129 193 ALA C CA 1
ATOM 3416 C C . ALA C 1 193 ? 12.66584 -23.32152 11.01913 1.000 12.80621 193 ALA C C 1
ATOM 3417 O O . ALA C 1 193 ? 12.65292 -23.47463 9.79625 1.000 11.85400 193 ALA C O 1
ATOM 3419 N N . TYR C 1 194 ? 12.35894 -22.16176 11.60001 1.000 13.77733 194 TYR C N 1
ATOM 3420 C CA . TYR C 1 194 ? 12.04261 -20.97121 10.81147 1.000 15.45279 194 TYR C CA 1
ATOM 3421 C C . TYR C 1 194 ? 13.05265 -19.89344 11.18665 1.000 15.88842 194 TYR C C 1
ATOM 3422 O O . TYR C 1 194 ? 13.19825 -19.55239 12.36754 1.000 13.74897 194 TYR C O 1
ATOM 3431 N N . GLU C 1 195 ? 13.76782 -19.40777 10.18768 1.000 15.83393 195 GLU C N 1
ATOM 3432 C CA . GLU C 1 195 ? 14.89966 -18.50223 10.38515 1.000 19.26616 195 GLU C CA 1
ATOM 3433 C C . GLU C 1 195 ? 15.83524 -19.01039 11.48963 1.000 21.51381 195 GLU C C 1
ATOM 3434 O O . GLU C 1 195 ? 16.19660 -18.30101 12.43178 1.000 22.44094 195 GLU C O 1
ATOM 3440 N N . GLY C 1 196 ? 16.21420 -20.28702 11.37205 1.000 16.23845 196 GLY C N 1
ATOM 3441 C CA . GLY C 1 196 ? 17.19250 -20.88331 12.26381 1.000 17.04041 196 GLY C CA 1
ATOM 3442 C C . GLY C 1 196 ? 16.66732 -21.26753 13.62666 1.000 20.10017 196 GLY C C 1
ATOM 3443 O O . GLY C 1 196 ? 17.42943 -21.75145 14.46977 1.000 23.15475 196 GLY C O 1
ATOM 3444 N N . ARG C 1 197 ? 15.38097 -21.10676 13.85461 1.000 19.47197 197 ARG C N 1
ATOM 3445 C CA . ARG C 1 197 ? 14.79089 -21.16525 15.17337 1.000 19.82181 197 ARG C CA 1
ATOM 3446 C C . ARG C 1 197 ? 13.77556 -22.29913 15.17908 1.000 20.33320 197 ARG C C 1
ATOM 3447 O O . ARG C 1 197 ? 13.05591 -22.49503 14.19522 1.000 18.09148 197 ARG C O 1
ATOM 3455 N N . ASP C 1 198 ? 13.72161 -23.05639 16.26814 1.000 19.96883 198 ASP C N 1
ATOM 3456 C CA . ASP C 1 198 ? 12.86408 -24.23367 16.28467 1.000 26.28014 198 ASP C CA 1
ATOM 3457 C C . ASP C 1 198 ? 11.41352 -23.81775 16.12922 1.000 21.28377 198 ASP C C 1
ATOM 3458 O O . ASP C 1 198 ? 10.94271 -22.92062 16.82867 1.000 22.81749 198 ASP C O 1
ATOM 3463 N N . TYR C 1 199 ? 10.70783 -24.46514 15.19975 1.000 14.74786 199 TYR C N 1
ATOM 3464 C CA . TYR C 1 199 ? 9.33267 -24.09841 14.88098 1.000 16.38022 199 TYR C CA 1
ATOM 3465 C C . TYR C 1 199 ? 8.35756 -25.17749 15.33637 1.000 16.94945 199 TYR C C 1
ATOM 3466 O O . TYR C 1 199 ? 7.56228 -24.92549 16.23860 1.000 14.90823 199 TYR C O 1
ATOM 3475 N N . ILE C 1 200 ? 8.39116 -26.37269 14.72980 1.000 10.84682 200 ILE C N 1
ATOM 3476 C CA . ILE C 1 200 ? 7.50119 -27.46591 15.11562 1.000 13.53525 200 ILE C CA 1
ATOM 3477 C C . ILE C 1 200 ? 8.23183 -28.77938 14.86796 1.000 18.34831 200 ILE C C 1
ATOM 3478 O O . ILE C 1 200 ? 9.10673 -28.86535 14.00225 1.000 16.71457 200 ILE C O 1
ATOM 3483 N N . ALA C 1 201 ? 7.88064 -29.80936 15.65024 1.000 19.47032 201 ALA C N 1
ATOM 3484 C CA . ALA C 1 201 ? 8.55472 -31.09351 15.54506 1.000 18.48086 201 ALA C CA 1
ATOM 3485 C C . ALA C 1 201 ? 7.58957 -32.21831 15.88197 1.000 21.86116 201 ALA C C 1
ATOM 3486 O O . ALA C 1 201 ? 6.79742 -32.11267 16.82222 1.000 20.08017 201 ALA C O 1
ATOM 3488 N N . LEU C 1 202 ? 7.65503 -33.28461 15.09026 1.000 18.31140 202 LEU C N 1
ATOM 3489 C CA . LEU C 1 202 ? 6.96189 -34.50341 15.44870 1.000 24.39022 202 LEU C CA 1
ATOM 3490 C C . LEU C 1 202 ? 7.57625 -35.03811 16.73476 1.000 24.44750 202 LEU C C 1
ATOM 3491 O O . LEU C 1 202 ? 8.79045 -34.96027 16.93408 1.000 25.66540 202 LEU C O 1
ATOM 3496 N N . ASN C 1 203 ? 6.73449 -35.52298 17.63969 1.000 29.58499 203 ASN C N 1
ATOM 3497 C CA . ASN C 1 203 ? 7.26967 -36.11320 18.85852 1.000 30.26570 203 ASN C CA 1
ATOM 3498 C C . ASN C 1 203 ? 7.71583 -37.54892 18.59981 1.000 27.49912 203 ASN C C 1
ATOM 3499 O O . ASN C 1 203 ? 7.42611 -38.14715 17.56015 1.000 27.34753 203 ASN C O 1
ATOM 3504 N N . GLU C 1 204 ? 8.43764 -38.09664 19.57837 1.000 28.73508 204 GLU C N 1
ATOM 3505 C CA . GLU C 1 204 ? 9.05209 -39.40654 19.42381 1.000 37.33315 204 GLU C CA 1
ATOM 3506 C C . GLU C 1 204 ? 8.00289 -40.50806 19.31013 1.000 31.73500 204 GLU C C 1
ATOM 3507 O O . GLU C 1 204 ? 8.29730 -41.57601 18.75729 1.000 37.36772 204 GLU C O 1
ATOM 3513 N N . ASP C 1 205 ? 6.77447 -40.25130 19.77302 1.000 28.12778 205 ASP C N 1
ATOM 3514 C CA . ASP C 1 205 ? 5.67770 -41.18640 19.56464 1.000 31.06327 205 ASP C CA 1
ATOM 3515 C C . ASP C 1 205 ? 5.19438 -41.19251 18.12369 1.000 29.01469 205 ASP C C 1
ATOM 3516 O O . ASP C 1 205 ? 4.40367 -42.06855 17.76378 1.000 24.42076 205 ASP C O 1
ATOM 3521 N N . LEU C 1 206 ? 5.64476 -40.23023 17.30412 1.000 26.96135 206 LEU C N 1
ATOM 3522 C CA . LEU C 1 206 ? 5.19857 -40.07056 15.91537 1.000 25.67377 206 LEU C CA 1
ATOM 3523 C C . LEU C 1 206 ? 3.68659 -39.88418 15.80872 1.000 25.03711 206 LEU C C 1
ATOM 3524 O O . LEU C 1 206 ? 3.08847 -40.19216 14.77476 1.000 22.95411 206 LEU C O 1
ATOM 3529 N N . LYS C 1 207 ? 3.05404 -39.35767 16.85991 1.000 31.46234 207 LYS C N 1
ATOM 3530 C CA . LYS C 1 207 ? 1.60945 -39.13356 16.83517 1.000 31.10426 207 LYS C CA 1
ATOM 3531 C C . LYS C 1 207 ? 1.24303 -37.72159 17.27427 1.000 30.98404 207 LYS C C 1
ATOM 3532 O O . LYS C 1 207 ? 0.18434 -37.22066 16.88307 1.000 28.80972 207 LYS C O 1
ATOM 3538 N N . THR C 1 208 ? 2.08194 -37.07838 18.09367 1.000 28.12962 208 THR C N 1
ATOM 3539 C CA . THR C 1 208 ? 1.81077 -35.72818 18.57837 1.000 32.58528 208 THR C CA 1
ATOM 3540 C C . THR C 1 208 ? 2.91889 -34.76582 18.15856 1.000 24.41084 208 THR C C 1
ATOM 3541 O O . THR C 1 208 ? 4.01846 -35.17300 17.76677 1.000 23.56949 208 THR C O 1
ATOM 3545 N N . TRP C 1 209 ? 2.61026 -33.47283 18.24418 1.000 23.77882 209 TRP C N 1
ATOM 3546 C CA . TRP C 1 209 ? 3.50792 -32.40929 17.80903 1.000 21.93115 209 TRP C CA 1
ATOM 3547 C C . TRP C 1 209 ? 3.88600 -31.50822 18.97974 1.000 26.52794 209 TRP C C 1
ATOM 3548 O O . TRP C 1 209 ? 3.08002 -31.27295 19.88446 1.000 29.76928 209 TRP C O 1
ATOM 3559 N N . THR C 1 210 ? 5.11032 -30.97206 18.93419 1.000 23.57408 210 THR C N 1
ATOM 3560 C CA . THR C 1 210 ? 5.57106 -29.93158 19.85272 1.000 24.87317 210 THR C CA 1
ATOM 3561 C C . THR C 1 210 ? 5.77677 -28.63787 19.06993 1.000 25.25463 210 THR C C 1
ATOM 3562 O O . THR C 1 210 ? 6.62179 -28.58325 18.16941 1.000 22.27854 210 THR C O 1
ATOM 3566 N N . ALA C 1 211 ? 5.03010 -27.59719 19.42839 1.000 29.08736 211 ALA C N 1
ATOM 3567 C CA . ALA C 1 211 ? 5.16316 -26.28397 18.81296 1.000 21.30772 211 ALA C CA 1
ATOM 3568 C C . ALA C 1 211 ? 5.86906 -25.32483 19.76583 1.000 26.47730 211 ALA C C 1
ATOM 3569 O O . ALA C 1 211 ? 5.55842 -25.28138 20.95990 1.000 30.22147 211 ALA C O 1
ATOM 3571 N N . ALA C 1 212 ? 6.80083 -24.53162 19.22474 1.000 24.31910 212 ALA C N 1
ATOM 3572 C CA . ALA C 1 212 ? 7.67129 -23.69870 20.04937 1.000 21.71780 212 ALA C CA 1
ATOM 3573 C C . ALA C 1 212 ? 7.03666 -22.35867 20.42003 1.000 28.90646 212 ALA C C 1
ATOM 3574 O O . ALA C 1 212 ? 7.19524 -21.89391 21.55559 1.000 33.14220 212 ALA C O 1
ATOM 3576 N N . ASP C 1 213 ? 6.34232 -21.70726 19.48603 1.000 22.35030 213 ASP C N 1
ATOM 3577 C CA . ASP C 1 213 ? 5.77885 -20.38372 19.75645 1.000 23.04911 213 ASP C CA 1
ATOM 3578 C C . ASP C 1 213 ? 4.29254 -20.36663 19.40924 1.000 21.13289 213 ASP C C 1
ATOM 3579 O O . ASP C 1 213 ? 3.72048 -21.41897 19.10157 1.000 20.88101 213 ASP C O 1
ATOM 3584 N N . MET C 1 214 ? 3.65203 -19.19010 19.43192 1.000 17.93025 214 MET C N 1
ATOM 3585 C CA . MET C 1 214 ? 2.21851 -19.15194 19.13961 1.000 19.22979 214 MET C CA 1
ATOM 3586 C C . MET C 1 214 ? 1.90548 -19.29995 17.65414 1.000 20.96415 214 MET C C 1
ATOM 3587 O O . MET C 1 214 ? 0.84538 -19.83051 17.30787 1.000 18.02318 214 MET C O 1
ATOM 3592 N N . ALA C 1 215 ? 2.76780 -18.80197 16.76520 1.000 18.71207 215 ALA C N 1
ATOM 3593 C CA . ALA C 1 215 ? 2.61841 -19.13392 15.34850 1.000 25.18995 215 ALA C CA 1
ATOM 3594 C C . ALA C 1 215 ? 2.60382 -20.65077 15.13488 1.000 19.47788 215 ALA C C 1
ATOM 3595 O O . ALA C 1 215 ? 1.73713 -21.18292 14.43505 1.000 19.69656 215 ALA C O 1
ATOM 3597 N N . ALA C 1 216 ? 3.56818 -21.36317 15.72545 1.000 24.01178 216 ALA C N 1
ATOM 3598 C CA . ALA C 1 216 ? 3.63259 -22.80766 15.52102 1.000 22.72335 216 ALA C CA 1
ATOM 3599 C C . ALA C 1 216 ? 2.40106 -23.51265 16.08685 1.000 23.67496 216 ALA C C 1
ATOM 3600 O O . ALA C 1 216 ? 2.02186 -24.58512 15.60012 1.000 21.10596 216 ALA C O 1
ATOM 3602 N N . GLN C 1 217 ? 1.74921 -22.91933 17.09452 1.000 25.78796 217 GLN C N 1
ATOM 3603 C CA . GLN C 1 217 ? 0.50338 -23.48854 17.60411 1.000 24.58370 217 GLN C CA 1
ATOM 3604 C C . GLN C 1 217 ? -0.62347 -23.41091 16.57033 1.000 21.62497 217 GLN C C 1
ATOM 3605 O O . GLN C 1 217 ? -1.51557 -24.26669 16.57092 1.000 25.10880 217 GLN C O 1
ATOM 3611 N N . ILE C 1 218 ? -0.62977 -22.39310 15.70006 1.000 19.53358 218 ILE C N 1
ATOM 3612 C CA . ILE C 1 218 ? -1.58359 -22.38915 14.59164 1.000 17.30726 218 ILE C CA 1
ATOM 3613 C C . ILE C 1 218 ? -1.34819 -23.58826 13.68746 1.000 19.07170 218 ILE C C 1
ATOM 3614 O O . ILE C 1 218 ? -2.27944 -24.32959 13.34538 1.000 17.31334 218 ILE C O 1
ATOM 3619 N N . THR C 1 219 ? -0.10328 -23.75321 13.24061 1.000 18.48861 219 THR C N 1
ATOM 3620 C CA . THR C 1 219 ? 0.26063 -24.88973 12.40287 1.000 20.73529 219 THR C CA 1
ATOM 3621 C C . THR C 1 219 ? -0.09264 -26.20687 13.07717 1.000 18.41287 219 THR C C 1
ATOM 3622 O O . THR C 1 219 ? -0.52833 -27.15483 12.41537 1.000 15.20855 219 THR C O 1
ATOM 3626 N N . ARG C 1 220 ? 0.07050 -26.27372 14.39954 1.000 19.66391 220 ARG C N 1
ATOM 3627 C CA . ARG C 1 220 ? -0.17762 -27.52165 15.11196 1.000 21.27825 220 ARG C CA 1
ATOM 3628 C C . ARG C 1 220 ? -1.64984 -27.91556 15.04510 1.000 18.09976 220 ARG C C 1
ATOM 3629 O O . ARG C 1 220 ? -1.97653 -29.05246 14.69070 1.000 19.14161 220 ARG C O 1
ATOM 3637 N N . ARG C 1 221 ? -2.55527 -26.98144 15.37904 1.000 20.08075 221 ARG C N 1
ATOM 3638 C CA . ARG C 1 221 ? -3.99009 -27.26186 15.29120 1.000 19.93176 221 ARG C CA 1
ATOM 3639 C C . ARG C 1 221 ? -4.38435 -27.71068 13.89877 1.000 19.22036 221 ARG C C 1
ATOM 3640 O O . ARG C 1 221 ? -5.25978 -28.57285 13.73832 1.000 17.92338 221 ARG C O 1
ATOM 3648 N N . LYS C 1 222 ? -3.80746 -27.06612 12.88151 1.000 18.79057 222 LYS C N 1
ATOM 3649 C CA . LYS C 1 222 ? -4.06895 -27.43087 11.49747 1.000 16.99412 222 LYS C CA 1
ATOM 3650 C C . LYS C 1 222 ? -3.65662 -28.87075 11.23123 1.000 19.60576 222 LYS C C 1
ATOM 3651 O O . LYS C 1 222 ? -4.44552 -29.66983 10.71197 1.000 17.18621 222 LYS C O 1
ATOM 3657 N N . TRP C 1 223 ? -2.43027 -29.22722 11.62464 1.000 16.72271 223 TRP C N 1
ATOM 3658 C CA . TRP C 1 223 ? -1.88448 -30.53302 11.28309 1.000 17.02921 223 TRP C CA 1
ATOM 3659 C C . TRP C 1 223 ? -2.54479 -31.65408 12.08379 1.000 18.68360 223 TRP C C 1
ATOM 3660 O O . TRP C 1 223 ? -2.72462 -32.75979 11.55832 1.000 19.30696 223 TRP C O 1
ATOM 3671 N N . GLU C 1 224 ? -2.93700 -31.38664 13.33632 1.000 22.28224 224 GLU C N 1
ATOM 3672 C CA . GLU C 1 224 ? -3.70156 -32.37382 14.09836 1.000 23.06393 224 GLU C CA 1
ATOM 3673 C C . GLU C 1 224 ? -5.05269 -32.64134 13.44513 1.000 21.85198 224 GLU C C 1
ATOM 3674 O O . GLU C 1 224 ? -5.46929 -33.79387 13.29890 1.000 17.70327 224 GLU C O 1
ATOM 3680 N N . GLN C 1 225 ? -5.75231 -31.58062 13.03675 1.000 20.47525 225 GLN C N 1
ATOM 3681 C CA . GLN C 1 225 ? -7.09904 -31.75801 12.50714 1.000 21.76143 225 GLN C CA 1
ATOM 3682 C C . GLN C 1 225 ? -7.12254 -32.41787 11.13407 1.000 16.53951 225 GLN C C 1
ATOM 3683 O O . GLN C 1 225 ? -8.15603 -32.96206 10.75234 1.000 18.02250 225 GLN C O 1
ATOM 3689 N N . SER C 1 226 ? -6.03003 -32.37272 10.37743 1.000 21.88976 226 SER C N 1
ATOM 3690 C CA . SER C 1 226 ? -5.97028 -33.06622 9.09139 1.000 16.38532 226 SER C CA 1
ATOM 3691 C C . SER C 1 226 ? -5.16607 -34.35939 9.15411 1.000 14.24819 226 SER C C 1
ATOM 3692 O O . SER C 1 226 ? -4.97344 -35.00640 8.12096 1.000 18.08404 226 SER C O 1
ATOM 3695 N N . GLY C 1 227 ? -4.71718 -34.76288 10.33417 1.000 15.83842 227 GLY C N 1
ATOM 3696 C CA . GLY C 1 227 ? -4.10014 -36.07031 10.47410 1.000 16.80604 227 GLY C CA 1
ATOM 3697 C C . GLY C 1 227 ? -2.74006 -36.17529 9.82059 1.000 20.49568 227 GLY C C 1
ATOM 3698 O O . GLY C 1 227 ? -2.36006 -37.26037 9.36449 1.000 21.76498 227 GLY C O 1
ATOM 3699 N N . ALA C 1 228 ? -1.99195 -35.06751 9.76660 1.000 19.11186 228 ALA C N 1
ATOM 3700 C CA . ALA C 1 228 ? -0.71029 -35.05416 9.07257 1.000 19.20629 228 ALA C CA 1
ATOM 3701 C C . ALA C 1 228 ? 0.29706 -36.03268 9.67220 1.000 19.03678 228 ALA C C 1
ATOM 3702 O O . ALA C 1 228 ? 1.12072 -36.57857 8.93509 1.000 22.56051 228 ALA C O 1
ATOM 3704 N N . ALA C 1 229 ? 0.27388 -36.24997 10.99410 1.000 20.45158 229 ALA C N 1
ATOM 3705 C CA . ALA C 1 229 ? 1.24878 -37.14886 11.61433 1.000 22.19519 229 ALA C CA 1
ATOM 3706 C C . ALA C 1 229 ? 1.13411 -38.57123 11.06967 1.000 27.08066 229 ALA C C 1
ATOM 3707 O O . ALA C 1 229 ? 2.14615 -39.26983 10.90896 1.000 21.55337 229 ALA C O 1
ATOM 3709 N N . GLU C 1 230 ? -0.09139 -39.02871 10.79585 1.000 26.52993 230 GLU C N 1
ATOM 3710 C CA . GLU C 1 230 ? -0.25316 -40.36618 10.24012 1.000 25.60762 230 GLU C CA 1
ATOM 3711 C C . GLU C 1 230 ? 0.48499 -40.48926 8.91808 1.000 23.76343 230 GLU C C 1
ATOM 3712 O O . GLU C 1 230 ? 1.12870 -41.50698 8.64510 1.000 22.71786 230 GLU C O 1
ATOM 3718 N N . HIS C 1 231 ? 0.44583 -39.43994 8.10067 1.000 23.52288 231 HIS C N 1
ATOM 3719 C CA . HIS C 1 231 ? 1.15033 -39.48658 6.82654 1.000 21.60117 231 HIS C CA 1
ATOM 3720 C C . HIS C 1 231 ? 2.65754 -39.63319 7.02627 1.000 20.78552 231 HIS C C 1
ATOM 3721 O O . HIS C 1 231 ? 3.30169 -40.42653 6.33355 1.000 22.89941 231 HIS C O 1
ATOM 3728 N N . TYR C 1 232 ? 3.23501 -38.89868 7.98340 1.000 19.17218 232 TYR C N 1
ATOM 3729 C CA . TYR C 1 232 ? 4.68489 -38.93882 8.18004 1.000 19.23641 232 TYR C CA 1
ATOM 3730 C C . TYR C 1 232 ? 5.12846 -40.20101 8.91270 1.000 24.50234 232 TYR C C 1
ATOM 3731 O O . TYR C 1 232 ? 6.20798 -40.74121 8.62469 1.000 22.39246 232 TYR C O 1
ATOM 3740 N N . LYS C 1 233 ? 4.32305 -40.65778 9.87989 1.000 21.49637 233 LYS C N 1
ATOM 3741 C CA . LYS C 1 233 ? 4.60178 -41.91860 10.56066 1.000 23.13734 233 LYS C CA 1
ATOM 3742 C C . LYS C 1 233 ? 4.73207 -43.06014 9.55485 1.000 20.00432 233 LYS C C 1
ATOM 3743 O O . LYS C 1 233 ? 5.70126 -43.82768 9.59421 1.000 21.54368 233 LYS C O 1
ATOM 3749 N N . ALA C 1 234 ? 3.77749 -43.16331 8.62570 1.000 21.36337 234 ALA C N 1
ATOM 3750 C CA . ALA C 1 234 ? 3.81417 -44.21397 7.60910 1.000 21.30393 234 ALA C CA 1
ATOM 3751 C C . ALA C 1 234 ? 5.12856 -44.20344 6.83967 1.000 24.36554 234 ALA C C 1
ATOM 3752 O O . ALA C 1 234 ? 5.70086 -45.26482 6.54303 1.000 14.05597 234 ALA C O 1
ATOM 3754 N N . TYR C 1 235 ? 5.63903 -43.00444 6.53200 1.000 21.85891 235 TYR C N 1
ATOM 3755 C CA . TYR C 1 235 ? 6.92619 -42.89278 5.85704 1.000 22.10709 235 TYR C CA 1
ATOM 3756 C C . TYR C 1 235 ? 8.06303 -43.37586 6.75016 1.000 19.09002 235 TYR C C 1
ATOM 3757 O O . TYR C 1 235 ? 8.82657 -44.27131 6.36899 1.000 22.98845 235 TYR C O 1
ATOM 3766 N N . LEU C 1 236 ? 8.18260 -42.79660 7.94874 1.000 19.13142 236 LEU C N 1
ATOM 3767 C CA . LEU C 1 236 ? 9.28912 -43.12786 8.84312 1.000 19.29795 236 LEU C CA 1
ATOM 3768 C C . LEU C 1 236 ? 9.35329 -44.62791 9.13396 1.000 18.70748 236 LEU C C 1
ATOM 3769 O O . LEU C 1 236 ? 10.44105 -45.21522 9.18175 1.000 20.18116 236 LEU C O 1
ATOM 3774 N N . GLU C 1 237 ? 8.20167 -45.26628 9.29430 1.000 17.92418 237 GLU C N 1
ATOM 3775 C CA . GLU C 1 237 ? 8.15828 -46.68730 9.64915 1.000 15.74791 237 GLU C CA 1
ATOM 3776 C C . GLU C 1 237 ? 8.30563 -47.60589 8.44075 1.000 17.41319 237 GLU C C 1
ATOM 3777 O O . GLU C 1 237 ? 8.81193 -48.72915 8.57946 1.000 17.85810 237 GLU C O 1
ATOM 3783 N N . GLY C 1 238 ? 7.91086 -47.14603 7.25799 1.000 16.43221 238 GLY C N 1
ATOM 3784 C CA . GLY C 1 238 ? 7.97732 -47.92985 6.03758 1.000 17.65244 238 GLY C CA 1
ATOM 3785 C C . GLY C 1 238 ? 9.14375 -47.63785 5.10529 1.000 23.06349 238 GLY C C 1
ATOM 3786 O O . GLY C 1 238 ? 10.24455 -48.17829 5.29091 1.000 21.42454 238 GLY C O 1
ATOM 3787 N N . GLU C 1 239 ? 8.91764 -46.79739 4.08599 1.000 19.04554 239 GLU C N 1
ATOM 3788 C CA . GLU C 1 239 ? 9.93125 -46.60527 3.04689 1.000 26.71931 239 GLU C CA 1
ATOM 3789 C C . GLU C 1 239 ? 11.25213 -46.08779 3.61036 1.000 19.81367 239 GLU C C 1
ATOM 3790 O O . GLU C 1 239 ? 12.32578 -46.47580 3.12964 1.000 20.23118 239 GLU C O 1
ATOM 3796 N N . CYS C 1 240 ? 11.20480 -45.25478 4.65738 1.000 23.29066 240 CYS C N 1
ATOM 3797 C CA . CYS C 1 240 ? 12.44812 -44.70922 5.20850 1.000 17.69245 240 CYS C CA 1
ATOM 3798 C C . CYS C 1 240 ? 13.33906 -45.82479 5.74786 1.000 21.46038 240 CYS C C 1
ATOM 3799 O O . CYS C 1 240 ? 14.52414 -45.92435 5.40039 1.000 22.45514 240 CYS C O 1
ATOM 3802 N N . VAL C 1 241 ? 12.77651 -46.68983 6.58631 1.000 20.16100 241 VAL C N 1
ATOM 3803 C CA . VAL C 1 241 ? 13.57323 -47.77671 7.13643 1.000 25.18910 241 VAL C CA 1
ATOM 3804 C C . VAL C 1 241 ? 13.93413 -48.78780 6.04914 1.000 22.13020 241 VAL C C 1
ATOM 3805 O O . VAL C 1 241 ? 15.07607 -49.25949 5.98270 1.000 27.18484 241 VAL C O 1
ATOM 3809 N N . GLU C 1 242 ? 12.98928 -49.10417 5.15605 1.000 20.77849 242 GLU C N 1
ATOM 3810 C CA . GLU C 1 242 ? 13.23014 -50.14321 4.15314 1.000 21.19402 242 GLU C CA 1
ATOM 3811 C C . GLU C 1 242 ? 14.28482 -49.72933 3.13672 1.000 23.45131 242 GLU C C 1
ATOM 3812 O O . GLU C 1 242 ? 15.11110 -50.55392 2.71435 1.000 19.14234 242 GLU C O 1
ATOM 3818 N N . TRP C 1 243 ? 14.27765 -48.46484 2.72511 1.000 20.93935 243 TRP C N 1
ATOM 3819 C CA . TRP C 1 243 ? 15.28944 -48.00295 1.79044 1.000 18.77706 243 TRP C CA 1
ATOM 3820 C C . TRP C 1 243 ? 16.61947 -47.71240 2.47441 1.000 19.69665 243 TRP C C 1
ATOM 3821 O O . TRP C 1 243 ? 17.66047 -47.83644 1.82524 1.000 20.77802 243 TRP C O 1
ATOM 3832 N N . LEU C 1 244 ? 16.62469 -47.39291 3.77568 1.000 18.94696 244 LEU C N 1
ATOM 3833 C CA . LEU C 1 244 ? 17.89533 -47.37547 4.49446 1.000 23.20250 244 LEU C CA 1
ATOM 3834 C C . LEU C 1 244 ? 18.51043 -48.77481 4.56045 1.000 17.40240 244 LEU C C 1
ATOM 3835 O O . LEU C 1 244 ? 19.72096 -48.93031 4.37302 1.000 20.51121 244 LEU C O 1
ATOM 3840 N N . HIS C 1 245 ? 17.69256 -49.80226 4.80665 1.000 22.63404 245 HIS C N 1
ATOM 3841 C CA . HIS C 1 245 ? 18.19633 -51.18134 4.77579 1.000 19.07606 245 HIS C CA 1
ATOM 3842 C C . HIS C 1 245 ? 18.88722 -51.48517 3.44923 1.000 20.95368 245 HIS C C 1
ATOM 3843 O O . HIS C 1 245 ? 19.97536 -52.07822 3.42056 1.000 21.17986 245 HIS C O 1
ATOM 3850 N N . ARG C 1 246 ? 18.28542 -51.05385 2.34006 1.000 20.83548 246 ARG C N 1
ATOM 3851 C CA . ARG C 1 246 ? 18.86582 -51.31404 1.02689 1.000 21.99725 246 ARG C CA 1
ATOM 3852 C C . ARG C 1 246 ? 20.16941 -50.53700 0.81123 1.000 20.72358 246 ARG C C 1
ATOM 3853 O O . ARG C 1 246 ? 21.13569 -51.07929 0.25796 1.000 22.13820 246 ARG C O 1
ATOM 3861 N N . TYR C 1 247 ? 20.22114 -49.27142 1.24580 1.000 21.23344 247 TYR C N 1
ATOM 3862 C CA . TYR C 1 247 ? 21.44258 -48.47585 1.10365 1.000 19.729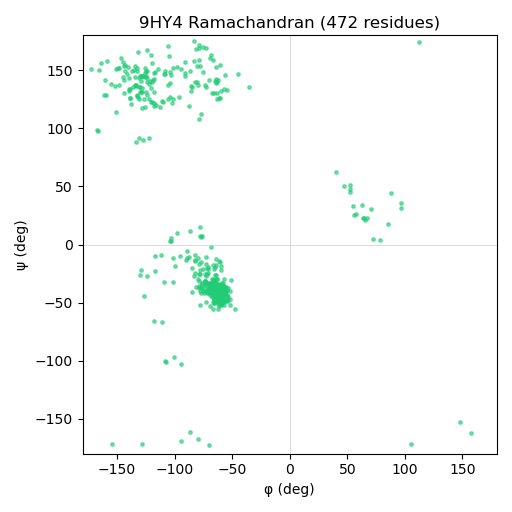83 247 TYR C CA 1
ATOM 3863 C C . TYR C 1 247 ? 22.58123 -49.02884 1.94770 1.000 18.08771 247 TYR C C 1
ATOM 3864 O O . TYR C 1 247 ? 23.74438 -48.96428 1.53945 1.000 20.43875 247 TYR C O 1
ATOM 3873 N N . LEU C 1 248 ? 22.27973 -49.47267 3.16904 1.000 17.41203 248 LEU C N 1
ATOM 3874 C CA . LEU C 1 248 ? 23.33018 -49.96800 4.04713 1.000 22.66384 248 LEU C CA 1
ATOM 3875 C C . LEU C 1 248 ? 23.97241 -51.20829 3.44915 1.000 22.11495 248 LEU C C 1
ATOM 3876 O O . LEU C 1 248 ? 25.19908 -51.31381 3.38858 1.000 27.17316 248 LEU C O 1
ATOM 3881 N N . LYS C 1 249 ? 23.14562 -52.13835 2.96368 1.000 23.76911 249 LYS C N 1
ATOM 3882 C CA . LYS C 1 249 ? 23.65130 -53.29863 2.23577 1.000 28.16481 249 LYS C CA 1
ATOM 3883 C C . LYS C 1 249 ? 24.43920 -52.87407 1.00506 1.000 28.29871 249 LYS C C 1
ATOM 3884 O O . LYS C 1 249 ? 25.53393 -53.38567 0.74944 1.000 34.45243 249 LYS C O 1
ATOM 3890 N N . ASN C 1 250 ? 23.88492 -51.95091 0.21535 1.000 25.92769 250 ASN C N 1
ATOM 3891 C CA . ASN C 1 250 ? 24.59161 -51.47451 -0.96702 1.000 28.35379 250 ASN C CA 1
ATOM 3892 C C . ASN C 1 250 ? 25.93575 -50.86304 -0.61225 1.000 30.99095 250 ASN C C 1
ATOM 3893 O O . ASN C 1 250 ? 26.88474 -50.95766 -1.39923 1.000 33.01336 250 ASN C O 1
ATOM 3898 N N . GLY C 1 251 ? 26.03334 -50.22733 0.55424 1.000 30.15387 251 GLY C N 1
ATOM 3899 C CA . GLY C 1 251 ? 27.28249 -49.70429 1.04691 1.000 28.65496 251 GLY C CA 1
ATOM 3900 C C . GLY C 1 251 ? 28.09610 -50.67177 1.87109 1.000 32.45580 251 GLY C C 1
ATOM 3901 O O . GLY C 1 251 ? 29.22084 -50.34301 2.25628 1.000 27.78157 251 GLY C O 1
ATOM 3902 N N . ASN C 1 252 ? 27.55792 -51.86173 2.15942 1.000 38.29317 252 ASN C N 1
ATOM 3903 C CA . ASN C 1 252 ? 28.29517 -52.84112 2.95387 1.000 41.67203 252 ASN C CA 1
ATOM 3904 C C . ASN C 1 252 ? 29.60126 -53.21248 2.26674 1.000 43.63364 252 ASN C C 1
ATOM 3905 O O . ASN C 1 252 ? 30.67800 -53.14309 2.87075 1.000 47.67002 252 ASN C O 1
ATOM 3910 N N . ALA C 1 253 ? 29.52399 -53.58576 0.99377 1.000 40.50370 253 ALA C N 1
ATOM 3911 C CA . ALA C 1 253 ? 30.71026 -53.76101 0.17095 1.000 50.82266 253 ALA C CA 1
ATOM 3912 C C . ALA C 1 253 ? 31.38383 -52.41132 -0.07146 1.000 49.61749 253 ALA C C 1
ATOM 3913 O O . ALA C 1 253 ? 31.76494 -52.08100 -1.19751 1.000 55.21559 253 ALA C O 1
ATOM 3915 N N . LYS D 2 1 ? 15.24408 -42.91241 0.20096 1.000 17.92777 1 LYS D N 1
ATOM 3916 C CA . LYS D 2 1 ? 14.11422 -42.21805 -0.41266 1.000 18.14177 1 LYS D CA 1
ATOM 3917 C C . LYS D 2 1 ? 13.61040 -41.10653 0.47552 1.000 13.89109 1 LYS D C 1
ATOM 3918 O O . LYS D 2 1 ? 13.52886 -41.24441 1.68927 1.000 15.37936 1 LYS D O 1
ATOM 3924 N N . ALA D 2 2 ? 13.27412 -39.98760 -0.14814 1.000 19.74296 2 ALA D N 1
ATOM 3925 C CA . ALA D 2 2 ? 12.90041 -38.77654 0.56645 1.000 19.21929 2 ALA D CA 1
ATOM 3926 C C . ALA D 2 2 ? 11.41140 -38.75579 0.90054 1.000 15.49306 2 ALA D C 1
ATOM 3927 O O . ALA D 2 2 ? 10.58359 -39.28933 0.16323 1.000 18.99827 2 ALA D O 1
ATOM 3929 N N . VAL D 2 3 ? 11.08720 -38.09735 2.02205 1.000 19.05732 3 VAL D N 1
ATOM 3930 C CA . VAL D 2 3 ? 9.70669 -37.80800 2.40208 1.000 15.95582 3 VAL D CA 1
ATOM 3931 C C . VAL D 2 3 ? 9.12672 -36.76820 1.44923 1.000 19.82566 3 VAL D C 1
ATOM 3932 O O . VAL D 2 3 ? 9.85632 -36.04386 0.76062 1.000 19.21503 3 VAL D O 1
ATOM 3936 N N . TYR D 2 4 ? 7.79426 -36.70063 1.39669 1.000 21.68998 4 TYR D N 1
ATOM 3937 C CA . TYR D 2 4 ? 7.10443 -35.61005 0.71106 1.000 25.11776 4 TYR D CA 1
ATOM 3938 C C . TYR D 2 4 ? 6.03458 -35.03579 1.63372 1.000 21.08129 4 TYR D C 1
ATOM 3939 O O . TYR D 2 4 ? 5.18769 -35.77557 2.15670 1.000 21.28318 4 TYR D O 1
ATOM 3948 N N . ASN D 2 5 ? 6.09862 -33.72377 1.84891 1.000 20.68954 5 ASN D N 1
ATOM 3949 C CA . ASN D 2 5 ? 5.23930 -33.06454 2.81430 1.000 21.34661 5 ASN D CA 1
ATOM 3950 C C . ASN D 2 5 ? 3.82584 -32.90739 2.29504 1.000 16.79817 5 ASN D C 1
ATOM 3951 O O . ASN D 2 5 ? 3.57214 -32.72984 1.09779 1.000 14.58344 5 ASN D O 1
ATOM 3956 N N . PHE D 2 6 ? 2.91203 -32.95949 3.24412 1.000 19.95883 6 PHE D N 1
ATOM 3957 C CA . PHE D 2 6 ? 1.47674 -32.87870 3.04110 1.000 25.28841 6 PHE D CA 1
ATOM 3958 C C . PHE D 2 6 ? 1.01674 -31.42914 3.22564 1.000 24.33199 6 PHE D C 1
ATOM 3959 O O . PHE D 2 6 ? 1.24613 -30.56610 2.36289 1.000 20.76912 6 PHE D O 1
ATOM 3967 N N . ALA D 2 7 ? 0.41281 -31.13933 4.37158 1.000 24.30047 7 ALA D N 1
ATOM 3968 C CA . ALA D 2 7 ? -0.17303 -29.82354 4.60555 1.000 22.29482 7 ALA D CA 1
ATOM 3969 C C . ALA D 2 7 ? 0.91670 -28.77999 4.84662 1.000 21.43496 7 ALA D C 1
ATOM 3970 O O . ALA D 2 7 ? 1.86332 -29.03742 5.59190 1.000 17.03986 7 ALA D O 1
ATOM 3972 N N . THR D 2 8 ? 0.76640 -27.59434 4.23725 1.000 20.19564 8 THR D N 1
ATOM 3973 C CA . THR D 2 8 ? 1.73742 -26.51206 4.41188 1.000 18.58468 8 THR D CA 1
ATOM 3974 C C . THR D 2 8 ? 1.61208 -25.90082 5.80690 1.000 15.36620 8 THR D C 1
ATOM 3975 O O . THR D 2 8 ? 0.67550 -26.19186 6.55186 1.000 20.45454 8 THR D O 1
ATOM 3979 N N . MET D 2 9 ? 2.58752 -25.05713 6.17225 1.000 18.38663 9 MET D N 1
ATOM 3980 C CA . MET D 2 9 ? 2.58077 -24.37876 7.48420 1.000 22.77534 9 MET D CA 1
ATOM 3981 C C . MET D 2 9 ? 1.29951 -23.57761 7.70184 1.000 21.53913 9 MET D C 1
ATOM 3982 O O . MET D 2 9 ? 0.68743 -23.06389 6.75504 1.000 19.57022 9 MET D O 1
#

InterPro domains:
  IPR001039 MHC class I alpha chain, alpha1 alpha2 domains [PR01638] (83-112)
  IPR001039 MHC class I alpha chain, alpha1 alpha2 domains [PR01638] (115-131)
  IPR001039 MHC class I alpha chain, alpha1 alpha2 domains [PR01638] (136-153)
  IPR001039 MHC class I alpha chain, alpha1 alpha2 domains [PR01638] (181-199)
  IPR003006 Immunoglobulin/major histocompatibility complex, conserved site [PS00290] (281-287)
  IPR003597 Immunoglobulin C1-set [PF07654] (220-290)
  IPR003597 Immunoglobulin C1-set [SM00407] (222-293)
  IPR007110 Immunoglobulin-like domain [PS50835] (209-297)
  IPR010579 MHC class I, alpha chain, C-terminal [PF06623] (337-361)
  IPR011161 MHC class I-like antigen recognition-like [PF00129] (26-203)
  IPR011162 MHC classes I/II-like antigen recognition protein [SSF54452] (26-205)
  IPR013783 Immunoglobulin-like fold [G3DSA:2.60.40.10] (206-306)
  IPR036179 Immunoglobulin-like domain superfamily [SSF48726] (210-300)
  IPR037055 MHC class I-like antigen recognition-like superfamily [G3DSA:3.30.500.10] (24-205)
  IPR050208 Antigen-presenting and immune regulatory MHC class I-related [PTHR16675] (16-334)